Protein AF-0000000081659147 (afdb_homodimer)

Sequence (478 aa):
MSDKHLGADSELPPLKKDTLRIYSMRFCPMAQRTILALGVKGIEHEVVNVNLKKKPSWFIERNPKGLVPILEINDQIVYESVVCCEYLDEVYPGDQLVAETPYQRAQDKILIDFFSGKIVPLMMSRKEVTGLEEEKKNDFFQHLDRMENELKERKSVYFRGEKPGLVDIIIWPFFERIEGMNVLGGDSLPGNRFPLLTSWMSQMMEVPAVKNHHVSPEQFRRFYKHYNSPNPLIDEILLMSDKHLGADSELPPLKKDTLRIYSMRFCPMAQRTILALGVKGIEHEVVNVNLKKKPSWFIERNPKGLVPILEINDQIVYESVVCCEYLDEVYPGDQLVAETPYQRAQDKILIDFFSGKIVPLMMSRKEVTGLEEEKKNDFFQHLDRMENELKERKSVYFRGEKPGLVDIIIWPFFERIEGMNVLGGDSLPGNRFPLLTSWMSQMMEVPAVKNHHVSPEQFRRFYKHYNSPNPLIDEILL

Secondary structure (DSSP, 8-state):
--SSPB-TTPPPPPPPTT--EEEE-TT-HHHHHHHHHHHHHT---EEEEB-SSS--TTGGGT-TT--S-EEEETTEEEESHHHHHHHHHHHS-SS-SS-SSHHHHHHHHHHHHHIIIIIHHHHHT-BTTTBS-HHHHHHHHHHHHHHHHHHHHHTSSSSSSSS--HHHHHHHHHHHTTTTTTTTTTPPP-TTT-HHHHHHHHHHTTSHHHHHT---HHHHHHHHHHHTSSS--STTT--/--SSPB-TTPPPPPPPTT--EEEE-TT-HHHHHHHHHHHHHT---EEEEB-SSS--TTGGGT-TT--S-EEEETTEEEESHHHHHHHHHHHS-SS-SS-SSHHHHHHHHHHHHHIIIIIHHHHHT-BTTTBS-HHHHHHHHHHHHHHHHHHHHHTSSSSSSSS--HHHHHHHHHHHTTTTTTTTTTPPP-TTT-HHHHHHHHHHTTSHHHHHT---HHHHHHHHHHHTSSS--STTT--

Radius of gyration: 23.49 Å; Cα contacts (8 Å, |Δi|>4): 758; chains: 2; bounding box: 59×62×52 Å

Structure (mmCIF, N/CA/C/O backbone):
data_AF-0000000081659147-model_v1
#
loop_
_entity.id
_entity.type
_entity.pdbx_description
1 polymer 'Glutathione S-transferase omega-1-like'
#
loop_
_atom_site.group_PDB
_atom_site.id
_atom_site.type_symbol
_atom_site.label_atom_id
_atom_site.label_alt_id
_atom_site.label_comp_id
_atom_site.label_asym_id
_atom_site.label_entity_id
_atom_site.label_seq_id
_atom_site.pdbx_PDB_ins_code
_atom_site.Cartn_x
_atom_site.Cartn_y
_atom_site.Cartn_z
_atom_site.occupancy
_atom_site.B_iso_or_equiv
_atom_site.auth_seq_id
_atom_site.auth_comp_id
_atom_site.auth_asym_id
_atom_site.auth_atom_id
_atom_site.pdbx_PDB_model_num
ATOM 1 N N . MET A 1 1 ? 21.984 22.203 7.059 1 44.19 1 MET A N 1
ATOM 2 C CA . MET A 1 1 ? 21.578 21.609 5.789 1 44.19 1 MET A CA 1
ATOM 3 C C . MET A 1 1 ? 20.719 22.578 4.98 1 44.19 1 MET A C 1
ATOM 5 O O . MET A 1 1 ? 19.969 23.375 5.551 1 44.19 1 MET A O 1
ATOM 9 N N . SER A 1 2 ? 21.078 22.859 3.834 1 53.91 2 SER A N 1
ATOM 10 C CA . SER A 1 2 ? 20.562 24 3.092 1 53.91 2 SER A CA 1
ATOM 11 C C . SER A 1 2 ? 19.062 23.906 2.877 1 53.91 2 SER A C 1
ATOM 13 O O . SER A 1 2 ? 18.547 22.844 2.547 1 53.91 2 SER A O 1
ATOM 15 N N . ASP A 1 3 ? 18.266 24.797 3.381 1 75.38 3 ASP A N 1
ATOM 16 C CA . ASP A 1 3 ? 16.844 25.031 3.209 1 75.38 3 ASP A CA 1
ATOM 17 C C . ASP A 1 3 ? 16.469 25.156 1.732 1 75.38 3 ASP A C 1
ATOM 19 O O . ASP A 1 3 ? 15.305 25.031 1.362 1 75.38 3 ASP A O 1
ATOM 23 N N . LYS A 1 4 ? 17.656 25.281 0.918 1 87.88 4 LYS A N 1
ATOM 24 C CA . LYS A 1 4 ? 17.391 25.469 -0.504 1 87.88 4 LYS A CA 1
ATOM 25 C C . LYS A 1 4 ? 17.172 24.141 -1.21 1 87.88 4 LYS A C 1
ATOM 27 O O . LYS A 1 4 ? 17.875 23.156 -0.933 1 87.88 4 LYS A O 1
ATOM 32 N N . HIS A 1 5 ? 16.281 24.141 -2.105 1 94.31 5 HIS A N 1
ATOM 33 C CA . HIS A 1 5 ? 16.031 22.969 -2.93 1 94.31 5 HIS A CA 1
ATOM 34 C C . HIS A 1 5 ? 17.078 22.844 -4.043 1 94.31 5 HIS A C 1
ATOM 36 O O . HIS A 1 5 ? 17.203 23.75 -4.871 1 94.31 5 HIS A O 1
ATOM 42 N N . LEU A 1 6 ? 17.797 21.719 -4.109 1 94.81 6 LEU A N 1
ATOM 43 C CA . LEU A 1 6 ? 18.859 21.484 -5.082 1 94.81 6 LEU A CA 1
ATOM 44 C C . LEU A 1 6 ? 18.281 21.203 -6.461 1 94.81 6 LEU A C 1
ATOM 46 O O . LEU A 1 6 ? 17.406 20.344 -6.602 1 94.81 6 LEU A O 1
ATOM 50 N N . GLY A 1 7 ? 18.828 21.875 -7.488 1 92.5 7 GLY A N 1
ATOM 51 C CA . GLY A 1 7 ? 18.344 21.734 -8.852 1 92.5 7 GLY A CA 1
ATOM 52 C C . GLY A 1 7 ? 19.328 21.016 -9.758 1 92.5 7 GLY A C 1
ATOM 53 O O . GLY A 1 7 ? 20.25 20.344 -9.273 1 92.5 7 GLY A O 1
ATOM 54 N N . ALA A 1 8 ? 19.109 21.031 -11.07 1 90.75 8 ALA A N 1
ATOM 55 C CA . ALA A 1 8 ? 19.797 20.25 -12.094 1 90.75 8 ALA A CA 1
ATOM 56 C C . ALA A 1 8 ? 21.312 20.453 -12.016 1 90.75 8 ALA A C 1
ATOM 58 O O . ALA A 1 8 ? 22.078 19.484 -12.164 1 90.75 8 ALA A O 1
ATOM 59 N N . ASP A 1 9 ? 21.859 21.547 -11.734 1 90.19 9 ASP A N 1
ATOM 60 C CA . ASP A 1 9 ? 23.297 21.812 -11.789 1 90.19 9 ASP A CA 1
ATOM 61 C C . ASP A 1 9 ? 23.938 21.688 -10.406 1 90.19 9 ASP A C 1
ATOM 63 O O . ASP A 1 9 ? 25.109 22.031 -10.227 1 90.19 9 ASP A O 1
ATOM 67 N N . SER A 1 10 ? 23.156 21.031 -9.531 1 94 10 SER A N 1
ATOM 68 C CA . SER A 1 10 ? 23.672 20.938 -8.172 1 94 10 SER A CA 1
ATOM 69 C C . SER A 1 10 ? 24.5 19.656 -7.992 1 94 10 SER A C 1
ATOM 71 O O . SER A 1 10 ? 24.344 18.703 -8.75 1 94 10 SER A O 1
ATOM 73 N N . GLU A 1 11 ? 25.391 19.75 -7.039 1 95.19 11 GLU A N 1
ATOM 74 C CA . GLU A 1 11 ? 26.156 18.578 -6.645 1 95.19 11 GLU A CA 1
ATOM 75 C C . GLU A 1 11 ? 25.531 17.891 -5.441 1 95.19 11 GLU A C 1
ATOM 77 O O . GLU A 1 11 ? 24.953 18.547 -4.566 1 95.19 11 GLU A O 1
ATOM 82 N N . LEU A 1 12 ? 25.672 16.625 -5.41 1 95 12 LEU A N 1
ATOM 83 C CA . LEU A 1 12 ? 25.203 15.844 -4.266 1 95 12 LEU A CA 1
ATOM 84 C C . LEU A 1 12 ? 26.062 16.125 -3.033 1 95 12 LEU A C 1
ATOM 86 O O . LEU A 1 12 ? 27.266 15.898 -3.047 1 95 12 LEU A O 1
ATOM 90 N N . PRO A 1 13 ? 25.469 16.641 -1.997 1 95.25 13 PRO A N 1
ATOM 91 C CA . PRO A 1 13 ? 26.25 16.812 -0.772 1 95.25 13 PRO A CA 1
ATOM 92 C C . PRO A 1 13 ? 26.797 15.492 -0.229 1 95.25 13 PRO A C 1
ATOM 94 O O . PRO A 1 13 ? 26.109 14.469 -0.298 1 95.25 13 PRO A O 1
ATOM 97 N N . PRO A 1 14 ? 27.953 15.523 0.328 1 95.56 14 PRO A N 1
ATOM 98 C CA . PRO A 1 14 ? 28.516 14.289 0.87 1 95.56 14 PRO A CA 1
ATOM 99 C C . PRO A 1 14 ? 27.672 13.703 2.002 1 95.56 14 PRO A C 1
ATOM 101 O O . PRO A 1 14 ? 27.109 14.453 2.807 1 95.56 14 PRO A O 1
ATOM 104 N N . LEU A 1 15 ? 27.578 12.43 2.035 1 95 15 LEU A N 1
ATOM 105 C CA . LEU A 1 15 ? 26.859 11.719 3.092 1 95 15 LEU A CA 1
ATOM 106 C C . LEU A 1 15 ? 27.75 11.5 4.305 1 95 15 LEU A C 1
ATOM 108 O O . LEU A 1 15 ? 28.844 10.938 4.176 1 95 15 LEU A O 1
ATOM 112 N N . LYS A 1 16 ? 27.297 11.945 5.41 1 95.44 16 LYS A N 1
ATOM 113 C CA . LYS A 1 16 ? 28.047 11.703 6.637 1 95.44 16 LYS A CA 1
ATOM 114 C C . LYS A 1 16 ? 27.859 10.266 7.121 1 95.44 16 LYS A C 1
ATOM 116 O O . LYS A 1 16 ? 26.734 9.773 7.188 1 95.44 16 LYS A O 1
ATOM 121 N N . LYS A 1 17 ? 28.953 9.625 7.465 1 95.88 17 LYS A N 1
ATOM 122 C CA . LYS A 1 17 ? 28.906 8.242 7.945 1 95.88 17 LYS A CA 1
ATOM 123 C C . LYS A 1 17 ? 27.969 8.109 9.148 1 95.88 17 LYS A C 1
ATOM 125 O O . LYS A 1 17 ? 27.969 8.969 10.031 1 95.88 17 LYS A O 1
ATOM 130 N N . ASP A 1 18 ? 27.109 7.086 9.125 1 96.62 18 ASP A N 1
ATOM 131 C CA . ASP A 1 18 ? 26.25 6.688 10.227 1 96.62 18 ASP A CA 1
ATOM 132 C C . ASP A 1 18 ? 25.234 7.781 10.555 1 96.62 18 ASP A C 1
ATOM 134 O O . ASP A 1 18 ? 24.719 7.848 11.672 1 96.62 18 ASP A O 1
ATOM 138 N N . THR A 1 19 ? 25 8.68 9.547 1 96.94 19 THR A N 1
ATOM 139 C CA . THR A 1 19 ? 24 9.734 9.695 1 96.94 19 THR A CA 1
ATOM 140 C C . THR A 1 19 ? 22.844 9.523 8.719 1 96.94 19 THR A C 1
ATOM 142 O O . THR A 1 19 ? 23.078 9.32 7.523 1 96.94 19 THR A O 1
ATOM 145 N N . LEU A 1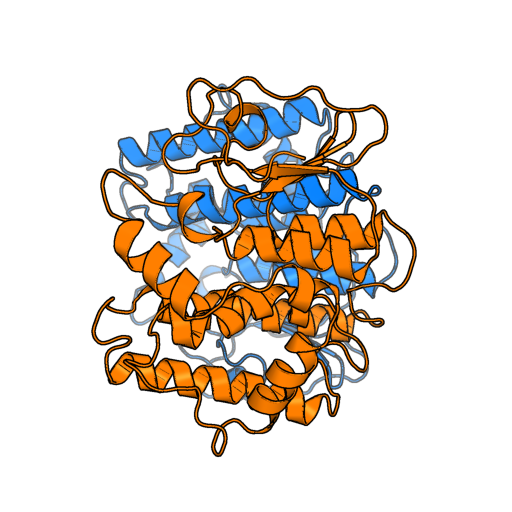 20 ? 21.703 9.578 9.258 1 98.5 20 LEU A N 1
ATOM 146 C CA . LEU A 1 20 ? 20.516 9.422 8.414 1 98.5 20 LEU A CA 1
ATOM 147 C C . LEU A 1 20 ? 20.25 10.695 7.621 1 98.5 20 LEU A C 1
ATOM 149 O O . LEU A 1 20 ? 20.234 11.789 8.18 1 98.5 20 LEU A O 1
ATOM 153 N N . ARG A 1 21 ? 20.109 10.539 6.32 1 98.38 21 ARG A N 1
ATOM 154 C CA . ARG A 1 21 ? 19.719 11.625 5.434 1 98.38 21 ARG A CA 1
ATOM 155 C C . ARG A 1 21 ? 18.328 11.383 4.848 1 98.38 21 ARG A C 1
ATOM 157 O O . ARG A 1 21 ? 18 10.25 4.484 1 98.38 21 ARG A O 1
ATOM 164 N N . ILE A 1 22 ? 17.562 12.398 4.758 1 98.62 22 ILE A N 1
ATOM 165 C CA . ILE A 1 22 ? 16.312 12.344 4.004 1 98.62 22 ILE A CA 1
ATOM 166 C C . ILE A 1 22 ? 16.375 13.32 2.832 1 98.62 22 ILE A C 1
ATOM 168 O O . ILE A 1 22 ? 16.734 14.484 3.006 1 98.62 22 ILE A O 1
ATOM 172 N N . TYR A 1 23 ? 16.156 12.812 1.641 1 98.44 23 TYR A N 1
ATOM 173 C CA . TYR A 1 23 ? 15.836 13.672 0.508 1 98.44 23 TYR A CA 1
ATOM 174 C C . TYR A 1 23 ? 14.367 14.062 0.525 1 98.44 23 TYR A C 1
ATOM 176 O O . TYR A 1 23 ? 13.484 13.203 0.632 1 98.44 23 TYR A O 1
ATOM 184 N N . SER A 1 24 ? 14.109 15.352 0.389 1 97.81 24 SER A N 1
ATOM 185 C CA . SER A 1 24 ? 12.766 15.867 0.628 1 97.81 24 SER A CA 1
ATOM 186 C C . SER A 1 24 ? 12.445 17.031 -0.307 1 97.81 24 SER A C 1
ATOM 188 O O . SER A 1 24 ? 13.219 17.328 -1.224 1 97.81 24 SER A O 1
ATOM 190 N N . MET A 1 25 ? 11.32 17.5 -0.29 1 96.38 25 MET A N 1
ATOM 191 C CA . MET A 1 25 ? 10.773 18.719 -0.863 1 96.38 25 MET A CA 1
ATOM 192 C C . MET A 1 25 ? 9.734 19.344 0.063 1 96.38 25 MET A C 1
ATOM 194 O O . MET A 1 25 ? 8.781 18.672 0.461 1 96.38 25 MET A O 1
ATOM 198 N N . ARG A 1 26 ? 9.898 20.531 0.372 1 95.25 26 ARG A N 1
ATOM 199 C CA . ARG A 1 26 ? 9.211 21.188 1.48 1 95.25 26 ARG A CA 1
ATOM 200 C C . ARG A 1 26 ? 7.699 21.109 1.312 1 95.25 26 ARG A C 1
ATOM 202 O O . ARG A 1 26 ? 6.965 21 2.297 1 95.25 26 ARG A O 1
ATOM 209 N N . PHE A 1 27 ? 7.18 21.094 0.096 1 95.56 27 PHE A N 1
ATOM 210 C CA . PHE A 1 27 ? 5.742 21.203 -0.134 1 95.56 27 PHE A CA 1
ATOM 211 C C . PHE A 1 27 ? 5.16 19.859 -0.583 1 95.56 27 PHE A C 1
ATOM 213 O O . PHE A 1 27 ? 3.99 19.797 -0.962 1 95.56 27 PHE A O 1
ATOM 220 N N . CYS A 1 28 ? 5.941 18.828 -0.62 1 96.38 28 CYS A N 1
ATOM 221 C CA . CYS A 1 28 ? 5.469 17.5 -1.002 1 96.38 28 CYS A CA 1
ATOM 222 C C . CYS A 1 28 ? 4.797 16.797 0.173 1 96.38 28 CYS A C 1
ATOM 224 O O . CYS A 1 28 ? 5.426 16.562 1.205 1 96.38 28 CYS A O 1
ATOM 226 N N . PRO A 1 29 ? 3.557 16.516 0.023 1 98.12 29 PRO A N 1
ATOM 227 C CA . PRO A 1 29 ? 2.861 15.867 1.14 1 98.12 29 PRO A CA 1
ATOM 228 C C . PRO A 1 29 ? 3.436 14.5 1.484 1 98.12 29 PRO A C 1
ATOM 230 O O . PRO A 1 29 ? 3.422 14.094 2.65 1 98.12 29 PRO A O 1
ATOM 233 N N . MET A 1 30 ? 3.975 13.758 0.525 1 98.44 30 MET A N 1
ATOM 234 C CA . MET A 1 30 ? 4.551 12.445 0.788 1 98.44 30 MET A CA 1
ATOM 235 C C . MET A 1 30 ? 5.848 12.57 1.585 1 98.44 30 MET A C 1
ATOM 237 O O . MET A 1 30 ? 6.074 11.812 2.531 1 98.44 30 MET A O 1
ATOM 241 N N . ALA A 1 31 ? 6.652 13.523 1.222 1 98.44 31 ALA A N 1
ATOM 242 C CA . ALA A 1 31 ? 7.887 13.758 1.964 1 98.44 31 ALA A CA 1
ATOM 243 C C . ALA A 1 31 ? 7.594 14.219 3.389 1 98.44 31 ALA A C 1
ATOM 245 O O . ALA A 1 31 ? 8.32 13.875 4.32 1 98.44 31 ALA A O 1
ATOM 246 N N . GLN A 1 32 ? 6.559 15.023 3.52 1 98.69 32 GLN A N 1
ATOM 247 C CA . GLN A 1 32 ? 6.184 15.516 4.84 1 98.69 32 GLN A CA 1
ATOM 248 C C . GLN A 1 32 ? 5.875 14.359 5.793 1 98.69 32 GLN A C 1
ATOM 250 O O . GLN A 1 32 ? 6.172 14.438 6.984 1 98.69 32 GLN A O 1
ATOM 255 N N . ARG A 1 33 ? 5.301 13.273 5.301 1 98.88 33 ARG A N 1
ATOM 256 C CA . ARG A 1 33 ? 5.027 12.102 6.121 1 98.88 33 ARG A CA 1
ATOM 257 C C . ARG A 1 33 ? 6.285 11.633 6.852 1 98.88 33 ARG A C 1
ATOM 259 O O . ARG A 1 33 ? 6.27 11.445 8.07 1 98.88 33 ARG A O 1
ATOM 266 N N . THR A 1 34 ? 7.336 11.492 6.121 1 98.88 34 THR A N 1
ATOM 267 C CA . THR A 1 34 ? 8.578 10.961 6.668 1 98.88 34 THR A CA 1
ATOM 268 C C . THR A 1 34 ? 9.25 11.984 7.574 1 98.88 34 THR A C 1
ATOM 270 O O . THR A 1 34 ? 9.828 11.633 8.602 1 98.88 34 THR A O 1
ATOM 273 N N . ILE A 1 35 ? 9.141 13.289 7.227 1 98.69 35 ILE A N 1
ATOM 274 C CA . ILE A 1 35 ? 9.664 14.352 8.078 1 98.69 35 ILE A CA 1
ATOM 275 C C . ILE A 1 35 ? 8.953 14.32 9.43 1 98.69 35 ILE A C 1
ATOM 277 O O . ILE A 1 35 ? 9.594 14.438 10.477 1 98.69 35 ILE A O 1
ATOM 281 N N . LEU A 1 36 ? 7.652 14.164 9.367 1 98.75 36 LEU A N 1
ATOM 282 C CA . LEU A 1 36 ? 6.883 14.109 10.609 1 98.75 36 LEU A CA 1
ATOM 283 C C . LEU A 1 36 ? 7.262 12.875 11.422 1 98.75 36 LEU A C 1
ATOM 285 O O . LEU A 1 36 ? 7.387 12.953 12.648 1 98.75 36 LEU A O 1
ATOM 289 N N . ALA A 1 37 ? 7.422 11.703 10.781 1 98.81 37 ALA A N 1
ATOM 290 C CA . ALA A 1 37 ? 7.848 10.492 11.484 1 98.81 37 ALA A CA 1
ATOM 291 C C . ALA A 1 37 ? 9.18 10.711 12.188 1 98.81 37 ALA A C 1
ATOM 293 O O . ALA A 1 37 ? 9.344 10.336 13.352 1 98.81 37 ALA A O 1
ATOM 294 N N . LEU A 1 38 ? 10.117 11.352 11.492 1 98.62 38 LEU A N 1
ATOM 295 C CA . LEU A 1 38 ? 11.43 11.648 12.062 1 98.62 38 LEU A CA 1
ATOM 296 C C . LEU A 1 38 ? 11.289 12.539 13.297 1 98.62 38 LEU A C 1
ATOM 298 O O . LEU A 1 38 ? 11.93 12.281 14.32 1 98.62 38 LEU A O 1
ATOM 302 N N . GLY A 1 39 ? 10.484 13.547 13.195 1 98.06 39 GLY A N 1
ATOM 303 C CA . GLY A 1 39 ? 10.281 14.477 14.297 1 98.06 39 GLY A CA 1
ATOM 304 C C . GLY A 1 39 ? 9.602 13.844 15.492 1 98.06 39 GLY A C 1
ATOM 305 O O . GLY A 1 39 ? 10.031 14.039 16.641 1 98.06 39 GLY A O 1
ATOM 306 N N . VAL A 1 40 ? 8.523 13.125 15.25 1 98.19 40 VAL A N 1
ATOM 307 C CA . VAL A 1 40 ? 7.758 12.5 16.312 1 98.19 40 VAL A CA 1
ATOM 308 C C . VAL A 1 40 ? 8.633 11.484 17.047 1 98.19 40 VAL A C 1
ATOM 310 O O . VAL A 1 40 ? 8.539 11.352 18.281 1 98.19 40 VAL A O 1
ATOM 313 N N . LYS A 1 41 ? 9.539 10.797 16.344 1 98.19 41 LYS A N 1
ATOM 314 C CA . LYS A 1 41 ? 10.391 9.773 16.938 1 98.19 41 LYS A CA 1
ATOM 315 C C . LYS A 1 41 ? 11.688 10.383 17.484 1 98.19 41 LYS A C 1
ATOM 317 O O . LYS A 1 41 ? 12.445 9.703 18.188 1 98.19 41 LYS A O 1
ATOM 322 N N . GLY A 1 42 ? 11.914 11.625 17.156 1 97.44 42 GLY A N 1
ATOM 323 C CA . GLY A 1 42 ? 13.109 12.297 17.656 1 97.44 42 GLY A CA 1
ATOM 324 C C . GLY A 1 42 ? 14.391 11.75 17.047 1 97.44 42 GLY A C 1
ATOM 325 O O . GLY A 1 42 ? 15.391 11.594 17.75 1 97.44 42 GLY A O 1
ATOM 326 N N . ILE A 1 43 ? 14.406 11.461 15.828 1 98.06 43 ILE A N 1
ATOM 327 C CA . ILE A 1 43 ? 15.555 10.867 15.164 1 98.06 43 ILE A CA 1
ATOM 328 C C . ILE A 1 43 ? 16.422 11.961 14.555 1 98.06 43 ILE A C 1
ATOM 330 O O . ILE A 1 43 ? 15.953 12.766 13.75 1 98.06 43 ILE A O 1
ATOM 334 N N . GLU A 1 44 ? 17.641 11.984 14.906 1 97.38 44 GLU A N 1
ATOM 335 C CA . GLU A 1 44 ? 18.578 12.914 14.289 1 97.38 44 GLU A CA 1
ATOM 336 C C . GLU A 1 44 ? 18.797 12.594 12.812 1 97.38 44 GLU A C 1
ATOM 338 O O . GLU A 1 44 ? 18.922 11.422 12.438 1 97.38 44 GLU A O 1
ATOM 343 N N . HIS A 1 45 ? 18.812 13.648 12.016 1 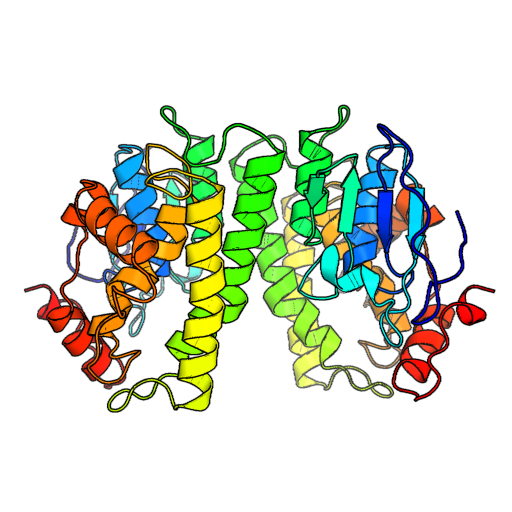97.94 45 HIS A N 1
ATOM 344 C CA . HIS A 1 45 ? 18.938 13.445 10.57 1 97.94 45 HIS A CA 1
ATOM 345 C C . HIS A 1 45 ? 19.375 14.727 9.875 1 97.94 45 HIS A C 1
ATOM 347 O O . HIS A 1 45 ? 19.344 15.805 10.469 1 97.94 45 HIS A O 1
ATOM 353 N N . GLU A 1 46 ? 19.781 14.57 8.68 1 97.06 46 GLU A N 1
ATOM 354 C CA . GLU A 1 46 ? 20 15.719 7.809 1 97.06 46 GLU A CA 1
ATOM 355 C C . GLU A 1 46 ? 19.016 15.727 6.645 1 97.06 46 GLU A C 1
ATOM 357 O O . GLU A 1 46 ? 18.578 14.672 6.18 1 97.06 46 GLU A O 1
ATOM 362 N N . VAL A 1 47 ? 18.625 16.906 6.195 1 97.31 47 VAL A N 1
ATOM 363 C CA . VAL A 1 47 ? 17.641 17.078 5.129 1 97.31 47 VAL A CA 1
ATOM 364 C C . VAL A 1 47 ? 18.312 17.641 3.883 1 97.31 47 VAL A C 1
ATOM 366 O O . VAL A 1 47 ? 19.078 18.609 3.965 1 97.31 47 VAL A O 1
ATOM 369 N N . VAL A 1 48 ? 18.172 17 2.799 1 97.06 48 VAL A N 1
ATOM 370 C CA . VAL A 1 48 ? 18.516 17.516 1.481 1 97.06 48 VAL A CA 1
ATOM 371 C C . VAL A 1 48 ? 17.234 17.75 0.665 1 97.06 48 VAL A C 1
ATOM 373 O O . VAL A 1 48 ? 16.594 16.797 0.233 1 97.06 48 VAL A O 1
ATOM 376 N N . ASN A 1 49 ? 16.891 19.016 0.452 1 96.38 49 ASN A N 1
ATOM 377 C CA . ASN A 1 49 ? 15.734 19.344 -0.374 1 96.38 49 ASN A CA 1
ATOM 378 C C . ASN A 1 49 ? 16.078 19.328 -1.859 1 96.38 49 ASN A C 1
ATOM 380 O O . ASN A 1 49 ? 17.156 19.812 -2.25 1 96.38 49 ASN A O 1
ATOM 384 N N . VAL A 1 50 ? 15.195 18.75 -2.619 1 95.75 50 VAL A N 1
ATOM 385 C CA . VAL A 1 50 ? 15.414 18.594 -4.055 1 95.75 50 VAL A CA 1
ATOM 386 C C . VAL A 1 50 ? 14.305 19.312 -4.82 1 95.75 50 VAL A C 1
ATOM 388 O O . VAL A 1 50 ? 13.133 19.234 -4.441 1 95.75 50 VAL A O 1
ATOM 391 N N . ASN A 1 51 ? 14.711 20.125 -5.875 1 92.81 51 ASN A N 1
ATOM 392 C CA . ASN A 1 51 ? 13.742 20.656 -6.824 1 92.81 51 ASN A CA 1
ATOM 393 C C . ASN A 1 51 ? 13.203 19.578 -7.754 1 92.81 51 ASN A C 1
ATOM 395 O O . ASN A 1 51 ? 13.922 19.094 -8.633 1 92.81 51 ASN A O 1
ATOM 399 N N . LEU A 1 52 ? 11.977 19.234 -7.66 1 92.31 52 LEU A N 1
ATOM 400 C CA . LEU A 1 52 ? 11.406 18.094 -8.375 1 92.31 52 LEU A CA 1
ATOM 401 C C . LEU A 1 52 ? 11.047 18.469 -9.812 1 92.31 52 LEU A C 1
ATOM 403 O O . LEU A 1 52 ? 10.766 17.609 -10.633 1 92.31 52 LEU A O 1
ATOM 407 N N . LYS A 1 53 ? 11.078 19.781 -10.094 1 90.19 53 LYS A N 1
ATOM 408 C CA . LYS A 1 53 ? 10.844 20.266 -11.461 1 90.19 53 LYS A CA 1
ATOM 409 C C . LYS A 1 53 ? 12.156 20.328 -12.242 1 90.19 53 LYS A C 1
ATOM 411 O O . LYS A 1 53 ? 12.164 20.141 -13.461 1 90.19 53 LYS A O 1
ATOM 416 N N . LYS A 1 54 ? 13.172 20.688 -11.602 1 90.38 54 LYS A N 1
ATOM 417 C CA . LYS A 1 54 ? 14.531 20.719 -12.141 1 90.38 54 LYS A CA 1
ATOM 418 C C . LYS A 1 54 ? 15.453 19.797 -11.336 1 90.38 54 LYS A C 1
ATOM 420 O O . LYS A 1 54 ? 16.391 20.281 -10.688 1 90.38 54 LYS A O 1
ATOM 425 N N . LYS A 1 55 ? 15.273 18.547 -11.469 1 94.81 55 LYS A N 1
ATOM 426 C CA . LYS A 1 55 ? 15.914 17.547 -10.617 1 94.81 55 LYS A CA 1
ATOM 427 C C . LYS A 1 55 ? 17.406 17.438 -10.922 1 94.81 55 LYS A C 1
ATOM 429 O O . LYS A 1 55 ? 17.812 17.5 -12.086 1 94.81 55 LYS A O 1
ATOM 434 N N . PRO A 1 56 ? 18.172 17.219 -9.875 1 95.5 56 PRO A N 1
ATOM 435 C CA . PRO A 1 56 ? 19.578 16.875 -10.125 1 95.5 56 PRO A CA 1
ATOM 436 C C . PRO A 1 56 ? 19.734 15.523 -10.82 1 95.5 56 PRO A C 1
ATOM 438 O O . PRO A 1 56 ? 18.969 14.594 -10.57 1 95.5 56 PRO A O 1
ATOM 441 N N . SER A 1 57 ? 20.812 15.359 -11.586 1 94.44 57 SER A N 1
ATOM 442 C CA . SER A 1 57 ? 21.047 14.133 -12.336 1 94.44 57 SER A CA 1
ATOM 443 C C . SER A 1 57 ? 21.328 12.953 -11.406 1 94.44 57 SER A C 1
ATOM 445 O O . SER A 1 57 ? 20.984 11.812 -11.719 1 94.44 57 SER A O 1
ATOM 447 N N . TRP A 1 58 ? 21.859 13.273 -10.227 1 95.56 58 TRP A N 1
ATOM 448 C CA . TRP A 1 58 ? 22.25 12.219 -9.289 1 95.56 58 TRP A CA 1
ATOM 449 C C . TRP A 1 58 ? 21.031 11.695 -8.531 1 95.56 58 TRP A C 1
ATOM 451 O O . TRP A 1 58 ? 21.109 10.656 -7.875 1 95.56 58 TRP A O 1
ATOM 461 N N . PHE A 1 59 ? 19.891 12.359 -8.617 1 96.38 59 PHE A N 1
ATOM 462 C CA . PHE A 1 59 ? 18.719 12.078 -7.797 1 96.38 59 PHE A CA 1
ATOM 463 C C . PHE A 1 59 ? 18.094 10.75 -8.195 1 96.38 59 PHE A C 1
ATOM 465 O O . PHE A 1 59 ? 17.688 9.961 -7.332 1 96.38 59 PHE A O 1
ATOM 472 N N . ILE A 1 60 ? 18.094 10.383 -9.477 1 94.06 60 ILE A N 1
ATOM 473 C CA . ILE A 1 60 ? 17.438 9.203 -10.016 1 94.06 60 ILE A CA 1
ATOM 474 C C . ILE A 1 60 ? 18.188 7.945 -9.578 1 94.06 60 ILE A C 1
ATOM 476 O O . ILE A 1 60 ? 17.625 6.852 -9.57 1 94.06 60 ILE A O 1
ATOM 480 N N . GLU A 1 61 ? 19.422 8.102 -9.242 1 93.69 61 GLU A N 1
ATOM 481 C CA . GLU A 1 61 ? 20.219 6.969 -8.773 1 93.69 61 GLU A CA 1
ATOM 482 C C . GLU A 1 61 ? 19.766 6.504 -7.395 1 93.69 61 GLU A C 1
ATOM 484 O O . GLU A 1 61 ? 20.031 5.363 -7.004 1 93.69 61 GLU A O 1
ATOM 489 N N . ARG A 1 62 ? 19.109 7.363 -6.668 1 94.5 62 ARG A N 1
ATOM 490 C CA . ARG A 1 62 ? 18.672 7.031 -5.32 1 94.5 62 ARG A CA 1
ATOM 491 C C . ARG A 1 62 ? 17.25 6.453 -5.344 1 94.5 62 ARG A C 1
ATOM 493 O O . ARG A 1 62 ? 16.938 5.531 -4.586 1 94.5 62 ARG A O 1
ATOM 500 N N . ASN A 1 63 ? 16.453 6.926 -6.184 1 95.75 63 ASN A N 1
ATOM 501 C CA . ASN A 1 63 ? 15.094 6.434 -6.418 1 95.75 63 ASN A CA 1
ATOM 502 C C . ASN A 1 63 ? 14.719 6.504 -7.895 1 95.75 63 ASN A C 1
ATOM 504 O O . ASN A 1 63 ? 14.438 7.586 -8.414 1 95.75 63 ASN A O 1
ATOM 508 N N . PRO A 1 64 ? 14.648 5.43 -8.555 1 93.56 64 PRO A N 1
ATOM 509 C CA . PRO A 1 64 ? 14.391 5.41 -10 1 93.56 64 PRO A CA 1
ATOM 510 C C . PRO A 1 64 ? 13.055 6.055 -10.367 1 93.56 64 PRO A C 1
ATOM 512 O O . PRO A 1 64 ? 12.844 6.402 -11.531 1 93.56 64 PRO A O 1
ATOM 515 N N . LYS A 1 65 ? 12.172 6.246 -9.398 1 94.31 65 LYS A N 1
ATOM 516 C CA . LYS A 1 65 ? 10.906 6.91 -9.672 1 94.31 65 LYS A CA 1
ATOM 517 C C . LYS A 1 65 ? 11.07 8.43 -9.695 1 94.31 65 LYS A C 1
ATOM 519 O O . LYS A 1 65 ? 10.172 9.148 -10.125 1 94.31 65 LYS A O 1
ATOM 524 N N . GLY A 1 66 ? 12.203 8.883 -9.18 1 96.06 66 GLY A N 1
ATOM 525 C CA . GLY A 1 66 ? 12.453 10.32 -9.156 1 96.06 66 GLY A CA 1
ATOM 526 C C . GLY A 1 66 ? 11.531 11.062 -8.211 1 96.06 66 GLY A C 1
ATOM 527 O O . GLY A 1 66 ? 11.078 12.172 -8.516 1 96.06 66 GLY A O 1
ATOM 528 N N . LEU A 1 67 ? 11.195 10.422 -7.094 1 97.38 67 LEU A N 1
ATOM 529 C CA . LEU A 1 67 ? 10.281 11.031 -6.137 1 97.38 67 LEU A CA 1
ATOM 530 C C . LEU A 1 67 ? 10.898 11.094 -4.746 1 97.38 67 LEU A C 1
ATOM 532 O O . LEU A 1 67 ? 11.914 10.445 -4.484 1 97.38 67 LEU A O 1
ATOM 536 N N . VAL A 1 68 ? 10.43 11.953 -3.959 1 98.06 68 VAL A N 1
ATOM 537 C CA . VAL A 1 68 ? 10.734 12.016 -2.533 1 98.06 68 VAL A CA 1
ATOM 538 C C . VAL A 1 68 ? 9.555 11.477 -1.728 1 98.06 68 VAL A C 1
ATOM 540 O O . VAL A 1 68 ? 8.422 11.43 -2.221 1 98.06 68 VAL A O 1
ATOM 543 N N . PRO A 1 69 ? 9.812 10.984 -0.54 1 98.75 69 PRO A N 1
ATOM 544 C CA . PRO A 1 69 ? 11.047 10.992 0.252 1 98.75 69 PRO A CA 1
ATOM 545 C C . PRO A 1 69 ? 11.961 9.82 -0.083 1 98.75 69 PRO A C 1
ATOM 547 O O . PRO A 1 69 ? 11.508 8.797 -0.597 1 98.75 69 PRO A O 1
ATOM 550 N N . ILE A 1 70 ? 13.227 10.008 0.175 1 98.75 70 ILE A N 1
ATOM 551 C CA . ILE A 1 70 ? 14.234 8.961 0.165 1 98.75 70 ILE A CA 1
ATOM 552 C C . ILE A 1 70 ? 15.047 9.016 1.458 1 98.75 70 ILE A C 1
ATOM 554 O O . ILE A 1 70 ? 15.523 10.086 1.855 1 98.75 70 ILE A O 1
ATOM 558 N N . LEU A 1 71 ? 15.164 7.949 2.145 1 98.88 71 LEU A N 1
ATOM 559 C CA . LEU A 1 71 ? 16.094 7.805 3.26 1 98.88 71 LEU A CA 1
ATOM 560 C C . LEU A 1 71 ? 17.406 7.164 2.799 1 98.88 71 LEU A C 1
ATOM 562 O O . LEU A 1 71 ? 17.391 6.227 1.996 1 98.88 71 LEU A O 1
ATOM 566 N N . GLU A 1 72 ? 18.438 7.707 3.242 1 98.69 72 GLU A N 1
ATOM 567 C CA . GLU A 1 72 ? 19.75 7.145 2.939 1 98.69 72 GLU A CA 1
ATOM 568 C C . GLU A 1 72 ? 20.641 7.125 4.18 1 98.69 72 GLU A C 1
ATOM 570 O O . GLU A 1 72 ? 20.766 8.133 4.879 1 98.69 72 GLU A O 1
ATOM 575 N N . ILE A 1 73 ? 21.203 6.004 4.555 1 98.12 73 ILE A N 1
ATOM 576 C CA . ILE A 1 73 ? 22.219 5.871 5.594 1 98.12 73 ILE A CA 1
ATOM 577 C C . ILE A 1 73 ? 23.281 4.867 5.156 1 98.12 73 ILE A C 1
ATOM 579 O O . ILE A 1 73 ? 22.969 3.713 4.852 1 98.12 73 ILE A O 1
ATOM 583 N N . ASN A 1 74 ? 24.469 5.336 5.07 1 96.81 74 ASN A N 1
ATOM 584 C CA . ASN A 1 74 ? 25.547 4.512 4.535 1 96.81 74 ASN A CA 1
ATOM 585 C C . ASN A 1 74 ? 25.203 3.973 3.15 1 96.81 74 ASN A C 1
ATOM 587 O O . ASN A 1 74 ? 24.969 4.742 2.219 1 96.81 74 ASN A O 1
ATOM 591 N N . ASP A 1 75 ? 25.016 2.707 2.934 1 94.25 75 ASP A N 1
ATOM 592 C CA . ASP A 1 75 ? 24.766 2.154 1.605 1 94.25 75 ASP A CA 1
ATOM 593 C C . ASP A 1 75 ? 23.312 1.721 1.462 1 94.25 75 ASP A C 1
ATOM 595 O O . ASP A 1 75 ? 22.938 1.076 0.477 1 94.25 75 ASP A O 1
ATOM 599 N N . GLN A 1 76 ? 22.484 2.125 2.402 1 97.25 76 GLN A N 1
ATOM 600 C CA . GLN A 1 76 ? 21.094 1.707 2.383 1 97.25 76 GLN A CA 1
ATOM 601 C C . GLN A 1 76 ? 20.188 2.852 1.945 1 97.25 76 GLN A C 1
ATOM 603 O O . GLN A 1 76 ? 20.312 3.977 2.432 1 97.25 76 GLN A O 1
ATOM 608 N N . ILE A 1 77 ? 19.328 2.564 1.025 1 98.38 77 ILE A N 1
ATOM 609 C CA . ILE A 1 77 ? 18.359 3.52 0.493 1 98.38 77 ILE A CA 1
ATOM 610 C C . ILE A 1 77 ? 16.953 2.969 0.66 1 98.38 77 ILE A C 1
ATOM 612 O O . ILE A 1 77 ? 16.688 1.81 0.336 1 98.38 77 ILE A O 1
ATOM 616 N N . VAL A 1 78 ? 16.078 3.73 1.239 1 98.75 78 VAL A N 1
ATOM 617 C CA . VAL A 1 78 ? 14.68 3.377 1.396 1 98.75 78 VAL A CA 1
ATOM 618 C C . VAL A 1 78 ? 13.797 4.512 0.879 1 98.75 78 VAL A C 1
ATOM 620 O O . VAL A 1 78 ? 14.039 5.684 1.194 1 98.75 78 VAL A O 1
ATOM 623 N N . TYR A 1 79 ? 12.883 4.184 0.017 1 98.38 79 TYR A N 1
ATOM 624 C CA . TYR A 1 79 ? 11.93 5.191 -0.43 1 98.38 79 TYR A CA 1
ATOM 625 C C . TYR A 1 79 ? 10.5 4.672 -0.344 1 98.38 79 TYR A C 1
ATOM 627 O O . TYR A 1 79 ? 10.258 3.588 0.193 1 98.38 79 TYR A O 1
ATOM 635 N N . GLU A 1 80 ? 9.523 5.504 -0.833 1 98 80 GLU A N 1
ATOM 636 C CA . GLU A 1 80 ? 8.102 5.359 -0.563 1 98 80 GLU A CA 1
ATOM 637 C C . GLU A 1 80 ? 7.75 5.848 0.84 1 98 80 GLU A C 1
ATOM 639 O O . GLU A 1 80 ? 8.242 5.309 1.831 1 98 80 GLU A O 1
ATOM 644 N N . SER A 1 81 ? 6.895 6.777 0.944 1 98.5 81 SER A N 1
ATOM 645 C CA . SER A 1 81 ? 6.695 7.543 2.172 1 98.5 81 SER A CA 1
ATOM 646 C C . SER A 1 81 ? 6.238 6.641 3.314 1 98.5 81 SER A C 1
ATOM 648 O O . SER A 1 81 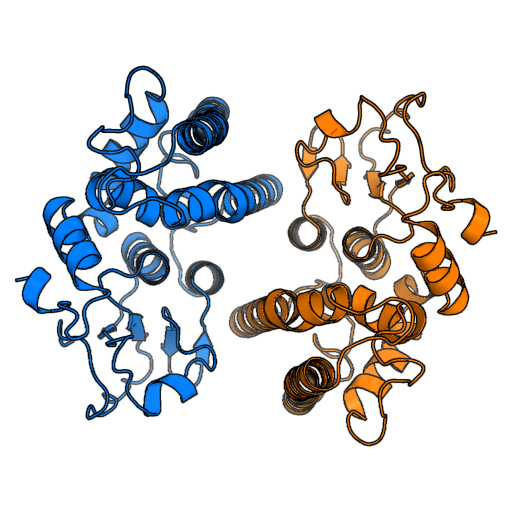? 6.777 6.711 4.422 1 98.5 81 SER A O 1
ATOM 650 N N . VAL A 1 82 ? 5.277 5.723 3 1 98.56 82 VAL A N 1
ATOM 651 C CA . VAL A 1 82 ? 4.77 4.855 4.059 1 98.56 82 VAL A CA 1
ATOM 652 C C . VAL A 1 82 ? 5.848 3.859 4.473 1 98.56 82 VAL A C 1
ATOM 654 O O . VAL A 1 82 ? 6.051 3.613 5.664 1 98.56 82 VAL A O 1
ATOM 657 N N . VAL A 1 83 ? 6.609 3.297 3.51 1 98.69 83 VAL A N 1
ATOM 658 C CA . VAL A 1 83 ? 7.699 2.361 3.77 1 98.69 83 VAL A CA 1
ATOM 659 C C . VAL A 1 83 ? 8.781 3.045 4.602 1 98.69 83 VAL A C 1
ATOM 661 O O . VAL A 1 83 ? 9.312 2.453 5.543 1 98.69 83 VAL A O 1
ATOM 664 N N . CYS A 1 84 ? 9.094 4.297 4.266 1 98.88 84 CYS A N 1
ATOM 665 C CA . CYS A 1 84 ? 10.07 5.066 5.031 1 98.88 84 CYS A CA 1
ATOM 666 C C . CYS A 1 84 ? 9.648 5.176 6.492 1 98.88 84 CYS A C 1
ATOM 668 O O . CYS A 1 84 ? 10.461 4.945 7.395 1 98.88 84 CYS A O 1
ATOM 670 N N . CYS A 1 85 ? 8.414 5.52 6.715 1 98.88 85 CYS A N 1
ATOM 671 C CA . CYS A 1 85 ? 7.918 5.699 8.078 1 98.88 85 CYS A CA 1
ATOM 672 C C . CYS A 1 85 ? 7.98 4.391 8.859 1 98.88 85 CYS A C 1
ATOM 674 O O . CYS A 1 85 ? 8.414 4.371 10.016 1 98.88 85 CYS A O 1
ATOM 676 N N . GLU A 1 86 ? 7.547 3.324 8.219 1 98.5 86 GLU A N 1
ATOM 677 C CA . GLU A 1 86 ? 7.59 2.021 8.875 1 98.5 86 GLU A CA 1
ATOM 678 C C . GLU A 1 86 ? 9.023 1.592 9.156 1 98.5 86 GLU A C 1
ATOM 680 O O . GLU A 1 86 ? 9.312 1.029 10.219 1 98.5 86 GLU A O 1
ATOM 685 N N . TYR A 1 87 ? 9.922 1.814 8.227 1 98.75 87 TYR A N 1
ATOM 686 C CA . TYR A 1 87 ? 11.336 1.491 8.391 1 98.75 87 TYR A CA 1
ATOM 687 C C . TYR A 1 87 ? 11.93 2.225 9.586 1 98.75 87 TYR A C 1
ATOM 689 O O . TYR A 1 87 ? 12.57 1.611 10.445 1 98.75 87 TYR A O 1
ATOM 697 N N . LEU A 1 88 ? 11.664 3.514 9.664 1 98.81 88 LEU A N 1
ATOM 698 C CA . LEU A 1 88 ? 12.141 4.316 10.789 1 98.81 88 LEU A CA 1
ATOM 699 C C . LEU A 1 88 ? 11.602 3.775 12.109 1 98.81 88 LEU A C 1
ATOM 701 O O . LEU A 1 88 ? 12.336 3.697 13.102 1 98.81 88 LEU A O 1
ATOM 705 N N . ASP A 1 89 ? 10.352 3.455 12.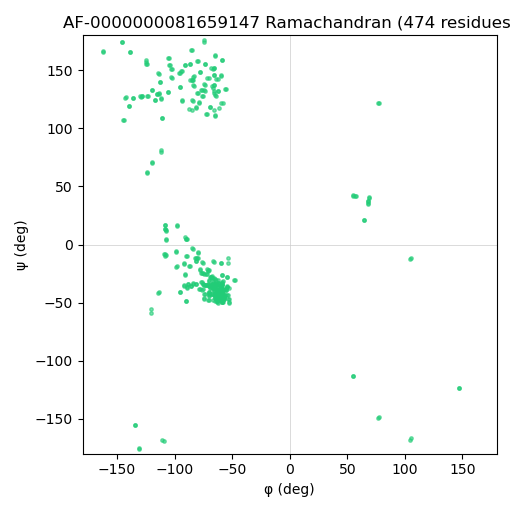055 1 98.5 89 ASP A N 1
ATOM 706 C CA . ASP A 1 89 ? 9.688 2.969 13.258 1 98.5 89 ASP A CA 1
ATOM 707 C C . ASP A 1 89 ? 10.328 1.668 13.75 1 98.5 89 ASP A C 1
ATOM 709 O O . ASP A 1 89 ? 10.414 1.432 14.953 1 98.5 89 ASP A O 1
ATOM 713 N N . GLU A 1 90 ? 10.734 0.827 12.867 1 97.25 90 GLU A N 1
ATOM 714 C CA . GLU A 1 90 ? 11.297 -0.479 13.195 1 97.25 90 GLU A CA 1
ATOM 715 C C . GLU A 1 90 ? 12.75 -0.357 13.648 1 97.25 90 GLU A C 1
ATOM 717 O O . GLU A 1 90 ? 13.18 -1.063 14.562 1 97.25 90 GLU A O 1
ATOM 722 N N . VAL A 1 91 ? 13.516 0.479 13.07 1 97.81 91 VAL A N 1
ATOM 723 C CA . VAL A 1 91 ? 14.969 0.497 13.219 1 97.81 91 VAL A CA 1
ATOM 724 C C . VAL A 1 91 ? 15.352 1.364 14.414 1 97.81 91 VAL A C 1
ATOM 726 O O . VAL A 1 91 ? 16.328 1.069 15.117 1 97.81 91 VAL A O 1
ATOM 729 N N . TYR A 1 92 ? 14.609 2.375 14.648 1 97.81 92 TYR A N 1
ATOM 730 C CA . TYR A 1 92 ? 15 3.309 15.703 1 97.81 92 TYR A CA 1
ATOM 731 C C . TYR A 1 92 ? 14.172 3.088 16.953 1 97.81 92 TYR A C 1
ATOM 733 O O . TYR A 1 92 ? 12.969 2.826 16.875 1 97.81 92 TYR A O 1
ATOM 741 N N . PRO A 1 93 ? 14.758 3.248 18.047 1 95.5 93 PRO A N 1
ATOM 742 C CA . PRO A 1 93 ? 14.078 2.988 19.328 1 95.5 93 PRO A CA 1
ATOM 743 C C . PRO A 1 93 ? 13.078 4.078 19.688 1 95.5 93 PRO A C 1
ATOM 745 O O . PRO A 1 93 ? 12.945 5.07 18.969 1 95.5 93 PRO A O 1
ATOM 748 N N . GLY A 1 94 ? 12.359 3.818 20.828 1 93.38 94 GLY A N 1
ATOM 749 C CA . GLY A 1 94 ? 11.375 4.77 21.312 1 93.38 94 GLY A CA 1
ATOM 750 C C . GLY A 1 94 ? 9.945 4.344 21.047 1 93.38 94 GLY A C 1
ATOM 751 O O . GLY A 1 94 ? 9.688 3.197 20.672 1 93.38 94 GLY A O 1
ATOM 752 N N . ASP A 1 95 ? 9.094 5.289 21.25 1 92.19 95 ASP A N 1
ATOM 753 C CA . ASP A 1 95 ? 7.68 5 21.047 1 92.19 95 ASP A CA 1
ATOM 754 C C . ASP A 1 95 ? 7.398 4.625 19.594 1 92.19 95 ASP A C 1
ATOM 756 O O . ASP A 1 95 ? 7.855 5.305 18.672 1 92.19 95 ASP A O 1
ATOM 760 N N . GLN A 1 96 ? 6.688 3.562 19.422 1 95.88 96 GLN A N 1
ATOM 761 C CA . GLN A 1 96 ? 6.371 3.094 18.062 1 95.88 96 GLN A CA 1
ATOM 762 C C . GLN A 1 96 ? 5.246 3.92 17.453 1 95.88 96 GLN A C 1
ATOM 764 O O . GLN A 1 96 ? 4.328 4.355 18.156 1 95.88 96 GLN A O 1
ATOM 769 N N . LEU A 1 97 ? 5.32 4.055 16.188 1 98.25 97 LEU A N 1
ATOM 770 C CA . LEU A 1 97 ? 4.281 4.742 15.43 1 98.25 97 LEU A CA 1
ATOM 771 C C . LEU A 1 97 ? 3.104 3.812 15.164 1 98.25 97 LEU A C 1
ATOM 773 O O . LEU A 1 97 ? 1.959 4.266 15.07 1 98.25 97 LEU A O 1
ATOM 777 N N . VAL A 1 98 ? 3.422 2.545 14.984 1 97.81 98 VAL A N 1
ATOM 778 C CA . VAL A 1 98 ? 2.383 1.573 14.656 1 97.81 98 VAL A CA 1
ATOM 779 C C . VAL A 1 98 ? 1.64 1.163 15.93 1 97.81 98 VAL A C 1
ATOM 781 O O . VAL A 1 98 ? 2.164 1.304 17.031 1 97.81 98 VAL A O 1
ATOM 784 N N . ALA A 1 99 ? 0.449 0.672 15.766 1 96.56 99 ALA A N 1
ATOM 785 C CA . ALA A 1 99 ? -0.381 0.234 16.875 1 96.56 99 ALA A CA 1
ATOM 786 C C . ALA A 1 99 ? 0.244 -0.963 17.594 1 96.56 99 ALA A C 1
ATOM 788 O O . ALA A 1 99 ? 1.13 -1.624 17.047 1 96.56 99 ALA A O 1
ATOM 789 N N . GLU A 1 100 ? -0.203 -1.195 18.75 1 94.81 100 GLU A N 1
ATOM 790 C CA . GLU A 1 100 ? 0.377 -2.219 19.609 1 94.81 100 GLU A CA 1
ATOM 791 C C . GLU A 1 100 ? -0.033 -3.617 19.172 1 94.81 100 GLU A C 1
ATOM 793 O O . GLU A 1 100 ? 0.77 -4.551 19.219 1 94.81 100 GLU A O 1
ATOM 798 N N . THR A 1 101 ? -1.278 -3.793 18.734 1 96.75 101 THR A N 1
ATOM 799 C CA . THR A 1 101 ? -1.769 -5.129 18.422 1 96.75 101 THR A CA 1
ATOM 800 C C . THR A 1 101 ? -1.791 -5.348 16.906 1 96.75 101 THR A C 1
ATOM 802 O O . THR A 1 101 ? -2.051 -4.414 16.141 1 96.75 101 THR A O 1
ATOM 805 N N . PRO A 1 102 ? -1.626 -6.586 16.5 1 97.44 102 PRO A N 1
ATOM 806 C CA . PRO A 1 102 ? -1.681 -6.895 15.062 1 97.44 102 PRO A CA 1
ATOM 807 C C . PRO A 1 102 ? -3.006 -6.488 14.422 1 97.44 102 PRO A C 1
ATOM 809 O O . PRO A 1 102 ? -3.025 -6.004 13.289 1 97.44 102 PRO A O 1
ATOM 812 N N . TYR A 1 103 ? -4.074 -6.688 15.125 1 98.06 103 TYR A N 1
ATOM 813 C CA . TYR A 1 103 ? -5.383 -6.359 14.57 1 98.06 103 TYR A CA 1
ATOM 814 C C . TYR A 1 103 ? -5.512 -4.859 14.336 1 98.06 103 TYR A C 1
ATOM 816 O O . TYR A 1 103 ? -5.961 -4.434 13.266 1 98.06 103 TYR A O 1
ATOM 824 N N . GLN A 1 104 ? -5.117 -4.07 15.312 1 97.31 104 GLN A N 1
ATOM 825 C CA . GLN A 1 104 ? -5.215 -2.625 15.141 1 97.31 104 GLN A CA 1
ATOM 826 C C . GLN A 1 104 ? -4.262 -2.135 14.055 1 97.31 104 GLN A C 1
ATOM 828 O O . GLN A 1 104 ? -4.574 -1.189 13.328 1 97.31 104 GLN A O 1
ATOM 833 N N . ARG A 1 105 ? -3.057 -2.781 13.961 1 98.06 105 ARG A N 1
ATOM 834 C CA . ARG A 1 105 ? -2.148 -2.439 12.875 1 98.06 105 ARG A CA 1
ATOM 835 C C . ARG A 1 105 ? -2.799 -2.705 11.516 1 98.06 105 ARG A C 1
ATOM 837 O O . ARG A 1 105 ? -2.654 -1.907 10.586 1 98.06 105 ARG A O 1
ATOM 844 N N . ALA A 1 106 ? -3.498 -3.787 11.391 1 98.5 106 ALA A N 1
ATOM 845 C CA . ALA A 1 106 ? -4.215 -4.109 10.164 1 98.5 106 ALA A CA 1
ATOM 846 C C . ALA A 1 106 ? -5.293 -3.068 9.867 1 98.5 106 ALA A C 1
ATOM 848 O O . ALA A 1 106 ? -5.414 -2.594 8.734 1 98.5 106 ALA A O 1
ATOM 849 N N . GLN A 1 107 ? -6.027 -2.725 10.906 1 98.06 107 GLN A N 1
ATOM 850 C CA . GLN A 1 107 ? -7.074 -1.722 10.742 1 98.06 107 GLN A CA 1
ATOM 851 C C . GLN A 1 107 ? -6.488 -0.38 10.312 1 98.06 107 GLN A C 1
ATOM 853 O O . GLN A 1 107 ? -7.07 0.323 9.484 1 98.06 107 GLN A O 1
ATOM 858 N N . ASP A 1 108 ? -5.367 -0.036 10.875 1 98.62 108 ASP A N 1
ATOM 859 C CA . ASP A 1 108 ? -4.691 1.2 10.492 1 98.62 108 ASP A CA 1
ATOM 860 C C . ASP A 1 108 ? -4.301 1.184 9.016 1 98.62 108 ASP A C 1
ATOM 862 O O . ASP A 1 108 ? -4.496 2.17 8.305 1 98.62 108 ASP A O 1
ATOM 866 N N . LYS A 1 109 ? -3.729 0.079 8.594 1 98.56 109 LYS A N 1
ATOM 867 C CA . LYS A 1 109 ? -3.314 -0.035 7.195 1 98.56 109 LYS A CA 1
ATOM 868 C C . LYS A 1 109 ? -4.516 0.033 6.258 1 98.56 109 LYS A C 1
ATOM 870 O O . LYS A 1 109 ? -4.445 0.647 5.191 1 98.56 109 LYS A O 1
ATOM 875 N N . ILE A 1 110 ? -5.625 -0.573 6.621 1 98.44 110 ILE A N 1
ATOM 876 C CA . ILE A 1 110 ? -6.855 -0.525 5.84 1 98.44 110 ILE A CA 1
ATOM 877 C C . ILE A 1 110 ? -7.348 0.917 5.738 1 98.44 110 ILE A C 1
ATOM 879 O O . ILE A 1 110 ? -7.738 1.372 4.664 1 98.44 110 ILE A O 1
ATOM 883 N N . LEU A 1 111 ? -7.324 1.609 6.852 1 98.56 111 LEU A N 1
ATOM 884 C CA . LEU A 1 111 ? -7.762 3 6.883 1 98.56 111 LEU A CA 1
ATOM 885 C C . LEU A 1 111 ? -6.871 3.871 6.004 1 98.56 111 LEU A C 1
ATOM 887 O O . LEU A 1 111 ? -7.363 4.73 5.27 1 98.56 111 LEU A O 1
ATOM 891 N N . ILE A 1 112 ? -5.559 3.646 6.098 1 98.62 112 ILE A N 1
ATOM 892 C CA . ILE A 1 112 ? -4.602 4.383 5.281 1 98.62 112 ILE A CA 1
ATOM 893 C C . ILE A 1 112 ? -4.867 4.117 3.803 1 98.62 112 ILE A C 1
ATOM 895 O O . ILE A 1 112 ? -4.852 5.043 2.986 1 98.62 112 ILE A O 1
ATOM 899 N N . ASP A 1 113 ? -5.113 2.869 3.494 1 97.5 113 ASP A N 1
ATOM 900 C CA . ASP A 1 113 ? -5.422 2.5 2.115 1 97.5 113 ASP A CA 1
ATOM 901 C C . ASP A 1 113 ? -6.691 3.199 1.633 1 97.5 113 ASP A C 1
ATOM 903 O O . ASP A 1 113 ? -6.742 3.691 0.503 1 97.5 113 ASP A O 1
ATOM 907 N N . PHE A 1 114 ? -7.691 3.205 2.441 1 98.06 114 PHE A N 1
ATOM 908 C CA . PHE A 1 114 ? -8.938 3.889 2.127 1 98.06 114 PHE A CA 1
ATOM 909 C C . PHE A 1 114 ? -8.695 5.371 1.874 1 98.06 114 PHE A C 1
ATOM 911 O O . PHE A 1 114 ? -9.141 5.918 0.862 1 98.06 114 PHE A O 1
ATOM 918 N N . PHE A 1 115 ? -7.973 6 2.775 1 98.75 115 PHE A N 1
ATOM 919 C CA . PHE A 1 115 ? -7.668 7.422 2.668 1 98.75 115 PHE A CA 1
ATOM 920 C C . PHE A 1 115 ? -6.926 7.723 1.37 1 98.75 115 PHE A C 1
ATOM 922 O O . PHE A 1 115 ? -7.32 8.609 0.615 1 98.75 115 PHE A O 1
ATOM 929 N N . SER A 1 116 ? -5.906 6.957 1.111 1 97.94 116 SER A N 1
ATOM 930 C CA . SER A 1 116 ? -5.055 7.156 -0.058 1 97.94 116 SER A CA 1
ATOM 931 C C . SER A 1 116 ? -5.82 6.879 -1.35 1 97.94 116 SER A C 1
ATOM 933 O O . SER A 1 116 ? -5.582 7.535 -2.367 1 97.94 116 SER A O 1
ATOM 935 N N . GLY A 1 117 ? -6.723 5.973 -1.296 1 96.81 117 GLY A N 1
ATOM 936 C CA . GLY A 1 117 ? -7.402 5.535 -2.504 1 96.81 117 GLY A CA 1
ATOM 937 C C . GLY A 1 117 ? -8.672 6.32 -2.791 1 96.81 117 GLY A C 1
ATOM 938 O O . GLY A 1 117 ? -9.102 6.414 -3.943 1 96.81 117 GLY A O 1
ATOM 939 N N . LYS A 1 118 ? -9.297 6.887 -1.783 1 97.88 118 LYS A N 1
ATOM 940 C CA . LYS A 1 118 ? -10.602 7.512 -1.98 1 97.88 118 LYS A CA 1
ATOM 941 C C . LYS A 1 118 ? -10.523 9.023 -1.765 1 97.88 118 LYS A C 1
ATOM 943 O O . LYS A 1 118 ? -11.078 9.797 -2.553 1 97.88 118 LYS A O 1
ATOM 948 N N . ILE A 1 119 ? -9.812 9.461 -0.781 1 98.56 119 ILE A N 1
ATOM 949 C CA . ILE A 1 119 ? -9.867 10.859 -0.382 1 98.56 119 ILE A CA 1
ATOM 950 C C . ILE A 1 119 ? -8.805 11.648 -1.146 1 98.56 119 ILE A C 1
ATOM 952 O O . ILE A 1 119 ? -9.102 12.688 -1.737 1 98.56 119 ILE A O 1
ATOM 956 N N . VAL A 1 120 ? -7.586 11.18 -1.188 1 98.38 120 VAL A N 1
ATOM 957 C CA . VAL A 1 120 ? -6.473 11.906 -1.791 1 98.38 120 VAL A CA 1
ATOM 958 C C . VAL A 1 120 ? -6.758 12.156 -3.27 1 98.38 120 VAL A C 1
ATOM 960 O O . VAL A 1 120 ? -6.637 13.289 -3.744 1 98.38 120 VAL A O 1
ATOM 963 N N . PRO A 1 121 ? -7.223 11.133 -4.051 1 97.56 121 PRO A N 1
ATOM 964 C CA . PRO A 1 121 ? -7.512 11.398 -5.461 1 97.56 121 PRO A CA 1
ATOM 965 C C . PRO A 1 121 ? -8.578 12.477 -5.652 1 97.56 121 PRO A C 1
ATOM 967 O O . PRO A 1 121 ? -8.5 13.266 -6.598 1 97.56 121 PRO A O 1
ATOM 970 N N . LEU A 1 122 ? -9.578 12.508 -4.789 1 97.5 122 LEU A N 1
ATOM 971 C CA . LEU A 1 122 ? -10.594 13.555 -4.867 1 97.5 122 LEU A CA 1
ATOM 972 C C . LEU A 1 122 ? -9.969 14.93 -4.652 1 97.5 122 LEU A C 1
ATOM 974 O O . LEU A 1 122 ? -10.219 15.852 -5.43 1 97.5 122 LEU A O 1
ATOM 978 N N . MET A 1 123 ? -9.125 15.055 -3.631 1 97.31 123 MET A N 1
ATOM 979 C CA . MET A 1 123 ? -8.477 16.328 -3.352 1 97.31 123 MET A CA 1
ATOM 980 C C . MET A 1 123 ? -7.629 16.781 -4.539 1 97.31 123 MET A C 1
ATOM 982 O O . MET A 1 123 ? -7.598 17.969 -4.871 1 97.31 123 MET A O 1
ATOM 986 N N . MET A 1 124 ? -6.992 15.828 -5.207 1 95.19 124 MET A N 1
ATOM 987 C CA . MET A 1 124 ? -6.098 16.141 -6.316 1 95.19 124 MET A CA 1
ATOM 988 C C . MET A 1 124 ? -6.887 16.5 -7.566 1 95.19 124 MET A C 1
ATOM 990 O O . MET A 1 124 ? -6.34 17.094 -8.5 1 95.19 124 MET A O 1
ATOM 994 N N . SER A 1 125 ? -8.141 16.203 -7.602 1 96 125 SER A N 1
ATOM 995 C CA . SER A 1 125 ? -8.969 16.484 -8.766 1 96 125 SER A CA 1
ATOM 996 C C . SER A 1 125 ? -9.609 17.859 -8.68 1 96 125 SER A C 1
ATOM 998 O O . SER A 1 125 ? -10.344 18.266 -9.578 1 96 125 SER A O 1
ATOM 1000 N N . ARG A 1 126 ? -9.25 18.562 -7.684 1 93.62 126 ARG A N 1
ATOM 1001 C CA . ARG A 1 126 ? -9.844 19.891 -7.469 1 93.62 126 ARG A CA 1
ATOM 1002 C C . ARG A 1 126 ? -9.43 20.859 -8.562 1 93.62 126 ARG A C 1
ATOM 1004 O O . ARG A 1 126 ? -8.336 20.734 -9.133 1 93.62 126 ARG A O 1
ATOM 1011 N N . LYS A 1 127 ? -10.305 21.828 -8.828 1 90.56 127 LYS A N 1
ATOM 1012 C CA . LYS A 1 127 ? -9.938 22.984 -9.656 1 90.56 127 LYS A CA 1
ATOM 1013 C C . LYS A 1 127 ? -9.273 24.062 -8.82 1 90.56 127 LYS A C 1
ATOM 1015 O O . LYS A 1 127 ? -9.68 24.328 -7.688 1 90.56 127 LYS A O 1
ATOM 1020 N N . GLU A 1 128 ? -8.305 24.703 -9.328 1 84.12 128 GLU A N 1
ATOM 1021 C CA . GLU A 1 128 ? -7.496 25.656 -8.594 1 84.12 128 GLU A CA 1
ATOM 1022 C C . GLU A 1 128 ? -8.359 26.766 -7.996 1 84.12 128 GLU A C 1
ATOM 1024 O O . GLU A 1 128 ? -8.188 27.141 -6.836 1 84.12 128 GLU A O 1
ATOM 1029 N N . VAL A 1 129 ? -9.32 27.172 -8.711 1 82.94 129 VAL A N 1
ATOM 1030 C CA . VAL A 1 129 ? -10.07 28.359 -8.32 1 82.94 129 VAL A CA 1
ATOM 1031 C C . VAL A 1 129 ? -11.312 27.953 -7.543 1 82.94 129 VAL A C 1
ATOM 1033 O O . VAL A 1 129 ? -11.602 28.516 -6.48 1 82.94 129 VAL A O 1
ATOM 1036 N N . THR A 1 130 ? -11.977 26.938 -7.957 1 89.88 130 THR A N 1
ATOM 1037 C CA . THR A 1 130 ? -13.32 26.688 -7.434 1 89.88 130 THR A CA 1
ATOM 1038 C C . THR A 1 130 ? -13.305 25.469 -6.504 1 89.88 130 THR A C 1
ATOM 1040 O O . THR A 1 130 ? -14.289 25.203 -5.809 1 89.88 130 THR A O 1
ATOM 1043 N N . GLY A 1 131 ? -12.18 24.828 -6.5 1 94.62 131 GLY A N 1
ATOM 1044 C CA . GLY A 1 131 ? -12.125 23.625 -5.68 1 94.62 131 GLY A CA 1
ATOM 1045 C C . GLY A 1 131 ? -12.82 22.438 -6.316 1 94.62 131 GLY A C 1
ATOM 1046 O O . GLY A 1 131 ? -12.766 22.25 -7.535 1 94.62 131 GLY A O 1
ATOM 1047 N N . LEU A 1 132 ? -13.359 21.594 -5.43 1 96 132 LEU A N 1
ATOM 1048 C CA . LEU A 1 132 ? -14.039 20.391 -5.898 1 96 132 LEU A CA 1
ATOM 1049 C C . LEU A 1 132 ? -15.398 20.719 -6.508 1 96 132 LEU A C 1
ATOM 1051 O O . LEU A 1 132 ? -16.125 21.578 -5.98 1 96 132 LEU A O 1
ATOM 1055 N N . GLU A 1 133 ? -15.711 20.094 -7.605 1 96.12 133 GLU A N 1
ATOM 1056 C CA . GLU A 1 133 ? -17.078 20.141 -8.109 1 96.12 133 GLU A CA 1
ATOM 1057 C C . GLU A 1 133 ? -18.062 19.594 -7.086 1 96.12 133 GLU A C 1
ATOM 1059 O O . GLU A 1 133 ? -17.703 18.781 -6.234 1 96.12 133 GLU A O 1
ATOM 1064 N N . GLU A 1 134 ? -19.312 19.969 -7.234 1 93.69 134 GLU A N 1
ATOM 1065 C CA . GLU A 1 134 ? -20.312 19.672 -6.211 1 93.69 134 GLU A CA 1
ATOM 1066 C C . GLU A 1 134 ? -20.422 18.172 -5.953 1 93.69 134 GLU A C 1
ATOM 1068 O O . GLU A 1 134 ? -20.453 17.734 -4.801 1 93.69 134 GLU A O 1
ATOM 1073 N N . GLU A 1 135 ? -20.484 17.406 -6.98 1 94.81 135 GLU A N 1
ATOM 1074 C CA . GLU A 1 135 ? -20.594 15.961 -6.816 1 94.81 135 GLU A CA 1
ATOM 1075 C C . GLU A 1 135 ? -19.375 15.391 -6.098 1 94.81 135 GLU A C 1
ATOM 1077 O O . GLU A 1 135 ? -19.516 14.562 -5.195 1 94.81 135 GLU A O 1
ATOM 1082 N N . LYS A 1 136 ? -18.234 15.836 -6.449 1 96.88 136 LYS A N 1
ATOM 1083 C CA . LYS A 1 136 ? -17 15.375 -5.84 1 96.88 136 LYS A CA 1
ATOM 1084 C C . LYS A 1 136 ? -16.859 15.875 -4.406 1 96.88 136 LYS A C 1
ATOM 1086 O O . LYS A 1 136 ? -16.297 15.195 -3.553 1 96.88 136 LYS A O 1
ATOM 1091 N N . LYS A 1 137 ? -17.359 17.062 -4.203 1 96.12 137 LYS A N 1
ATOM 1092 C CA . LYS A 1 137 ? -17.375 17.594 -2.85 1 96.12 137 LYS A CA 1
ATOM 1093 C C . LYS A 1 137 ? -18.219 16.734 -1.919 1 96.12 137 LYS A C 1
ATOM 1095 O O . LYS A 1 137 ? -17.828 16.484 -0.775 1 96.12 137 LYS A O 1
ATOM 1100 N N . ASN A 1 138 ? -19.359 16.297 -2.42 1 97.06 138 ASN A N 1
ATOM 1101 C CA . ASN A 1 138 ? -20.203 15.398 -1.645 1 97.06 138 ASN A CA 1
ATOM 1102 C C . ASN A 1 138 ? -19.5 14.078 -1.351 1 97.06 138 ASN A C 1
ATOM 1104 O O . ASN A 1 138 ? -19.578 13.562 -0.234 1 97.06 138 ASN A O 1
ATOM 1108 N N . ASP A 1 139 ? -18.844 13.531 -2.357 1 97.94 139 ASP A N 1
ATOM 1109 C CA . ASP A 1 139 ? -18.062 12.312 -2.156 1 97.94 139 ASP A CA 1
ATOM 1110 C C . ASP A 1 139 ? -16.984 12.523 -1.103 1 97.94 139 ASP A C 1
ATOM 1112 O O . ASP A 1 139 ? -16.766 11.664 -0.245 1 97.94 139 ASP A O 1
ATOM 1116 N N . PHE A 1 140 ? -16.344 13.656 -1.176 1 98.19 140 PHE A N 1
ATOM 1117 C CA . PHE A 1 140 ? -15.289 14.016 -0.239 1 98.19 140 PHE A CA 1
ATOM 1118 C C . PHE A 1 140 ? -15.812 14.031 1.191 1 98.19 140 PHE A C 1
ATOM 1120 O O . PHE A 1 140 ? -15.227 13.414 2.08 1 98.19 140 PHE A O 1
ATOM 1127 N N . PHE A 1 141 ? -16.922 14.664 1.375 1 98.25 141 PHE A N 1
ATOM 1128 C CA . PHE A 1 141 ? -17.516 14.75 2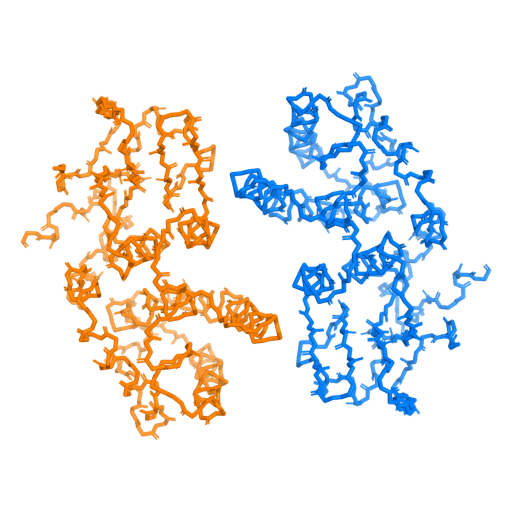.703 1 98.25 141 PHE A CA 1
ATOM 1129 C C . PHE A 1 141 ? -17.969 13.383 3.188 1 98.25 141 PHE A C 1
ATOM 1131 O O . PHE A 1 141 ? -17.812 13.047 4.367 1 98.25 141 PHE A O 1
ATOM 1138 N N . GLN A 1 142 ? -18.484 12.57 2.322 1 98.12 142 GLN A N 1
ATOM 1139 C CA . GLN A 1 142 ? -18.906 11.227 2.695 1 98.12 142 GLN A CA 1
ATOM 1140 C C . GLN A 1 142 ? -17.719 10.383 3.16 1 98.12 142 GLN A C 1
ATOM 1142 O O . GLN A 1 142 ? -17.828 9.633 4.133 1 98.12 142 GLN A O 1
ATOM 1147 N N . HIS A 1 143 ? -16.656 10.484 2.457 1 98.44 143 HIS A N 1
ATOM 1148 C CA . HIS A 1 143 ? -15.461 9.75 2.859 1 98.44 143 HIS A CA 1
ATOM 1149 C C . HIS A 1 143 ? -14.906 10.289 4.176 1 98.44 143 HIS A C 1
ATOM 1151 O O . HIS A 1 143 ? -14.414 9.516 5.004 1 98.44 143 HIS A O 1
ATOM 1157 N N . LEU A 1 144 ? -15 11.617 4.406 1 98.62 144 LEU A N 1
ATOM 1158 C CA . LEU A 1 144 ? -14.555 12.188 5.676 1 98.62 144 LEU A CA 1
ATOM 1159 C C . LEU A 1 144 ? -15.461 11.734 6.816 1 98.62 144 LEU A C 1
ATOM 1161 O O . LEU A 1 144 ? -15.016 11.625 7.961 1 98.62 144 LEU A O 1
ATOM 1165 N N . ASP A 1 145 ? -16.75 11.461 6.461 1 98.69 145 ASP A N 1
ATOM 1166 C CA . ASP A 1 145 ? -17.641 10.898 7.469 1 98.69 145 ASP A CA 1
ATOM 1167 C C . ASP A 1 145 ? -17.094 9.578 8.008 1 98.69 145 ASP A C 1
ATOM 1169 O O . ASP A 1 145 ? -17.203 9.297 9.203 1 98.69 145 ASP A O 1
ATOM 1173 N N . ARG A 1 146 ? -16.547 8.781 7.152 1 97.75 146 ARG A N 1
ATOM 1174 C CA . ARG A 1 146 ? -15.938 7.527 7.582 1 97.75 146 ARG A CA 1
ATOM 1175 C C . ARG A 1 146 ? -14.766 7.781 8.531 1 97.75 146 ARG A C 1
ATOM 1177 O O . ARG A 1 146 ? -14.609 7.078 9.531 1 97.75 146 ARG A O 1
ATOM 1184 N N . MET A 1 147 ? -13.93 8.82 8.242 1 98.56 147 MET A N 1
ATOM 1185 C CA . MET A 1 147 ? -12.805 9.172 9.109 1 98.56 147 MET A CA 1
ATOM 1186 C C . MET A 1 147 ? -13.297 9.672 10.461 1 98.56 147 MET A C 1
ATOM 1188 O O . MET A 1 147 ? -12.734 9.32 11.5 1 98.56 147 MET A O 1
ATOM 1192 N N . GLU A 1 148 ? -14.344 10.531 10.406 1 98.69 148 GLU A N 1
ATOM 1193 C CA . GLU A 1 148 ? -14.969 11.031 11.633 1 98.69 148 GLU A CA 1
ATOM 1194 C C . GLU A 1 148 ? -15.453 9.883 12.508 1 98.69 148 GLU A C 1
ATOM 1196 O O . GLU A 1 148 ? -15.227 9.875 13.719 1 98.69 148 GLU A O 1
ATOM 1201 N N . ASN A 1 149 ? -16.109 8.914 11.883 1 98.06 149 ASN A N 1
ATOM 1202 C CA . ASN A 1 149 ? -16.641 7.758 12.602 1 98.06 149 ASN A CA 1
ATOM 1203 C C . ASN A 1 149 ? -15.516 6.891 13.172 1 98.06 149 ASN A C 1
ATOM 1205 O O . ASN A 1 149 ? -15.672 6.297 14.242 1 98.06 149 ASN A O 1
ATOM 1209 N N . GLU A 1 150 ? -14.43 6.789 12.43 1 97.88 150 GLU A N 1
ATOM 1210 C CA . GLU A 1 150 ? -13.266 6.043 12.922 1 97.88 150 GLU A CA 1
ATOM 1211 C C . GLU A 1 150 ? -12.758 6.629 14.234 1 97.88 150 GLU A C 1
ATOM 1213 O O . GLU A 1 150 ? -12.484 5.887 15.188 1 97.88 150 GLU A O 1
ATOM 1218 N N . LEU A 1 151 ? -12.609 7.938 14.305 1 98.12 151 LEU A N 1
ATOM 1219 C CA . LEU A 1 151 ? -12.156 8.594 15.523 1 98.12 151 LEU A CA 1
ATOM 1220 C C . LEU A 1 151 ? -13.141 8.352 16.672 1 98.12 151 LEU A C 1
ATOM 1222 O O . LEU A 1 151 ? -12.727 8.141 17.812 1 98.12 151 LEU A O 1
ATOM 1226 N N . LYS A 1 152 ? -14.414 8.414 16.297 1 97.94 152 LYS A N 1
ATOM 1227 C CA . LYS A 1 152 ? -15.453 8.164 17.281 1 97.94 152 LYS A CA 1
ATOM 1228 C C . LYS A 1 152 ? -15.32 6.766 17.875 1 97.94 152 LYS A C 1
ATOM 1230 O O . LYS A 1 152 ? -15.398 6.586 19.094 1 97.94 152 LYS A O 1
ATOM 1235 N N . GLU A 1 153 ? -15.094 5.797 17.047 1 96.69 153 GLU A N 1
ATOM 1236 C CA . GLU A 1 153 ? -14.992 4.398 17.469 1 96.69 153 GLU A CA 1
ATOM 1237 C C . GLU A 1 153 ? -13.727 4.152 18.281 1 96.69 153 GLU A C 1
ATOM 1239 O O . GLU A 1 153 ? -13.727 3.346 19.219 1 96.69 153 GLU A O 1
ATOM 1244 N N . ARG A 1 154 ? -12.695 4.828 17.922 1 96.44 154 ARG A N 1
ATOM 1245 C CA . ARG A 1 154 ? -11.422 4.633 18.609 1 96.44 154 ARG A CA 1
ATOM 1246 C C . ARG A 1 154 ? -11.406 5.348 19.953 1 96.44 154 ARG A C 1
ATOM 1248 O O . ARG A 1 154 ? -10.602 5.027 20.828 1 96.44 154 ARG A O 1
ATOM 1255 N N . LYS A 1 155 ? -12.273 6.371 20.141 1 96.38 155 LYS A N 1
ATOM 1256 C CA . LYS A 1 155 ? -12.445 7.098 21.391 1 96.38 155 LYS A CA 1
ATOM 1257 C C . LYS A 1 155 ? -11.117 7.66 21.891 1 96.38 155 LYS A C 1
ATOM 1259 O O . LYS A 1 155 ? -10.773 7.52 23.062 1 96.38 155 LYS A O 1
ATOM 1264 N N . SER A 1 156 ? -10.336 8.188 21.047 1 95.5 156 SER A N 1
ATOM 1265 C CA . SER A 1 156 ? -9.031 8.758 21.375 1 95.5 156 SER A CA 1
ATOM 1266 C C . SER A 1 156 ? -8.789 10.062 20.625 1 95.5 156 SER A C 1
ATOM 1268 O O . SER A 1 156 ? -9.516 10.383 19.672 1 95.5 156 SER A O 1
ATOM 1270 N N . VAL A 1 157 ? -7.824 10.766 21.062 1 94.94 157 VAL A N 1
ATOM 1271 C CA . VAL A 1 157 ? -7.5 12.07 20.484 1 94.94 157 VAL A CA 1
ATOM 1272 C C . VAL A 1 157 ? -6.914 11.883 19.078 1 94.94 157 VAL A C 1
ATOM 1274 O O . VAL A 1 157 ? -7.293 12.594 18.156 1 94.94 157 VAL A O 1
ATOM 1277 N N . TYR A 1 158 ? -5.969 10.984 18.984 1 98.38 158 TYR A N 1
ATOM 1278 C CA . TYR A 1 158 ? -5.348 10.664 17.703 1 98.38 158 TYR A CA 1
ATOM 1279 C C . TYR A 1 158 ? -5.844 9.32 17.172 1 98.38 158 TYR A C 1
ATOM 1281 O O . TYR A 1 158 ? -6.426 8.531 17.922 1 98.38 158 TYR A O 1
ATOM 1289 N N . PHE A 1 159 ? -5.707 9.055 15.922 1 98.38 159 PHE A N 1
ATOM 1290 C CA . PHE A 1 159 ? -6.082 7.762 15.359 1 98.38 159 PHE A CA 1
ATOM 1291 C C . PHE A 1 159 ? -5.312 6.633 16.031 1 98.38 159 PHE A C 1
ATOM 1293 O O . PHE A 1 159 ? -5.836 5.531 16.203 1 98.38 159 PHE A O 1
ATOM 1300 N N . ARG A 1 160 ? -4.109 6.836 16.422 1 96.31 160 ARG A N 1
ATOM 1301 C CA . ARG A 1 160 ? -3.309 5.824 17.109 1 96.31 160 ARG A CA 1
ATOM 1302 C C . ARG A 1 160 ? -3.727 5.684 18.562 1 96.31 160 ARG A C 1
ATOM 1304 O O . ARG A 1 160 ? -3.561 4.617 19.172 1 96.31 160 ARG A O 1
ATOM 1311 N N . GLY A 1 161 ? -4.176 6.738 19.219 1 95.38 161 GLY A N 1
ATOM 1312 C CA . GLY A 1 161 ? -4.484 6.773 20.641 1 95.38 161 GLY A CA 1
ATOM 1313 C C . GLY A 1 161 ? -4.203 8.117 21.281 1 95.38 161 GLY A C 1
ATOM 1314 O O . GLY A 1 161 ? -4.695 9.148 20.812 1 95.38 161 GLY A O 1
ATOM 1315 N N . GLU A 1 162 ? -3.408 8.117 22.281 1 94.25 162 GLU A N 1
ATOM 1316 C CA . GLU A 1 162 ? -3.139 9.328 23.047 1 94.25 162 GLU A CA 1
ATOM 1317 C C . GLU A 1 162 ? -1.995 10.133 22.438 1 94.25 162 GLU A C 1
ATOM 1319 O O . GLU A 1 162 ? -1.818 11.305 22.75 1 94.25 162 GLU A O 1
ATOM 1324 N N . LYS A 1 163 ? -1.265 9.5 21.656 1 95.88 163 LYS A N 1
ATOM 1325 C CA . LYS A 1 163 ? -0.184 10.117 20.906 1 95.88 163 LYS A CA 1
ATOM 1326 C C . LYS A 1 163 ? -0.346 9.867 19.406 1 95.88 163 LYS A C 1
ATOM 1328 O O . LYS A 1 163 ? -0.954 8.867 19 1 95.88 163 LYS A O 1
ATOM 1333 N N . PRO A 1 164 ? 0.241 10.773 18.594 1 98 164 PRO A N 1
ATOM 1334 C CA . PRO A 1 164 ? 0.15 10.516 17.156 1 98 164 PRO A CA 1
ATOM 1335 C C . PRO A 1 164 ? 0.914 9.266 16.734 1 98 164 PRO A C 1
ATOM 1337 O O . PRO A 1 164 ? 1.979 8.969 17.281 1 98 164 PRO A O 1
ATOM 1340 N N . GLY A 1 165 ? 0.43 8.617 15.812 1 98.25 165 GLY A N 1
ATOM 1341 C CA . GLY A 1 165 ? 1.065 7.438 15.25 1 98.25 165 GLY A CA 1
ATOM 1342 C C . GLY A 1 165 ? 1.066 7.434 13.734 1 98.25 165 GLY A C 1
ATOM 1343 O O . GLY A 1 165 ? 1.028 8.492 13.102 1 98.25 165 GLY A O 1
ATOM 1344 N N . LEU A 1 166 ? 1.134 6.281 13.164 1 98.75 166 LEU A N 1
ATOM 1345 C CA . LEU A 1 166 ? 1.354 6.125 11.734 1 98.75 166 LEU A CA 1
ATOM 1346 C C . LEU A 1 166 ? 0.201 6.727 10.938 1 98.75 166 LEU A C 1
ATOM 1348 O O . LEU A 1 166 ? 0.424 7.492 10 1 98.75 166 LEU A O 1
ATOM 1352 N N . VAL A 1 167 ? -1.022 6.391 11.305 1 98.88 167 VAL A N 1
ATOM 1353 C CA . VAL A 1 167 ? -2.172 6.906 10.57 1 98.88 167 VAL A CA 1
ATOM 1354 C C . VAL A 1 167 ? -2.164 8.43 10.609 1 98.88 167 VAL A C 1
ATOM 1356 O O . VAL A 1 167 ? -2.34 9.086 9.578 1 98.88 167 VAL A O 1
ATOM 1359 N N . ASP A 1 168 ? -1.941 9 11.773 1 98.94 168 ASP A N 1
ATOM 1360 C CA . ASP A 1 168 ? -1.945 10.453 11.953 1 98.94 168 ASP A CA 1
ATOM 1361 C C . ASP A 1 168 ? -0.914 11.125 11.047 1 98.94 168 ASP A C 1
ATOM 1363 O O . ASP A 1 168 ? -1.223 12.102 10.367 1 98.94 168 ASP A O 1
ATOM 1367 N N . ILE A 1 169 ? 0.231 10.539 11.039 1 98.75 169 ILE A N 1
ATOM 1368 C CA . ILE A 1 169 ? 1.366 11.078 10.297 1 98.75 169 ILE A CA 1
ATOM 1369 C C . ILE A 1 169 ? 1.105 10.969 8.797 1 98.75 169 ILE A C 1
ATOM 1371 O O . ILE A 1 169 ? 1.485 11.859 8.031 1 98.75 169 ILE A O 1
ATOM 1375 N N . ILE A 1 170 ? 0.492 9.922 8.398 1 98.88 170 ILE A N 1
ATOM 1376 C CA . ILE A 1 170 ? 0.298 9.633 6.98 1 98.88 170 ILE A CA 1
ATOM 1377 C C . ILE A 1 170 ? -0.793 10.531 6.41 1 98.88 170 ILE A C 1
ATOM 1379 O O . ILE A 1 170 ? -0.697 10.992 5.27 1 98.88 170 ILE A O 1
ATOM 1383 N N . ILE A 1 171 ? -1.822 10.875 7.176 1 98.88 171 ILE A N 1
ATOM 1384 C CA . ILE A 1 171 ? -2.961 11.562 6.582 1 98.88 171 ILE A CA 1
ATOM 1385 C C . ILE A 1 171 ? -2.838 13.07 6.828 1 98.88 171 ILE A C 1
ATOM 1387 O O . ILE A 1 171 ? -3.416 13.875 6.094 1 98.88 171 ILE A O 1
ATOM 1391 N N . TRP A 1 172 ? -2.051 13.508 7.789 1 98.88 172 TRP A N 1
ATOM 1392 C CA . TRP A 1 172 ? -1.974 14.898 8.219 1 98.88 172 TRP A CA 1
ATOM 1393 C C . TRP A 1 172 ? -1.604 15.812 7.055 1 98.88 172 TRP A C 1
ATOM 1395 O O . TRP A 1 172 ? -2.229 16.859 6.855 1 98.88 172 TRP A O 1
ATOM 1405 N N . PRO A 1 173 ? -0.589 15.453 6.242 1 98.81 173 PRO A N 1
ATOM 1406 C CA . PRO A 1 173 ? -0.168 16.391 5.199 1 98.81 173 PRO A CA 1
ATOM 1407 C C . PRO A 1 173 ? -1.321 16.828 4.301 1 98.81 173 PRO A C 1
ATOM 1409 O O . PRO A 1 173 ? -1.328 17.969 3.811 1 98.81 173 PRO A O 1
ATOM 1412 N N . PHE A 1 174 ? -2.287 16 4.168 1 98.62 174 PHE A N 1
ATOM 1413 C CA . PHE A 1 174 ? -3.396 16.312 3.271 1 98.62 174 PHE A CA 1
ATOM 1414 C C . PHE A 1 174 ? -4.453 17.141 3.986 1 98.62 174 PHE A C 1
ATOM 1416 O O . PHE A 1 174 ? -5.07 18.031 3.383 1 98.62 174 PHE A O 1
ATOM 1423 N N . PHE A 1 175 ? -4.656 16.859 5.262 1 98.44 175 PHE A N 1
ATOM 1424 C CA . PHE A 1 175 ? -5.57 17.688 6.035 1 98.44 175 PHE A CA 1
ATOM 1425 C C . PHE A 1 175 ? -5.027 19.109 6.18 1 98.44 175 PHE A C 1
ATOM 1427 O O . PHE A 1 175 ? -5.781 20.078 6.078 1 98.44 175 PHE A O 1
ATOM 1434 N N . GLU A 1 176 ? -3.76 19.203 6.391 1 97.81 176 GLU A N 1
ATOM 1435 C CA . GLU A 1 176 ? -3.109 20.516 6.508 1 97.81 176 GLU A CA 1
ATOM 1436 C C . GLU A 1 176 ? -3.324 21.344 5.25 1 97.81 176 GLU A C 1
ATOM 1438 O O . GLU A 1 176 ? -3.373 22.578 5.316 1 97.81 176 GLU A O 1
ATOM 1443 N N . ARG A 1 177 ? -3.527 20.734 4.148 1 97.06 177 ARG A N 1
ATOM 1444 C CA . ARG A 1 177 ? -3.521 21.406 2.852 1 97.06 177 ARG A CA 1
ATOM 1445 C C . ARG A 1 177 ? -4.941 21.703 2.385 1 97.06 177 ARG A C 1
ATOM 1447 O O . ARG A 1 177 ? -5.137 22.375 1.367 1 97.06 177 ARG A O 1
ATOM 1454 N N . ILE A 1 178 ? -5.98 21.234 3.105 1 97.12 178 ILE A N 1
ATOM 1455 C CA . ILE A 1 178 ? -7.355 21.359 2.639 1 97.12 178 ILE A CA 1
ATOM 1456 C C . ILE A 1 178 ? -7.66 22.812 2.293 1 97.12 178 ILE A C 1
ATOM 1458 O O . ILE A 1 178 ? -8.164 23.109 1.208 1 97.12 178 ILE A O 1
ATOM 1462 N N . GLU A 1 179 ? -7.316 23.734 3.137 1 94.5 179 GLU A N 1
ATOM 1463 C CA . GLU A 1 179 ? -7.582 25.141 2.902 1 94.5 179 GLU A CA 1
ATOM 1464 C C . GLU A 1 179 ? -6.633 25.719 1.854 1 94.5 179 GLU A C 1
ATOM 1466 O O . GLU A 1 179 ? -7.074 26.359 0.895 1 94.5 179 GLU A O 1
ATOM 1471 N N . GLY A 1 180 ? -5.363 25.453 1.972 1 94.31 180 GLY A N 1
ATOM 1472 C CA . GLY A 1 180 ? -4.352 26.016 1.083 1 94.31 180 GLY A CA 1
ATOM 1473 C C . GLY A 1 180 ? -4.504 25.547 -0.354 1 94.31 180 GLY A C 1
ATOM 1474 O O . GLY A 1 180 ? -4.184 26.297 -1.286 1 94.31 180 GLY A O 1
ATOM 1475 N N . MET A 1 181 ? -4.953 24.359 -0.509 1 94.69 181 MET A N 1
ATOM 1476 C CA . MET A 1 181 ? -5.18 23.797 -1.834 1 94.69 181 MET A CA 1
ATOM 1477 C C . MET A 1 181 ? -6.551 24.203 -2.369 1 94.69 181 MET A C 1
ATOM 1479 O O . MET A 1 181 ? -6.93 23.812 -3.473 1 94.69 181 MET A O 1
ATOM 1483 N N . ASN A 1 182 ? -7.34 24.922 -1.553 1 95.12 182 ASN A N 1
ATOM 1484 C CA . ASN A 1 182 ? -8.68 25.359 -1.92 1 95.12 182 ASN A CA 1
ATOM 1485 C C . ASN A 1 182 ? -9.578 24.188 -2.307 1 95.12 182 ASN A C 1
ATOM 1487 O O . ASN A 1 182 ? -10.32 24.266 -3.285 1 95.12 182 ASN A O 1
ATOM 1491 N N . VAL A 1 183 ? -9.469 23.094 -1.531 1 96.25 183 VAL A N 1
ATOM 1492 C CA . VAL A 1 183 ? -10.195 21.875 -1.846 1 96.25 183 VAL A CA 1
ATOM 1493 C C . VAL A 1 183 ? -11.703 22.141 -1.799 1 96.25 183 VAL A C 1
ATOM 1495 O O . VAL A 1 183 ? -12.461 21.625 -2.621 1 96.25 183 VAL A O 1
ATOM 1498 N N . LEU A 1 184 ? -12.094 23.031 -0.907 1 95.94 184 LEU A N 1
ATOM 1499 C CA . LEU A 1 184 ? -13.516 23.25 -0.665 1 95.94 184 LEU A CA 1
ATOM 1500 C C . LEU A 1 184 ? -13.969 24.594 -1.23 1 95.94 184 LEU A C 1
ATOM 1502 O O . LEU A 1 184 ? -15 25.125 -0.824 1 95.94 184 LEU A O 1
ATOM 1506 N N . GLY A 1 185 ? -13.188 25.219 -2.121 1 93.12 185 GLY A N 1
ATOM 1507 C CA . GLY A 1 185 ? -13.57 26.422 -2.838 1 93.12 185 GLY A CA 1
ATOM 1508 C C . GLY A 1 185 ? -13.695 27.641 -1.938 1 93.12 185 GLY A C 1
ATOM 1509 O O . GLY A 1 185 ? -14.656 28.406 -2.053 1 93.12 185 GLY A O 1
ATOM 1510 N N . GLY A 1 186 ? -12.812 27.703 -0.979 1 89.88 186 GLY A N 1
ATOM 1511 C CA . GLY A 1 186 ? -12.82 28.859 -0.103 1 89.88 186 GLY A CA 1
ATOM 1512 C C . GLY A 1 186 ? -13.398 28.578 1.269 1 89.88 186 GLY A C 1
ATOM 1513 O O . GLY A 1 186 ? -13.203 29.344 2.207 1 89.88 186 GLY A O 1
ATOM 1514 N N . ASP A 1 187 ? -13.984 27.438 1.296 1 87.75 187 ASP A N 1
ATOM 1515 C CA . ASP A 1 187 ? -14.578 27.062 2.578 1 87.75 187 ASP A CA 1
ATOM 1516 C C . ASP A 1 187 ? -13.609 26.219 3.4 1 87.75 187 ASP A C 1
ATOM 1518 O O . ASP A 1 187 ? -12.742 25.547 2.844 1 87.75 187 ASP A O 1
ATOM 1522 N N . SER A 1 188 ? -13.75 26.375 4.734 1 90.56 188 SER A N 1
ATOM 1523 C CA . SER A 1 188 ? -13.047 25.469 5.637 1 90.56 188 SER A CA 1
ATOM 1524 C C . SER A 1 188 ? -13.844 24.203 5.867 1 90.56 188 SER A C 1
ATOM 1526 O O . SER A 1 188 ? -15.016 24.109 5.492 1 90.56 188 SER A O 1
ATOM 1528 N N . LEU A 1 189 ? -13.141 23.203 6.473 1 94.94 189 LEU A N 1
ATOM 1529 C CA . LEU A 1 189 ? -13.852 22 6.883 1 94.94 189 LEU A CA 1
ATOM 1530 C C . LEU A 1 189 ? -14.961 22.328 7.875 1 94.94 189 LEU A C 1
ATOM 1532 O O . LEU A 1 189 ? -14.727 23.016 8.875 1 94.94 189 LEU A O 1
ATOM 1536 N N . PRO A 1 190 ? -16.188 21.984 7.566 1 96.06 190 PRO A N 1
ATOM 1537 C CA . PRO A 1 190 ? -17.281 22.344 8.477 1 96.06 190 PRO A CA 1
ATOM 1538 C C . PRO A 1 190 ? -17.172 21.641 9.828 1 96.06 190 PRO A C 1
ATOM 1540 O O . PRO A 1 190 ? -17.438 20.453 9.938 1 96.06 190 PRO A O 1
ATOM 1543 N N . GLY A 1 191 ? -16.891 22.391 10.836 1 96.25 191 GLY A N 1
ATOM 1544 C CA . GLY A 1 191 ? -16.672 21.859 12.172 1 96.25 191 GLY A CA 1
ATOM 1545 C C . GLY A 1 191 ? -17.906 21.219 12.773 1 96.25 191 GLY A C 1
ATOM 1546 O O . GLY A 1 191 ? -17.797 20.344 13.633 1 96.25 191 GLY A O 1
ATOM 1547 N N . ASN A 1 192 ? -19.078 21.656 12.422 1 96.75 192 ASN A N 1
ATOM 1548 C CA . ASN A 1 192 ? -20.312 21.062 12.938 1 96.75 192 ASN A CA 1
ATOM 1549 C C . ASN A 1 192 ? -20.516 19.641 12.422 1 96.75 192 ASN A C 1
ATOM 1551 O O . ASN A 1 192 ? -21.062 18.797 13.133 1 96.75 192 ASN A O 1
ATOM 1555 N N . ARG A 1 193 ? -20.094 19.406 11.219 1 96.88 193 ARG A N 1
ATOM 1556 C CA . ARG A 1 193 ? -20.25 18.078 10.633 1 96.88 193 ARG A CA 1
ATOM 1557 C C . ARG A 1 193 ? -19.094 17.156 11.055 1 96.88 193 ARG A C 1
ATOM 1559 O O . ARG A 1 193 ? -19.281 15.953 11.227 1 96.88 193 ARG A O 1
ATOM 1566 N N . PHE A 1 194 ? -17.922 17.812 11.211 1 98.5 194 PHE A N 1
ATOM 1567 C CA . PHE A 1 194 ? -16.719 17.031 11.508 1 98.5 194 PHE A CA 1
ATOM 1568 C C . PHE A 1 194 ? -16.062 17.516 12.789 1 98.5 194 PHE A C 1
ATOM 1570 O O . PHE A 1 194 ? -14.891 17.906 12.781 1 98.5 194 PHE A O 1
ATOM 1577 N N . PRO A 1 195 ? -16.719 17.453 13.906 1 98.31 195 PRO A N 1
ATOM 1578 C CA . PRO A 1 195 ? -16.172 17.984 15.148 1 98.31 195 PRO A CA 1
ATOM 1579 C C . PRO A 1 195 ? -14.93 17.234 15.617 1 98.31 195 PRO A C 1
ATOM 1581 O O . PRO A 1 195 ? -14 17.844 16.156 1 98.31 195 PRO A O 1
ATOM 1584 N N . LEU A 1 196 ? -14.891 15.938 15.461 1 98.56 196 LEU A N 1
ATOM 1585 C CA . LEU A 1 196 ? -13.75 15.156 15.945 1 98.56 196 LEU A CA 1
ATOM 1586 C C . LEU A 1 196 ? -12.531 15.375 15.055 1 98.56 196 LEU A C 1
ATOM 1588 O O . LEU A 1 196 ? -11.414 15.508 15.555 1 98.56 196 LEU A O 1
ATOM 1592 N N . LEU A 1 197 ? -12.727 15.391 13.75 1 98.62 197 LEU A N 1
ATOM 1593 C CA . LEU A 1 197 ? -11.625 15.68 12.836 1 98.62 197 LEU A CA 1
ATOM 1594 C C . LEU A 1 197 ? -11.062 17.078 13.07 1 98.62 197 LEU A C 1
ATOM 1596 O O . LEU A 1 197 ? -9.852 17.281 13.023 1 98.62 197 LEU A O 1
ATOM 1600 N N . THR A 1 198 ? -11.977 18.047 13.297 1 98.06 198 THR A N 1
ATOM 1601 C CA . THR A 1 198 ? -11.539 19.406 13.586 1 98.06 198 THR A CA 1
ATOM 1602 C C . THR A 1 198 ? -10.719 19.453 14.867 1 98.06 198 THR A C 1
ATOM 1604 O O . THR A 1 198 ? -9.68 20.125 14.922 1 98.06 198 THR A O 1
ATOM 1607 N N . SER A 1 199 ? -11.203 18.781 15.859 1 98.19 199 SER A N 1
ATOM 1608 C CA . SER A 1 199 ? -10.453 18.688 17.109 1 98.19 199 SER A CA 1
ATOM 1609 C C . SER A 1 199 ? -9.109 18 16.891 1 98.19 199 SER A C 1
ATOM 1611 O O . SER A 1 199 ? -8.086 18.438 17.438 1 98.19 199 SER A O 1
ATOM 1613 N N . TRP A 1 200 ? -9.102 16.859 16.188 1 98.69 200 TRP A N 1
ATOM 1614 C CA . TRP A 1 200 ? -7.883 16.141 15.852 1 98.69 200 TRP A CA 1
ATOM 1615 C C . TRP A 1 200 ? -6.883 17.047 15.148 1 98.69 200 TRP A C 1
ATOM 1617 O O . TRP A 1 200 ? -5.695 17.047 15.477 1 98.69 200 TRP A O 1
ATOM 1627 N N . MET A 1 201 ? -7.348 17.859 14.195 1 98.25 201 MET A N 1
ATOM 1628 C CA . MET A 1 201 ? -6.469 18.781 13.477 1 98.25 201 MET A CA 1
ATOM 1629 C C . MET A 1 201 ? -5.832 19.781 14.43 1 98.25 201 MET A C 1
ATOM 1631 O O . MET A 1 201 ? -4.641 20.078 14.32 1 98.25 201 MET A O 1
ATOM 1635 N N . SER A 1 202 ? -6.641 20.312 15.32 1 98 202 SER A N 1
ATOM 1636 C CA . SER A 1 202 ? -6.121 21.25 16.312 1 98 202 SER A CA 1
ATOM 1637 C C . SER A 1 202 ? -5.047 20.594 17.188 1 98 202 SER A C 1
ATOM 1639 O O . SER A 1 202 ? -4.023 21.219 17.484 1 98 202 SER A O 1
ATOM 1641 N N . GLN A 1 203 ? -5.273 19.375 17.594 1 98.44 203 GLN A N 1
ATOM 1642 C CA . GLN A 1 203 ? -4.305 18.656 18.422 1 98.44 203 GLN A CA 1
ATOM 1643 C C . GLN A 1 203 ? -3.039 18.344 17.625 1 98.44 203 GLN A C 1
ATOM 1645 O O . GLN A 1 203 ? -1.932 18.406 18.172 1 98.44 203 GLN A O 1
ATOM 1650 N N . MET A 1 204 ? -3.211 17.906 16.375 1 98.62 204 MET A N 1
ATOM 1651 C CA . MET A 1 204 ? -2.055 17.656 15.516 1 98.62 204 MET A CA 1
ATOM 1652 C C . MET A 1 204 ? -1.169 18.891 15.414 1 98.62 204 MET A C 1
ATOM 1654 O O . MET A 1 204 ? 0.058 18.781 15.461 1 98.62 204 MET A O 1
ATOM 1658 N N . MET A 1 205 ? -1.766 20.078 15.328 1 97.88 205 MET A N 1
ATOM 1659 C CA . MET A 1 205 ? -1.027 21.328 15.188 1 97.88 205 MET A CA 1
ATOM 1660 C C . MET A 1 205 ? -0.209 21.625 16.438 1 97.88 205 MET A C 1
ATOM 1662 O O . MET A 1 205 ? 0.712 22.438 16.406 1 97.88 205 MET A O 1
ATOM 1666 N N . GLU A 1 206 ? -0.501 20.938 17.5 1 97.75 206 GLU A N 1
ATOM 1667 C CA . GLU A 1 206 ? 0.237 21.125 18.75 1 97.75 206 GLU A CA 1
ATOM 1668 C C . GLU A 1 206 ? 1.422 20.156 18.844 1 97.75 206 GLU A C 1
ATOM 1670 O O . GLU A 1 206 ? 2.277 20.312 19.719 1 97.75 206 GLU A O 1
ATOM 1675 N N . VAL A 1 207 ? 1.454 19.172 18.078 1 98.06 207 VAL A N 1
ATOM 1676 C CA . VAL A 1 207 ? 2.586 18.25 18.047 1 98.06 207 VAL A CA 1
ATOM 1677 C C . VAL A 1 207 ? 3.832 18.984 17.547 1 98.06 207 VAL A C 1
ATOM 1679 O O . VAL A 1 207 ? 3.828 19.562 16.469 1 98.06 207 VAL A O 1
ATOM 1682 N N . PRO A 1 208 ? 4.918 18.922 18.219 1 98.25 208 PRO A N 1
ATOM 1683 C CA . PRO A 1 208 ? 6.105 19.703 17.859 1 98.25 208 PRO A CA 1
ATOM 1684 C C . PRO A 1 208 ? 6.574 19.438 16.438 1 98.25 208 PRO A C 1
ATOM 1686 O O . PRO A 1 208 ? 6.898 20.375 15.703 1 98.25 208 PRO A O 1
ATOM 1689 N N . ALA A 1 209 ? 6.602 18.234 16 1 98 209 ALA A N 1
ATOM 1690 C CA . ALA A 1 209 ? 7.035 17.906 14.656 1 98 209 ALA A CA 1
ATOM 1691 C C . ALA A 1 209 ? 6.156 18.578 13.609 1 98 209 ALA A C 1
ATOM 1693 O O . ALA A 1 209 ? 6.645 19.031 12.57 1 98 209 ALA A O 1
ATOM 1694 N N . VAL A 1 210 ? 4.832 18.625 13.859 1 98.5 210 VAL A N 1
ATOM 1695 C CA . VAL A 1 210 ? 3.875 19.25 12.945 1 98.5 210 VAL A CA 1
ATOM 1696 C C . VAL A 1 210 ? 4.066 20.766 12.961 1 98.5 210 VAL A C 1
ATOM 1698 O O . VAL A 1 210 ? 4.148 21.391 11.898 1 98.5 210 VAL A O 1
ATOM 1701 N N . LYS A 1 211 ? 4.227 21.328 14.117 1 97.44 211 LYS A N 1
ATOM 1702 C CA . LYS A 1 211 ? 4.418 22.766 14.266 1 97.44 211 LYS A CA 1
ATOM 1703 C C . LYS A 1 211 ? 5.695 23.234 13.57 1 97.44 211 LYS A C 1
ATOM 1705 O O . LYS A 1 211 ? 5.695 24.25 12.867 1 97.44 211 LYS A O 1
ATOM 1710 N N . ASN A 1 212 ? 6.691 22.484 13.742 1 95.62 212 ASN A N 1
ATOM 1711 C CA . ASN A 1 212 ? 8.008 22.844 13.219 1 95.62 212 ASN A CA 1
ATOM 1712 C C . ASN A 1 212 ? 8.039 22.797 11.695 1 95.62 212 ASN A C 1
ATOM 1714 O O . ASN A 1 212 ? 8.812 23.516 11.062 1 95.62 212 ASN A O 1
ATOM 1718 N N . HIS A 1 213 ? 7.191 21.938 11.117 1 96.06 213 HIS A N 1
ATOM 1719 C CA . HIS A 1 213 ? 7.203 21.766 9.664 1 96.06 213 HIS A CA 1
ATOM 1720 C C . HIS A 1 213 ? 5.969 22.391 9.031 1 96.06 213 HIS A C 1
ATOM 1722 O O . HIS A 1 213 ? 5.656 22.125 7.867 1 96.06 213 HIS A O 1
ATOM 1728 N N . HIS A 1 214 ? 5.25 23.172 9.75 1 96 214 HIS A N 1
ATOM 1729 C CA . HIS A 1 214 ? 3.973 23.719 9.312 1 96 214 HIS A CA 1
ATOM 1730 C C . HIS A 1 214 ? 4.156 24.688 8.148 1 96 214 HIS A C 1
ATOM 1732 O O . HIS A 1 214 ? 5.09 25.484 8.148 1 96 214 HIS A O 1
ATOM 1738 N N . VAL A 1 215 ? 3.365 24.578 7.16 1 95.25 215 VAL A N 1
ATOM 1739 C CA . VAL A 1 215 ? 3.219 25.516 6.051 1 95.25 215 VAL A CA 1
ATOM 1740 C C . VAL A 1 215 ? 1.828 26.156 6.09 1 95.25 215 VAL A C 1
ATOM 1742 O O . VAL A 1 215 ? 0.823 25.453 6.199 1 95.25 215 VAL A O 1
ATOM 1745 N N . SER A 1 216 ? 1.744 27.469 6.02 1 94.94 216 SER A N 1
ATOM 1746 C CA . SER A 1 216 ? 0.462 28.156 6.152 1 94.94 216 SER A CA 1
ATOM 1747 C C . SER A 1 216 ? -0.39 27.984 4.898 1 94.94 216 SER A C 1
ATOM 1749 O O . SER A 1 216 ? 0.137 27.719 3.814 1 94.94 216 SER A O 1
ATOM 1751 N N . PRO A 1 217 ? -1.737 28.109 5.078 1 94.56 217 PRO A N 1
ATOM 1752 C CA . PRO A 1 217 ? -2.602 28.047 3.896 1 94.56 217 PRO A CA 1
ATOM 1753 C C . PRO A 1 217 ? -2.191 29.062 2.82 1 94.56 217 PRO A C 1
ATOM 1755 O O . PRO A 1 217 ? -2.256 28.75 1.628 1 94.56 217 PRO A O 1
ATOM 1758 N N . GLU A 1 218 ? -1.734 30.219 3.207 1 93.19 218 GLU A N 1
ATOM 1759 C CA . GLU A 1 218 ? -1.298 31.234 2.256 1 93.19 218 GLU A CA 1
ATOM 1760 C C . GLU A 1 218 ? -0.068 30.766 1.479 1 93.19 218 GLU A C 1
ATOM 1762 O O . GLU A 1 218 ? 0.017 30.969 0.265 1 93.19 218 GLU A O 1
ATOM 1767 N N . GLN A 1 219 ? 0.85 30.188 2.184 1 93.75 219 GLN A N 1
ATOM 1768 C CA . GLN A 1 219 ? 2.047 29.672 1.536 1 93.75 219 GLN A CA 1
ATOM 1769 C C . GLN A 1 219 ? 1.699 28.531 0.573 1 93.75 219 GLN A C 1
ATOM 1771 O O . GLN A 1 219 ? 2.244 28.469 -0.531 1 93.75 219 GLN A O 1
ATOM 1776 N N . PHE A 1 220 ? 0.798 27.625 0.96 1 94.56 220 PHE A N 1
ATOM 1777 C CA . PHE A 1 220 ? 0.345 26.562 0.073 1 94.56 220 PHE A CA 1
ATOM 1778 C C . PHE A 1 220 ? -0.321 27.141 -1.17 1 94.56 220 PHE A C 1
ATOM 1780 O O . PHE A 1 220 ? -0.088 26.656 -2.283 1 94.56 220 PHE A O 1
ATOM 1787 N N . ARG A 1 221 ? -1.157 28.172 -0.958 1 91.69 221 ARG A N 1
ATOM 1788 C CA . ARG A 1 221 ? -1.824 28.812 -2.09 1 91.69 221 ARG A CA 1
ATOM 1789 C C . ARG A 1 221 ? -0.809 29.359 -3.09 1 91.69 221 ARG A C 1
ATOM 1791 O O . ARG A 1 221 ? -0.976 29.188 -4.301 1 91.69 221 ARG A O 1
ATOM 1798 N N . ARG A 1 222 ? 0.166 29.984 -2.543 1 89.81 222 ARG A N 1
ATOM 1799 C CA . ARG A 1 222 ? 1.217 30.516 -3.404 1 89.81 222 ARG A CA 1
ATOM 1800 C C . ARG A 1 222 ? 1.938 29.406 -4.148 1 89.81 222 ARG A C 1
ATOM 1802 O O . ARG A 1 222 ? 2.215 29.516 -5.344 1 89.81 222 ARG A O 1
ATOM 1809 N N . PHE A 1 223 ? 2.213 28.375 -3.512 1 91.94 223 PHE A N 1
ATOM 1810 C CA . PHE A 1 223 ? 2.908 27.25 -4.113 1 91.94 223 PHE A CA 1
ATOM 1811 C C . PHE A 1 223 ? 2.084 26.641 -5.246 1 91.94 223 PHE A C 1
ATOM 1813 O O . PHE A 1 223 ? 2.584 26.469 -6.355 1 91.94 223 PHE A O 1
ATOM 1820 N N . TYR A 1 224 ? 0.821 26.375 -4.973 1 89.81 224 TYR A N 1
ATOM 1821 C CA . TYR A 1 224 ? -0.011 25.672 -5.945 1 89.81 224 TYR A CA 1
ATOM 1822 C C . TYR A 1 224 ? -0.363 26.578 -7.117 1 89.81 224 TYR A C 1
ATOM 1824 O O . TYR A 1 224 ? -0.577 26.109 -8.234 1 89.81 224 TYR A O 1
ATOM 1832 N N . LYS A 1 225 ? -0.348 27.828 -6.859 1 84.44 225 LYS A N 1
ATOM 1833 C CA . LYS A 1 225 ? -0.588 28.781 -7.934 1 84.44 225 LYS A CA 1
ATOM 1834 C C . LYS A 1 225 ? 0.577 28.812 -8.922 1 84.44 225 LYS A C 1
ATOM 1836 O O . LYS A 1 225 ? 0.372 28.953 -10.125 1 84.44 225 LYS A O 1
ATOM 1841 N N . HIS A 1 226 ? 1.768 28.547 -8.422 1 81.06 226 HIS A N 1
ATOM 1842 C CA . HIS A 1 226 ? 2.945 28.75 -9.258 1 81.06 226 HIS A CA 1
ATOM 1843 C C . HIS A 1 226 ? 3.562 27.406 -9.656 1 81.06 226 HIS A C 1
ATOM 1845 O O . HIS A 1 226 ? 4.48 27.359 -10.477 1 81.06 226 HIS A O 1
ATOM 1851 N N . TYR A 1 227 ? 3.119 26.438 -9.133 1 76.12 227 TYR A N 1
ATOM 1852 C CA . TYR A 1 227 ? 3.77 25.141 -9.32 1 76.12 227 TYR A CA 1
ATOM 1853 C C . TYR A 1 227 ? 3.715 24.703 -10.781 1 76.12 227 TYR A C 1
ATOM 1855 O O . TYR A 1 227 ? 4.664 24.109 -11.297 1 76.12 227 TYR A O 1
ATOM 1863 N N . ASN A 1 228 ? 2.664 25.047 -11.352 1 71.94 228 ASN A N 1
ATOM 1864 C CA . ASN A 1 228 ? 2.557 24.625 -12.742 1 71.94 228 ASN A CA 1
ATOM 1865 C C . ASN A 1 228 ? 3.119 25.672 -13.703 1 71.94 228 ASN A C 1
ATOM 1867 O O . ASN A 1 228 ? 3.102 25.484 -14.914 1 71.94 228 ASN A O 1
ATOM 1871 N N . SER A 1 229 ? 3.691 26.656 -13.094 1 73.12 229 SER A N 1
ATOM 1872 C CA . SER A 1 229 ? 4.316 27.688 -13.914 1 73.12 229 SER A CA 1
ATOM 1873 C C . SER A 1 229 ? 5.723 27.266 -14.344 1 73.12 229 SER A C 1
ATOM 1875 O O . SER A 1 229 ? 6.355 26.438 -13.695 1 73.12 229 SER A O 1
ATOM 1877 N N . PRO A 1 230 ? 6.078 27.625 -15.445 1 67.75 230 PRO A N 1
ATOM 1878 C CA . PRO A 1 230 ? 7.418 27.297 -15.938 1 67.75 230 PRO A CA 1
ATOM 1879 C C . PRO A 1 230 ? 8.516 27.625 -14.93 1 67.75 230 PRO A C 1
ATOM 1881 O O . PRO A 1 230 ? 9.602 27.047 -14.977 1 67.75 230 PRO A O 1
ATOM 1884 N N . ASN A 1 231 ? 8.211 28.688 -14.117 1 67 231 ASN A N 1
ATOM 1885 C CA . ASN A 1 231 ? 9.148 29.047 -13.055 1 67 231 ASN A CA 1
ATOM 1886 C C . ASN A 1 231 ? 8.562 28.766 -11.672 1 67 231 ASN A C 1
ATOM 1888 O O . ASN A 1 231 ? 8.117 29.672 -10.984 1 67 231 ASN A O 1
ATOM 1892 N N . PRO A 1 232 ? 8.641 27.484 -11.312 1 70.38 232 PRO A N 1
ATOM 1893 C CA . PRO A 1 232 ? 8.023 27.203 -10.023 1 70.38 232 PRO A CA 1
ATOM 1894 C C . PRO A 1 232 ? 8.742 27.875 -8.859 1 70.38 232 PRO A C 1
ATOM 1896 O O . PRO A 1 232 ? 9.977 28 -8.875 1 70.38 232 PRO A O 1
ATOM 1899 N N . LEU A 1 233 ? 7.973 28.5 -8.047 1 76.06 233 LEU A N 1
ATOM 1900 C CA . LEU A 1 233 ? 8.492 29.094 -6.82 1 76.06 233 LEU A CA 1
ATOM 1901 C C . LEU A 1 233 ? 8.484 28.078 -5.684 1 76.06 233 LEU A C 1
ATOM 1903 O O . LEU A 1 233 ? 7.449 27.5 -5.379 1 76.06 233 LEU A O 1
ATOM 1907 N N . ILE A 1 234 ? 9.625 27.781 -5.219 1 83.25 234 ILE A N 1
ATOM 1908 C CA . ILE A 1 234 ? 9.703 26.844 -4.094 1 83.25 234 ILE A CA 1
ATOM 1909 C C . ILE A 1 234 ? 10.391 27.531 -2.912 1 83.25 234 ILE A C 1
ATOM 1911 O O . ILE A 1 234 ? 9.75 27.844 -1.906 1 83.25 234 ILE A O 1
ATOM 1915 N N . ASP A 1 235 ? 11.547 27.953 -3.119 1 86.69 235 ASP A N 1
ATOM 1916 C CA . ASP A 1 235 ? 12.352 28.516 -2.033 1 86.69 235 ASP A CA 1
ATOM 1917 C C . ASP A 1 235 ? 11.875 29.906 -1.651 1 86.69 235 ASP A C 1
ATOM 1919 O O . ASP A 1 235 ? 11.977 30.312 -0.49 1 86.69 235 ASP A O 1
ATOM 1923 N N . GLU A 1 236 ? 11.258 30.562 -2.588 1 82.69 236 GLU A N 1
ATOM 1924 C CA . GLU A 1 236 ? 10.828 31.938 -2.381 1 82.69 236 GLU A CA 1
ATOM 1925 C C . GLU A 1 236 ? 9.586 32 -1.49 1 82.69 236 GLU A C 1
ATOM 1927 O O . GLU A 1 236 ? 9.312 33.031 -0.873 1 82.69 236 GLU A O 1
ATOM 1932 N N . ILE A 1 237 ? 8.883 30.938 -1.491 1 84.38 237 ILE A N 1
ATOM 1933 C CA . ILE A 1 237 ? 7.629 30.906 -0.752 1 84.38 237 ILE A CA 1
ATOM 1934 C C . ILE A 1 237 ? 7.914 30.797 0.744 1 84.38 237 ILE A C 1
ATOM 1936 O O . ILE A 1 237 ? 7.145 31.297 1.565 1 84.38 237 ILE A O 1
ATOM 1940 N N . LEU A 1 238 ? 8.977 30.094 1.1 1 77.12 238 LEU A N 1
ATOM 1941 C CA . LEU A 1 238 ? 9.258 29.797 2.498 1 77.12 238 LEU A CA 1
ATOM 1942 C C . LEU A 1 238 ? 9.898 30.984 3.195 1 77.12 238 LEU A C 1
ATOM 1944 O O . LEU A 1 238 ? 10.133 30.953 4.406 1 77.12 238 LEU A O 1
ATOM 1948 N N . LEU A 1 239 ? 10.219 32.031 2.355 1 65.94 239 LEU A N 1
ATOM 1949 C CA . LEU A 1 239 ? 10.805 33.25 2.908 1 65.94 239 LEU A CA 1
ATOM 1950 C C . LEU A 1 239 ? 9.719 34.156 3.482 1 65.94 239 LEU A C 1
ATOM 1952 O O . LEU A 1 239 ? 8.602 34.188 2.965 1 65.94 239 LEU A O 1
ATOM 1956 N N . MET B 1 1 ? -16.203 -26.969 3.098 1 44.19 1 MET B N 1
ATOM 1957 C CA . MET B 1 1 ? -16.234 -25.578 2.688 1 44.19 1 MET B CA 1
ATOM 1958 C C . MET B 1 1 ? -16.672 -25.438 1.232 1 44.19 1 MET B C 1
ATOM 1960 O O . MET B 1 1 ? -16.297 -26.266 0.392 1 44.19 1 MET B O 1
ATOM 1964 N N . SER B 1 2 ? -17.719 -24.891 0.957 1 54.97 2 SER B N 1
ATOM 1965 C CA . SER B 1 2 ? -18.406 -25.078 -0.32 1 54.97 2 SER B CA 1
ATOM 1966 C C . SER B 1 2 ? -17.578 -24.5 -1.473 1 54.97 2 SER B C 1
ATOM 1968 O O . SER B 1 2 ? -17.031 -23.406 -1.365 1 54.97 2 SER B O 1
ATOM 1970 N N . ASP B 1 3 ? -17.125 -25.297 -2.369 1 75.56 3 ASP B N 1
ATOM 1971 C CA . ASP B 1 3 ? -16.453 -25.016 -3.627 1 75.56 3 ASP B CA 1
ATOM 1972 C C . ASP B 1 3 ? -17.266 -24.062 -4.492 1 75.56 3 ASP B C 1
ATOM 1974 O O . ASP B 1 3 ? -16.734 -23.422 -5.402 1 75.56 3 ASP B O 1
ATOM 1978 N N . LYS B 1 4 ? -18.609 -24 -4.004 1 87.56 4 LYS B N 1
ATOM 1979 C CA . LYS B 1 4 ? -19.469 -23.156 -4.82 1 87.56 4 LYS B CA 1
ATOM 1980 C C . LYS B 1 4 ? -19.391 -21.688 -4.383 1 87.56 4 LYS B C 1
ATOM 1982 O O . LYS B 1 4 ? -19.359 -21.406 -3.184 1 87.56 4 LYS B O 1
ATOM 1987 N N . HIS B 1 5 ? -19.406 -20.844 -5.305 1 94.12 5 HIS B N 1
ATOM 1988 C CA . HIS B 1 5 ? -19.422 -19.406 -5.027 1 94.12 5 HIS B CA 1
ATOM 1989 C C . HIS B 1 5 ? -20.828 -18.938 -4.652 1 94.12 5 HIS B C 1
ATOM 1991 O O . HIS B 1 5 ? -21.766 -19.094 -5.438 1 94.12 5 HIS B O 1
ATOM 1997 N N . LEU B 1 6 ? -20.984 -18.344 -3.457 1 94.75 6 LEU B N 1
ATOM 1998 C CA . LEU B 1 6 ? -22.266 -17.891 -2.951 1 94.75 6 LEU B CA 1
ATOM 1999 C C . LEU B 1 6 ? -22.734 -16.625 -3.67 1 94.75 6 LEU B C 1
ATOM 2001 O O . LEU B 1 6 ? -21.969 -15.672 -3.787 1 94.75 6 LEU B O 1
ATOM 2005 N N . GLY B 1 7 ? -23.984 -16.641 -4.105 1 92.5 7 GLY B N 1
ATOM 2006 C CA . GLY B 1 7 ? -24.562 -15.523 -4.844 1 92.5 7 GLY B CA 1
ATOM 2007 C C . GLY B 1 7 ? -25.594 -14.75 -4.047 1 92.5 7 GLY B C 1
ATOM 2008 O O . GLY B 1 7 ? -25.656 -14.859 -2.82 1 92.5 7 GLY B O 1
ATOM 2009 N N . ALA B 1 8 ? -26.344 -13.859 -4.695 1 90.69 8 ALA B N 1
ATOM 2010 C CA . ALA B 1 8 ? -27.234 -12.867 -4.109 1 90.69 8 ALA B CA 1
ATOM 2011 C C . ALA B 1 8 ? -28.25 -13.531 -3.172 1 90.69 8 ALA B C 1
ATOM 2013 O O . ALA B 1 8 ? -28.547 -13 -2.1 1 90.69 8 ALA B O 1
ATOM 2014 N N . ASP B 1 9 ? -28.766 -14.664 -3.395 1 90.19 9 ASP B N 1
ATOM 2015 C CA . ASP B 1 9 ? -29.844 -15.266 -2.605 1 90.19 9 ASP B CA 1
ATOM 2016 C C . ASP B 1 9 ? -29.281 -16.25 -1.587 1 90.19 9 ASP B C 1
ATOM 2018 O O . ASP B 1 9 ? -30.047 -16.969 -0.93 1 90.19 9 ASP B O 1
ATOM 2022 N N . SER B 1 10 ? -27.969 -16.109 -1.385 1 93.94 10 SER B N 1
ATOM 2023 C CA . SER B 1 10 ? -27.359 -17.062 -0.465 1 93.94 10 SER B CA 1
ATOM 2024 C C . SER B 1 10 ? -27.375 -16.531 0.967 1 93.94 10 SER B C 1
ATOM 2026 O O . SER B 1 10 ? -27.5 -15.328 1.19 1 93.94 10 SER B O 1
ATOM 2028 N N . GLU B 1 11 ? -27.344 -17.484 1.859 1 95.12 11 GLU B N 1
ATOM 2029 C CA . GLU B 1 11 ? -27.219 -17.156 3.275 1 95.12 11 GLU B CA 1
ATOM 2030 C C . GLU B 1 11 ? -25.766 -17.219 3.734 1 95.12 11 GLU B C 1
ATOM 2032 O O . GLU B 1 11 ? -25 -18.062 3.248 1 95.12 11 GLU B O 1
ATOM 2037 N N . LEU B 1 12 ? -25.438 -16.391 4.648 1 94.88 12 LEU B N 1
ATOM 2038 C CA . LEU B 1 12 ? -24.109 -16.422 5.246 1 94.88 12 LEU B CA 1
ATOM 2039 C C . LEU B 1 12 ? -23.922 -17.688 6.098 1 94.88 12 LEU B C 1
ATOM 2041 O O . LEU B 1 12 ? -24.672 -17.891 7.059 1 94.88 12 LEU B O 1
ATOM 2045 N N . PRO B 1 13 ? -23 -18.516 5.746 1 95.25 13 PRO B N 1
ATOM 2046 C CA . PRO B 1 13 ? -22.734 -19.656 6.621 1 95.25 13 PRO B CA 1
ATOM 2047 C C . PRO B 1 13 ? -22.312 -19.25 8.023 1 95.25 13 PRO B C 1
ATOM 2049 O O . PRO B 1 13 ? -21.578 -18.266 8.188 1 95.25 13 PRO B O 1
ATOM 2052 N N . PRO B 1 14 ? -22.688 -20 9 1 95.56 14 PRO B N 1
ATOM 2053 C CA . PRO B 1 14 ? -22.297 -19.641 10.367 1 95.56 14 PRO B CA 1
ATOM 2054 C C . PRO B 1 14 ? -20.797 -19.688 10.578 1 95.56 14 PRO B C 1
ATOM 2056 O O . PRO B 1 14 ? -20.109 -20.547 10.016 1 95.56 14 PRO B O 1
ATOM 2059 N N . LEU B 1 15 ? -20.297 -18.766 11.336 1 95.12 15 LEU B N 1
ATOM 2060 C CA . LEU B 1 15 ? -18.891 -18.719 11.688 1 95.12 15 LEU B CA 1
ATOM 2061 C C . LEU B 1 15 ? -18.578 -19.609 12.883 1 95.12 15 LEU B C 1
ATOM 2063 O O . LEU B 1 15 ? -19.219 -19.484 13.93 1 95.12 15 LEU B O 1
ATOM 2067 N N . LYS B 1 16 ? -17.688 -20.484 12.703 1 95.44 16 LYS B N 1
ATOM 2068 C CA . LYS B 1 16 ? -17.266 -21.328 13.82 1 95.44 16 LYS B CA 1
ATOM 2069 C C . LYS B 1 16 ? -16.359 -20.562 14.781 1 95.44 16 LYS B C 1
ATOM 2071 O O . LYS B 1 16 ? -15.414 -19.906 14.344 1 95.44 16 LYS B O 1
ATOM 2076 N N . LYS B 1 17 ? -16.641 -20.672 16.047 1 95.88 17 LYS B N 1
ATOM 2077 C CA . LYS B 1 17 ? -15.844 -19.984 17.062 1 95.88 17 LYS B CA 1
ATOM 2078 C C . LYS B 1 17 ? -14.367 -20.359 16.969 1 95.88 17 LYS B C 1
ATOM 2080 O O . LYS B 1 17 ? -14.039 -21.531 16.734 1 95.88 17 LYS B O 1
ATOM 2085 N N . ASP B 1 18 ? -13.5 -19.359 17.016 1 96.62 18 ASP B N 1
ATOM 2086 C CA . ASP B 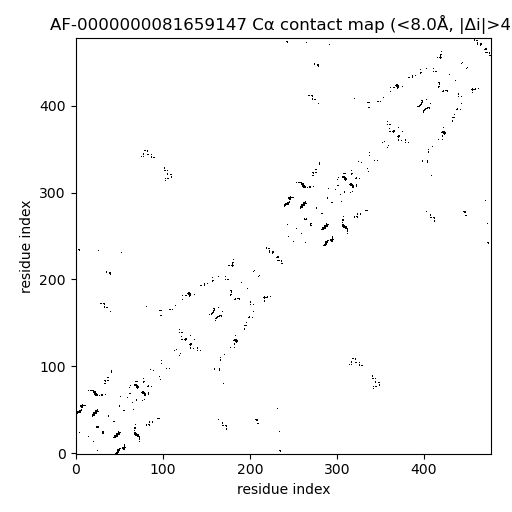1 18 ? -12.047 -19.516 17.094 1 96.62 18 ASP B CA 1
ATOM 2087 C C . ASP B 1 18 ? -11.508 -20.188 15.828 1 96.62 18 ASP B C 1
ATOM 2089 O O . ASP B 1 18 ? -10.43 -20.797 15.852 1 96.62 18 ASP B O 1
ATOM 2093 N N . THR B 1 19 ? -12.32 -20.094 14.727 1 96.88 19 THR B N 1
ATOM 2094 C CA . THR B 1 19 ? -11.891 -20.625 13.43 1 96.88 19 THR B CA 1
ATOM 2095 C C . THR B 1 19 ? -11.734 -19.5 12.414 1 96.88 19 THR B C 1
ATOM 2097 O O . THR B 1 19 ? -12.633 -18.672 12.25 1 96.88 19 THR B O 1
ATOM 2100 N N . LEU B 1 20 ? -10.617 -19.516 11.812 1 98.5 20 LEU B N 1
ATOM 2101 C CA . LEU B 1 20 ? -10.359 -18.5 10.789 1 98.5 20 LEU B CA 1
ATOM 2102 C C . LEU B 1 20 ? -11.125 -18.812 9.508 1 98.5 20 LEU B C 1
ATOM 2104 O O . LEU B 1 20 ? -11.094 -19.938 9.016 1 98.5 20 LEU B O 1
ATOM 2108 N N . ARG B 1 21 ? -11.867 -17.812 9.039 1 98.44 21 ARG B N 1
ATOM 2109 C CA . ARG B 1 21 ? -12.555 -17.891 7.754 1 98.44 21 ARG B CA 1
ATOM 2110 C C . ARG B 1 21 ? -11.961 -16.906 6.754 1 98.44 21 ARG B C 1
ATOM 2112 O O . ARG B 1 21 ? -11.625 -15.781 7.109 1 98.44 21 ARG B O 1
ATOM 2119 N N . ILE B 1 22 ? -11.836 -17.328 5.543 1 98.62 22 ILE B N 1
ATOM 2120 C CA . ILE B 1 22 ? -11.5 -16.422 4.453 1 98.62 22 ILE B CA 1
ATOM 2121 C C . ILE B 1 22 ? -12.648 -16.375 3.445 1 98.62 22 ILE B C 1
ATOM 2123 O O . ILE B 1 22 ? -13.133 -17.422 3.014 1 98.62 22 ILE B O 1
ATOM 2127 N N . TYR B 1 23 ? -13.148 -15.203 3.184 1 98.44 23 TYR B N 1
ATOM 2128 C CA . TYR B 1 23 ? -13.969 -14.984 2 1 98.44 23 TYR B CA 1
ATOM 2129 C C . TYR B 1 23 ? -13.109 -14.812 0.757 1 98.44 23 TYR B C 1
ATOM 2131 O O . TYR B 1 23 ? -12.18 -14 0.748 1 98.44 23 TYR B O 1
ATOM 2139 N N . SER B 1 24 ? -13.445 -15.547 -0.278 1 97.81 24 SER B N 1
ATOM 2140 C CA . SER B 1 24 ? -12.555 -15.641 -1.434 1 97.81 24 SER B CA 1
ATOM 2141 C C . SER B 1 24 ? -13.352 -15.758 -2.73 1 97.81 24 SER B C 1
ATOM 2143 O O . SER B 1 24 ? -14.578 -15.633 -2.729 1 97.81 24 SER B O 1
ATOM 2145 N N . MET B 1 25 ? -12.734 -15.734 -3.787 1 96.25 25 MET B N 1
ATOM 2146 C CA . MET B 1 25 ? -13.156 -16.062 -5.145 1 96.25 25 MET B CA 1
ATOM 2147 C C . MET B 1 25 ? -12.039 -16.766 -5.906 1 96.25 25 MET B C 1
ATOM 2149 O O . MET B 1 25 ? -10.922 -16.25 -5.996 1 96.25 25 MET B O 1
ATOM 2153 N N . ARG B 1 26 ? -12.32 -17.844 -6.441 1 95.06 26 ARG B N 1
ATOM 2154 C CA . ARG B 1 26 ? -11.32 -18.797 -6.914 1 95.06 26 ARG B CA 1
ATOM 2155 C C . ARG B 1 26 ? -10.406 -18.156 -7.953 1 95.06 26 ARG B C 1
ATOM 2157 O O . ARG B 1 26 ? -9.219 -18.484 -8.023 1 95.06 26 ARG B O 1
ATOM 2164 N N . PHE B 1 27 ? -10.867 -17.234 -8.75 1 95.38 27 PHE B N 1
ATOM 2165 C CA . PHE B 1 27 ? -10.102 -16.719 -9.875 1 95.38 27 PHE B CA 1
ATOM 2166 C C . PHE B 1 27 ? -9.594 -15.305 -9.594 1 95.38 27 PHE B C 1
ATOM 2168 O O . PHE B 1 27 ? -9.055 -14.641 -10.477 1 95.38 27 PHE B O 1
ATOM 2175 N N . CYS B 1 28 ? -9.812 -14.789 -8.414 1 96.38 28 CYS B N 1
ATOM 2176 C CA . CYS B 1 28 ? -9.336 -13.461 -8.031 1 96.38 28 CYS B CA 1
ATOM 2177 C C . CYS B 1 28 ? -7.875 -13.508 -7.613 1 96.38 28 CYS B C 1
ATOM 2179 O O . CYS B 1 28 ? -7.516 -14.195 -6.656 1 96.38 28 CYS B O 1
ATOM 2181 N N . PRO B 1 29 ? -7.055 -12.812 -8.32 1 98.12 29 PRO B N 1
ATOM 2182 C CA . PRO B 1 29 ? -5.633 -12.852 -7.98 1 98.12 29 PRO B CA 1
ATOM 2183 C C . PRO B 1 29 ? -5.344 -12.281 -6.59 1 98.12 29 PRO B C 1
ATOM 2185 O O . PRO B 1 29 ? -4.418 -12.742 -5.91 1 98.12 29 PRO B O 1
ATOM 2188 N N . MET B 1 30 ? -6.125 -11.32 -6.105 1 98.44 30 MET B N 1
ATOM 2189 C CA . MET B 1 30 ? -5.918 -10.742 -4.777 1 98.44 30 MET B CA 1
ATOM 2190 C C . MET B 1 30 ? -6.27 -11.75 -3.688 1 98.44 30 MET B C 1
ATOM 2192 O O . MET B 1 30 ? -5.535 -11.891 -2.707 1 98.44 30 MET B O 1
ATOM 2196 N N . ALA B 1 31 ? -7.344 -12.445 -3.883 1 98.44 31 ALA B N 1
ATOM 2197 C CA . ALA B 1 31 ? -7.734 -13.469 -2.918 1 98.44 31 ALA B CA 1
ATOM 2198 C C . ALA B 1 31 ? -6.719 -14.609 -2.887 1 98.44 31 ALA B C 1
ATOM 2200 O O . ALA B 1 31 ? -6.461 -15.188 -1.831 1 98.44 31 ALA B O 1
ATOM 2201 N N . GLN B 1 32 ? -6.195 -14.93 -4.051 1 98.69 32 GLN B N 1
ATOM 2202 C CA . GLN B 1 32 ? -5.207 -16 -4.133 1 98.69 32 GLN B CA 1
ATOM 2203 C C . GLN B 1 32 ? -3.99 -15.688 -3.26 1 98.69 32 GLN B C 1
ATOM 2205 O O . GLN B 1 32 ? -3.398 -16.594 -2.668 1 98.69 32 GLN B O 1
ATOM 2210 N N . ARG B 1 33 ? -3.6 -14.43 -3.141 1 98.88 33 ARG B N 1
ATOM 2211 C CA . ARG B 1 33 ? -2.49 -14.039 -2.279 1 98.88 33 ARG B CA 1
ATOM 2212 C C . ARG B 1 33 ? -2.682 -14.57 -0.863 1 98.88 33 ARG B C 1
ATOM 2214 O O . ARG B 1 33 ? -1.786 -15.211 -0.307 1 98.88 33 ARG B O 1
ATOM 2221 N N . THR B 1 34 ? -3.828 -14.336 -0.326 1 98.88 34 THR B N 1
ATOM 2222 C CA . THR B 1 34 ? -4.113 -14.703 1.056 1 98.88 34 THR B CA 1
ATOM 2223 C C . THR B 1 34 ? -4.266 -16.219 1.193 1 98.88 34 THR B C 1
ATOM 2225 O O . THR B 1 34 ? -3.836 -16.797 2.191 1 98.88 34 THR B O 1
ATOM 2228 N N . ILE B 1 35 ? -4.836 -16.875 0.164 1 98.69 35 ILE B N 1
ATOM 2229 C CA . ILE B 1 35 ? -4.938 -18.328 0.16 1 98.69 35 ILE B CA 1
ATOM 2230 C C . ILE B 1 35 ? -3.541 -18.953 0.191 1 98.69 35 ILE B C 1
ATOM 2232 O O . ILE B 1 35 ? -3.291 -19.891 0.938 1 98.69 35 ILE B O 1
ATOM 2236 N N . LEU B 1 36 ? -2.674 -18.391 -0.619 1 98.75 36 LEU B N 1
ATOM 2237 C CA . LEU B 1 36 ? -1.305 -18.891 -0.647 1 98.75 36 LEU B CA 1
ATOM 2238 C C . LEU B 1 36 ? -0.614 -18.656 0.692 1 98.75 36 LEU B C 1
ATOM 2240 O O . LEU B 1 36 ? 0.11 -19.531 1.179 1 98.75 36 LEU B O 1
ATOM 2244 N N . ALA B 1 37 ? -0.791 -17.469 1.314 1 98.81 37 ALA B N 1
ATOM 2245 C CA . ALA B 1 37 ? -0.214 -17.203 2.629 1 98.81 37 ALA B CA 1
ATOM 2246 C C . ALA B 1 37 ? -0.69 -18.219 3.656 1 98.81 37 ALA B C 1
ATOM 2248 O O . ALA B 1 37 ? 0.11 -18.75 4.434 1 98.81 37 ALA B O 1
ATOM 2249 N N . LEU B 1 38 ? -1.978 -18.531 3.631 1 98.62 38 LEU B N 1
ATOM 2250 C CA . LEU B 1 38 ? -2.553 -19.516 4.535 1 98.62 38 LEU B CA 1
ATOM 2251 C C . LEU B 1 38 ? -1.903 -20.875 4.336 1 98.62 38 LEU B C 1
ATOM 2253 O O . LEU B 1 38 ? -1.552 -21.547 5.309 1 98.62 38 LEU B O 1
ATOM 2257 N N . GLY B 1 39 ? -1.767 -21.281 3.115 1 98.06 39 GLY B N 1
ATOM 2258 C CA . GLY B 1 39 ? -1.178 -22.562 2.789 1 98.06 39 GLY B CA 1
ATOM 2259 C C . GLY B 1 39 ? 0.285 -22.672 3.178 1 98.06 39 GLY B C 1
ATOM 2260 O O . GLY B 1 39 ? 0.709 -23.672 3.762 1 98.06 39 GLY B O 1
ATOM 2261 N N . VAL B 1 40 ? 1.06 -21.656 2.799 1 98.12 40 VAL B N 1
ATOM 2262 C CA . VAL B 1 40 ? 2.494 -21.656 3.07 1 98.12 40 VAL B CA 1
ATOM 2263 C C . VAL B 1 40 ? 2.734 -21.688 4.578 1 98.12 40 VAL B C 1
ATOM 2265 O O . VAL B 1 40 ? 3.666 -22.344 5.051 1 98.12 40 VAL B O 1
ATOM 2268 N N . LYS B 1 41 ? 1.864 -21.047 5.383 1 98.12 41 LYS B N 1
ATOM 2269 C CA . LYS B 1 41 ? 2.031 -20.969 6.832 1 98.12 41 LYS B CA 1
ATOM 2270 C C . LYS B 1 41 ? 1.35 -22.141 7.523 1 98.12 41 LYS B C 1
ATOM 2272 O O . LYS B 1 41 ? 1.528 -22.344 8.727 1 98.12 41 LYS B O 1
ATOM 2277 N N . GLY B 1 42 ? 0.587 -22.891 6.773 1 97.44 42 GLY B N 1
ATOM 2278 C CA . GLY B 1 42 ? -0.085 -24.047 7.34 1 97.44 42 GLY B CA 1
ATOM 2279 C C . GLY B 1 42 ? -1.174 -23.672 8.328 1 97.44 42 GLY B C 1
ATOM 2280 O O . GLY B 1 42 ? -1.317 -24.328 9.375 1 97.44 42 GLY B O 1
ATOM 2281 N N . ILE B 1 43 ? -1.924 -22.703 8.07 1 98.06 43 ILE B N 1
ATOM 2282 C CA . ILE B 1 43 ? -2.953 -22.219 8.984 1 98.06 43 ILE B CA 1
ATOM 2283 C C . ILE B 1 43 ? -4.289 -22.875 8.656 1 98.06 43 ILE B C 1
ATOM 2285 O O . ILE B 1 43 ? -4.773 -22.797 7.523 1 98.06 43 ILE B O 1
ATOM 2289 N N . GLU B 1 44 ? -4.863 -23.5 9.594 1 97.38 44 GLU B N 1
ATOM 2290 C CA . GLU B 1 44 ? -6.195 -24.062 9.414 1 97.38 44 GLU B CA 1
ATOM 2291 C C . GLU B 1 44 ? -7.238 -22.969 9.219 1 97.38 44 GLU B C 1
ATOM 2293 O O . GLU B 1 44 ? -7.215 -21.953 9.914 1 97.38 44 GLU B O 1
ATOM 2298 N N . HIS B 1 45 ? -8.125 -23.219 8.273 1 97.94 45 HIS B N 1
ATOM 2299 C CA . HIS B 1 45 ? -9.117 -22.203 7.953 1 97.94 45 HIS B CA 1
ATOM 2300 C C . HIS B 1 45 ? -10.289 -22.797 7.18 1 97.94 45 HIS B C 1
ATOM 2302 O O . HIS B 1 45 ? -10.203 -23.922 6.688 1 97.94 45 HIS B O 1
ATOM 2308 N N . GLU B 1 46 ? -11.32 -22.047 7.102 1 97.06 46 GLU B N 1
ATOM 2309 C CA . GLU B 1 46 ? -12.422 -22.375 6.203 1 97.06 46 GLU B CA 1
ATOM 2310 C C . GLU B 1 46 ? -12.562 -21.328 5.098 1 97.06 46 GLU B C 1
ATOM 2312 O O . GLU B 1 46 ? -12.258 -20.156 5.309 1 97.06 46 GLU B O 1
ATOM 2317 N N . VAL B 1 47 ? -12.992 -21.766 3.922 1 97.31 47 VAL B N 1
ATOM 2318 C CA . VAL B 1 47 ? -13.117 -20.891 2.76 1 97.31 47 VAL B CA 1
ATOM 2319 C C . VAL B 1 47 ? -14.594 -20.703 2.406 1 97.31 47 VAL B C 1
ATOM 2321 O O . VAL B 1 47 ? -15.344 -21.688 2.328 1 97.31 47 VAL B O 1
ATOM 2324 N N . VAL B 1 48 ? -15.023 -19.531 2.314 1 97 48 VAL B N 1
ATOM 2325 C CA . VAL B 1 48 ? -16.312 -19.156 1.739 1 97 48 VAL B CA 1
ATOM 2326 C C . VAL B 1 48 ? -16.094 -18.406 0.431 1 97 48 VAL B C 1
ATOM 2328 O O . VAL B 1 48 ? -15.656 -17.25 0.438 1 97 48 VAL B O 1
ATOM 2331 N N . ASN B 1 49 ? -16.422 -19.047 -0.696 1 96.31 49 ASN B N 1
ATOM 2332 C CA . ASN B 1 49 ? -16.312 -18.391 -1.991 1 96.31 49 ASN B CA 1
ATOM 2333 C C . ASN B 1 49 ? -17.562 -17.547 -2.293 1 96.31 49 ASN B C 1
ATOM 2335 O O . ASN B 1 49 ? -18.672 -17.969 -2.006 1 96.31 49 ASN B O 1
ATOM 2339 N N . VAL B 1 50 ? -17.297 -16.375 -2.807 1 95.62 50 VAL B N 1
ATOM 2340 C CA . VAL B 1 50 ? -18.359 -15.414 -3.088 1 95.62 50 VAL B CA 1
ATOM 2341 C C . VAL B 1 50 ? -18.375 -15.086 -4.578 1 95.62 50 VAL B C 1
ATOM 2343 O O . VAL B 1 50 ? -17.328 -14.906 -5.191 1 95.62 50 VAL B O 1
ATOM 2346 N N . ASN B 1 51 ? -19.625 -15.117 -5.203 1 92.75 51 ASN B N 1
ATOM 2347 C CA . ASN B 1 51 ? -19.797 -14.586 -6.551 1 92.75 51 ASN B CA 1
ATOM 2348 C C . ASN B 1 51 ? -19.734 -13.062 -6.57 1 92.75 51 ASN B C 1
ATOM 2350 O O . ASN B 1 51 ? -20.641 -12.391 -6.098 1 92.75 51 ASN B O 1
ATOM 2354 N N . LEU B 1 52 ? -18.734 -12.492 -7.148 1 92.19 52 LEU B N 1
ATOM 2355 C CA . LEU B 1 52 ? -18.484 -11.055 -7.07 1 92.19 52 LEU B CA 1
ATOM 2356 C C . LEU B 1 52 ? -19.344 -10.297 -8.086 1 92.19 52 LEU B C 1
ATOM 2358 O O . LEU B 1 52 ? -19.438 -9.07 -8.031 1 92.19 52 LEU B O 1
ATOM 2362 N N . LYS B 1 53 ? -19.969 -11.047 -9 1 90.06 53 LYS B N 1
ATOM 2363 C CA . LYS B 1 53 ? -20.891 -10.445 -9.961 1 90.06 53 LYS B CA 1
ATOM 2364 C C . LYS B 1 53 ? -22.312 -10.406 -9.406 1 90.06 53 LYS B C 1
ATOM 2366 O O . LYS B 1 53 ? -23.078 -9.5 -9.711 1 90.06 53 LYS B O 1
ATOM 2371 N N . LYS B 1 54 ? -22.672 -11.391 -8.703 1 90.31 54 LYS B N 1
ATOM 2372 C CA . LYS B 1 54 ? -23.938 -11.492 -7.984 1 90.31 54 LYS B CA 1
ATOM 2373 C C . LYS B 1 54 ? -23.719 -11.648 -6.484 1 90.31 54 LYS B C 1
ATOM 2375 O O . LYS B 1 54 ? -24.047 -12.695 -5.91 1 90.31 54 LYS B O 1
ATOM 2380 N N . LYS B 1 55 ? -23.281 -10.633 -5.867 1 94.81 55 LYS B N 1
ATOM 2381 C CA . LYS B 1 55 ? -22.812 -10.664 -4.48 1 94.81 55 LYS B CA 1
ATOM 2382 C C . LYS B 1 55 ? -23.969 -10.875 -3.518 1 94.81 55 LYS B C 1
ATOM 2384 O O . LYS B 1 55 ? -25.047 -10.305 -3.703 1 94.81 55 LYS B O 1
ATOM 2389 N N . PRO B 1 56 ? -23.703 -11.617 -2.473 1 95.56 56 PRO B N 1
ATOM 2390 C CA . PRO B 1 56 ? -24.688 -11.664 -1.393 1 95.56 56 PRO B CA 1
ATOM 2391 C C . PRO B 1 56 ? -24.859 -10.328 -0.68 1 95.56 56 PRO B C 1
ATOM 2393 O O . PRO B 1 56 ? -23.875 -9.578 -0.533 1 95.56 56 PRO B O 1
ATOM 2396 N N . SER B 1 57 ? -26.031 -10.078 -0.119 1 94.5 57 SER B N 1
ATOM 2397 C CA . SER B 1 57 ? -26.312 -8.805 0.542 1 94.5 57 SER B CA 1
ATOM 2398 C C . SER B 1 57 ? -25.484 -8.656 1.816 1 94.5 57 SER B C 1
ATOM 2400 O O . SER B 1 57 ? -25.125 -7.539 2.199 1 94.5 57 SER B O 1
ATOM 2402 N N . TRP B 1 58 ? -25.141 -9.797 2.412 1 95.56 58 TRP B N 1
ATOM 2403 C CA . TRP B 1 58 ? -24.422 -9.766 3.686 1 95.56 58 TRP B CA 1
ATOM 2404 C C . TRP B 1 58 ? -22.938 -9.492 3.471 1 95.56 58 TRP B C 1
ATOM 2406 O O . TRP B 1 58 ? -22.219 -9.203 4.426 1 95.56 58 TRP B O 1
ATOM 2416 N N . PHE B 1 59 ? -22.453 -9.547 2.244 1 96.44 59 PHE B N 1
ATOM 2417 C CA . PHE B 1 59 ? -21.031 -9.492 1.93 1 96.44 59 PHE B CA 1
ATOM 2418 C C . PHE B 1 59 ? -20.469 -8.109 2.199 1 96.44 59 PHE B C 1
ATOM 2420 O O . PHE B 1 59 ? -19.359 -7.977 2.75 1 96.44 59 PHE B O 1
ATOM 2427 N N . ILE B 1 60 ? -21.219 -7.035 1.965 1 94.19 60 ILE B N 1
ATOM 2428 C CA . ILE B 1 60 ? -20.766 -5.648 2.068 1 94.19 60 ILE B CA 1
ATOM 2429 C C . ILE B 1 60 ? -20.578 -5.281 3.537 1 94.19 60 ILE B C 1
ATOM 2431 O O . ILE B 1 60 ? -19.844 -4.332 3.854 1 94.19 60 ILE B O 1
ATOM 2435 N N . GLU B 1 61 ? -21.203 -5.992 4.414 1 93.81 61 GLU B N 1
ATOM 2436 C CA . GLU B 1 61 ? -21.062 -5.746 5.844 1 93.81 61 GLU B CA 1
ATOM 2437 C C . GLU B 1 61 ? -19.672 -6.156 6.336 1 93.81 61 GLU B C 1
ATOM 2439 O O . GLU B 1 61 ? -19.219 -5.691 7.383 1 93.81 61 GLU B O 1
ATOM 2444 N N . ARG B 1 62 ? -19.016 -7.016 5.602 1 94.56 62 ARG B N 1
ATOM 2445 C CA . ARG B 1 62 ? -17.703 -7.496 5.996 1 94.56 62 ARG B CA 1
ATOM 2446 C C . ARG B 1 62 ? -16.594 -6.629 5.395 1 94.56 62 ARG B C 1
ATOM 2448 O O . ARG B 1 62 ? -15.578 -6.375 6.039 1 94.56 62 ARG B O 1
ATOM 2455 N N . ASN B 1 63 ? -16.781 -6.152 4.246 1 95.81 63 ASN B N 1
ATOM 2456 C CA . ASN B 1 63 ? -15.891 -5.238 3.549 1 95.81 63 ASN B CA 1
ATOM 2457 C C . ASN B 1 63 ? -16.672 -4.23 2.703 1 95.81 63 ASN B C 1
ATOM 2459 O O . ASN B 1 63 ? -17.172 -4.57 1.635 1 95.81 63 ASN B O 1
ATOM 2463 N N . PRO B 1 64 ? -16.734 -3.035 3.092 1 93.56 64 PRO B N 1
ATOM 2464 C CA . PRO B 1 64 ? -17.531 -2.025 2.402 1 93.56 64 PRO B CA 1
ATOM 2465 C C . PRO B 1 64 ? -17.109 -1.821 0.95 1 93.56 64 PRO B C 1
ATOM 2467 O O . PRO B 1 64 ? -17.859 -1.262 0.153 1 93.56 64 PRO B O 1
ATOM 2470 N N . LYS B 1 65 ? -15.922 -2.303 0.589 1 94.31 65 LYS B N 1
ATOM 2471 C CA . LYS B 1 65 ? -15.477 -2.195 -0.797 1 94.31 65 LYS B CA 1
ATOM 2472 C C . LYS B 1 65 ? -16.078 -3.303 -1.656 1 94.31 65 LYS B C 1
ATOM 2474 O O . LYS B 1 65 ? -16.016 -3.252 -2.885 1 94.31 65 LYS B O 1
ATOM 2479 N N . GLY B 1 66 ? -16.625 -4.305 -0.991 1 96.06 66 GLY B N 1
ATOM 2480 C CA . GLY B 1 66 ? -17.234 -5.41 -1.723 1 96.06 66 GLY B CA 1
ATOM 2481 C C . GLY B 1 66 ? -16.219 -6.246 -2.479 1 96.06 66 GLY B C 1
ATOM 2482 O O . GLY B 1 66 ? -16.484 -6.688 -3.598 1 96.06 66 GLY B O 1
ATOM 2483 N N . LEU B 1 67 ? -15.031 -6.402 -1.889 1 97.38 67 LEU B N 1
ATOM 2484 C CA . LEU B 1 67 ? -13.969 -7.152 -2.553 1 97.38 67 LEU B CA 1
ATOM 2485 C C . LEU B 1 67 ? -13.461 -8.273 -1.657 1 97.38 67 LEU B C 1
ATOM 2487 O O . LEU B 1 67 ? -13.742 -8.297 -0.458 1 97.38 67 LEU B O 1
ATOM 2491 N N . VAL B 1 68 ? -12.875 -9.227 -2.225 1 98.06 68 VAL B N 1
ATOM 2492 C CA . VAL B 1 68 ? -12.125 -10.273 -1.536 1 98.06 68 VAL B CA 1
ATOM 2493 C C . VAL B 1 68 ? -10.625 -10.039 -1.696 1 98.06 68 VAL B C 1
ATOM 2495 O O . VAL B 1 68 ? -10.203 -9.336 -2.619 1 98.06 68 VAL B O 1
ATOM 2498 N N . PRO B 1 69 ? -9.844 -10.523 -0.772 1 98.75 69 PRO B N 1
ATOM 2499 C CA . PRO B 1 69 ? -10.117 -11.422 0.354 1 98.75 69 PRO B CA 1
ATOM 2500 C C . PRO B 1 69 ? -10.586 -10.672 1.601 1 98.75 69 PRO B C 1
ATOM 2502 O O . PRO B 1 69 ? -10.312 -9.477 1.748 1 98.75 69 PRO B O 1
ATOM 2505 N N . ILE B 1 70 ? -11.305 -11.367 2.43 1 98.75 70 ILE B N 1
ATOM 2506 C CA . ILE B 1 70 ? -11.656 -10.945 3.781 1 98.75 70 ILE B CA 1
ATOM 2507 C C . ILE B 1 70 ? -11.328 -12.062 4.773 1 98.75 70 ILE B C 1
ATOM 2509 O O . ILE B 1 70 ? -11.711 -13.211 4.562 1 98.75 70 ILE B O 1
ATOM 2513 N N . LEU B 1 71 ? -10.602 -11.781 5.777 1 98.88 71 LEU B N 1
ATOM 2514 C CA . LEU B 1 71 ? -10.414 -12.68 6.91 1 98.88 71 LEU B CA 1
ATOM 2515 C C . LEU B 1 71 ? -11.391 -12.344 8.031 1 98.88 71 LEU B C 1
ATOM 2517 O O . LEU B 1 71 ? -11.633 -11.172 8.328 1 98.88 71 LEU B O 1
ATOM 2521 N N . GLU B 1 72 ? -11.961 -13.344 8.562 1 98.69 72 GLU B N 1
ATOM 2522 C CA . GLU B 1 72 ? -12.859 -13.164 9.703 1 98.69 72 GLU B CA 1
ATOM 2523 C C . GLU B 1 72 ? -12.594 -14.219 10.773 1 98.69 72 GLU B C 1
ATOM 2525 O O . GLU B 1 72 ? -12.523 -15.414 10.477 1 98.69 72 GLU B O 1
ATOM 2530 N N . ILE B 1 73 ? -12.344 -13.836 12.008 1 98.12 73 ILE B N 1
ATOM 2531 C CA . ILE B 1 73 ? -12.266 -14.727 13.164 1 98.12 73 ILE B CA 1
ATOM 2532 C C . ILE B 1 73 ? -12.945 -14.07 14.367 1 98.12 73 ILE B C 1
ATOM 2534 O O . ILE B 1 73 ? -12.586 -12.969 14.766 1 98.12 73 ILE B O 1
ATOM 2538 N N . ASN B 1 74 ? -13.938 -14.719 14.844 1 96.94 74 ASN B N 1
ATOM 2539 C CA . ASN B 1 74 ? -14.758 -14.141 15.906 1 96.94 74 ASN B CA 1
ATOM 2540 C C . ASN B 1 74 ? -15.305 -12.773 15.508 1 96.94 74 ASN B C 1
ATOM 2542 O O . ASN B 1 74 ? -16.031 -12.648 14.516 1 96.94 74 ASN B O 1
ATOM 2546 N N . ASP B 1 75 ? -14.938 -11.688 16.094 1 94.31 75 ASP B N 1
ATOM 2547 C CA . ASP B 1 75 ? -15.492 -10.375 15.789 1 94.31 75 ASP B CA 1
ATOM 2548 C C . ASP B 1 75 ? -14.492 -9.516 15.023 1 94.31 75 ASP B C 1
ATOM 2550 O O . ASP B 1 75 ? -14.703 -8.32 14.828 1 94.31 75 ASP B O 1
ATOM 2554 N N . GLN B 1 76 ? -13.438 -10.141 14.555 1 97.25 76 GLN B N 1
ATOM 2555 C CA . GLN B 1 76 ? -12.391 -9.391 13.867 1 97.25 76 GLN B CA 1
ATOM 2556 C C . GLN B 1 76 ? -12.453 -9.633 12.359 1 97.25 76 GLN B C 1
ATOM 2558 O O . GLN B 1 76 ? -12.562 -10.781 11.914 1 97.25 76 GLN B O 1
ATOM 2563 N N . ILE B 1 77 ? -12.414 -8.586 11.617 1 98.38 77 ILE B N 1
ATOM 2564 C CA . ILE B 1 77 ? -12.438 -8.617 10.164 1 98.38 77 ILE B CA 1
ATOM 2565 C C . ILE B 1 77 ? -11.219 -7.891 9.609 1 98.38 77 ILE B C 1
ATOM 2567 O O . ILE B 1 77 ? -10.898 -6.781 10.047 1 98.38 77 ILE B O 1
ATOM 2571 N N . VAL B 1 78 ? -10.484 -8.516 8.75 1 98.75 78 VAL B N 1
ATOM 2572 C CA . VAL B 1 78 ? -9.336 -7.926 8.078 1 98.75 78 VAL B CA 1
ATOM 2573 C C . VAL B 1 78 ? -9.469 -8.125 6.566 1 98.75 78 VAL B C 1
ATOM 2575 O O . VAL B 1 78 ? -9.781 -9.227 6.105 1 98.75 78 VAL B O 1
ATOM 2578 N N . TYR B 1 79 ? -9.344 -7.051 5.84 1 98.38 79 TYR B N 1
ATOM 2579 C CA . TYR B 1 79 ? -9.336 -7.18 4.387 1 98.38 79 TYR B CA 1
ATOM 2580 C C . TYR B 1 79 ? -8.172 -6.414 3.775 1 98.38 79 TYR B C 1
ATOM 2582 O O . TYR B 1 79 ? -7.305 -5.914 4.496 1 98.38 79 TYR B O 1
ATOM 2590 N N . GLU B 1 80 ? -8.117 -6.395 2.408 1 98.06 80 GLU B N 1
ATOM 2591 C CA . GLU B 1 80 ? -6.945 -6.012 1.629 1 98.06 80 GLU B CA 1
ATOM 2592 C C . GLU B 1 80 ? -5.91 -7.133 1.599 1 98.06 80 GLU B C 1
ATOM 2594 O O . GLU B 1 80 ? -5.391 -7.531 2.643 1 98.06 80 GLU B O 1
ATOM 2599 N N . SER B 1 81 ? -5.562 -7.578 0.463 1 98.5 81 SER B N 1
ATOM 2600 C CA . SER B 1 81 ? -4.84 -8.836 0.292 1 98.5 81 SER B CA 1
ATOM 2601 C C . SER B 1 81 ? -3.477 -8.781 0.973 1 98.5 81 SER B C 1
ATOM 2603 O O . SER B 1 81 ? -3.104 -9.703 1.698 1 98.5 81 SER B O 1
ATOM 2605 N N . VAL B 1 82 ? -2.758 -7.637 0.789 1 98.62 82 VAL B N 1
ATOM 2606 C CA . VAL B 1 82 ? -1.43 -7.543 1.384 1 98.62 82 VAL B CA 1
ATOM 2607 C C . VAL B 1 82 ? -1.55 -7.445 2.902 1 98.62 82 VAL B C 1
ATOM 2609 O O . VAL B 1 82 ? -0.797 -8.094 3.635 1 98.62 82 VAL B O 1
ATOM 2612 N N . VAL B 1 83 ? -2.529 -6.668 3.422 1 98.69 83 VAL B N 1
ATOM 2613 C CA . VAL B 1 83 ? -2.779 -6.516 4.852 1 98.69 83 VAL B CA 1
ATOM 2614 C C . VAL B 1 83 ? -3.148 -7.867 5.457 1 98.69 83 VAL B C 1
ATOM 2616 O O . VAL B 1 83 ? -2.678 -8.219 6.543 1 98.69 83 VAL B O 1
ATOM 2619 N N . CYS B 1 84 ? -3.979 -8.641 4.754 1 98.88 84 CYS B N 1
ATOM 2620 C CA . CYS B 1 84 ? -4.352 -9.977 5.211 1 98.88 84 CYS B CA 1
ATOM 2621 C C . CYS B 1 84 ? -3.117 -10.852 5.391 1 98.88 84 CYS B C 1
ATOM 2623 O O . CYS B 1 84 ? -2.969 -11.516 6.418 1 98.88 84 CYS B O 1
ATOM 2625 N N . CYS B 1 85 ? -2.254 -10.836 4.418 1 98.88 85 CYS B N 1
ATOM 2626 C CA . CYS B 1 85 ? -1.061 -11.68 4.469 1 98.88 85 CYS B CA 1
ATOM 2627 C C . CYS B 1 85 ? -0.161 -11.273 5.633 1 98.88 85 CYS B C 1
ATOM 2629 O O . CYS B 1 85 ? 0.344 -12.125 6.359 1 98.88 85 CYS B O 1
ATOM 2631 N N . GLU B 1 86 ? 0.03 -9.977 5.781 1 98.5 86 GLU B N 1
ATOM 2632 C CA . GLU B 1 86 ? 0.86 -9.484 6.879 1 98.5 86 GLU B CA 1
ATOM 2633 C C . GLU B 1 86 ? 0.238 -9.812 8.234 1 98.5 86 GLU B C 1
ATOM 2635 O O . GLU B 1 86 ? 0.945 -10.188 9.172 1 98.5 86 GLU B O 1
ATOM 2640 N N . TYR B 1 87 ? -1.065 -9.664 8.359 1 98.75 87 TYR B N 1
ATOM 2641 C CA . TYR B 1 87 ? -1.787 -9.984 9.586 1 98.75 87 TYR B CA 1
ATOM 2642 C C . TYR B 1 87 ? -1.598 -11.445 9.961 1 98.75 87 TYR B C 1
ATOM 2644 O O . TYR B 1 87 ? -1.25 -11.758 11.102 1 98.75 87 TYR B O 1
ATOM 2652 N N . LEU B 1 88 ? -1.778 -12.328 8.992 1 98.81 88 LEU B N 1
ATOM 2653 C CA . LEU B 1 88 ? -1.585 -13.75 9.219 1 98.81 88 LEU B CA 1
ATOM 2654 C C . LEU B 1 88 ? -0.163 -14.039 9.688 1 98.81 88 LEU B C 1
ATOM 2656 O O . LEU B 1 88 ? 0.044 -14.844 10.602 1 98.81 88 LEU B O 1
ATOM 2660 N N . ASP B 1 89 ? 0.73 -13.391 9.023 1 98.5 89 ASP B N 1
ATOM 2661 C CA . ASP B 1 89 ? 2.143 -13.609 9.328 1 98.5 89 ASP B CA 1
ATOM 2662 C C . ASP B 1 89 ? 2.463 -13.195 10.766 1 98.5 89 ASP B C 1
ATOM 2664 O O . ASP B 1 89 ? 3.293 -13.82 11.422 1 98.5 89 ASP B O 1
ATOM 2668 N N . GLU B 1 90 ? 1.857 -12.156 11.25 1 97.25 90 GLU B N 1
ATOM 2669 C CA . GLU B 1 90 ? 2.119 -11.617 12.578 1 97.25 90 GLU B CA 1
ATOM 2670 C C . GLU B 1 90 ? 1.426 -12.453 13.656 1 97.25 90 GLU B C 1
ATOM 2672 O O . GLU B 1 90 ? 1.982 -12.664 14.734 1 97.25 90 GLU B O 1
ATOM 2677 N N . VAL B 1 91 ? 0.26 -12.922 13.422 1 97.81 91 VAL B N 1
ATOM 2678 C CA . VAL B 1 91 ? -0.604 -13.484 14.453 1 97.81 91 VAL B CA 1
ATOM 2679 C C . VAL B 1 91 ? -0.317 -14.977 14.609 1 97.81 91 VAL B C 1
ATOM 2681 O O . VAL B 1 91 ? -0.388 -15.523 15.719 1 97.81 91 VAL B O 1
ATOM 2684 N N . TYR B 1 92 ? 0.009 -15.609 13.555 1 97.81 92 TYR B N 1
ATOM 2685 C CA . TYR B 1 92 ? 0.171 -17.062 13.609 1 97.81 92 TYR B CA 1
ATOM 2686 C C . TYR B 1 92 ? 1.646 -17.438 13.656 1 97.81 92 TYR B C 1
ATOM 2688 O O . TYR B 1 92 ? 2.471 -16.828 12.969 1 97.81 92 TYR B O 1
ATOM 2696 N N . PRO B 1 93 ? 1.939 -18.422 14.359 1 95.38 93 PRO B N 1
ATOM 2697 C CA . PRO B 1 93 ? 3.334 -18.844 14.531 1 95.38 93 PRO B CA 1
ATOM 2698 C C . PRO B 1 93 ? 3.904 -19.531 13.297 1 95.38 93 PRO B C 1
ATOM 2700 O O . PRO B 1 93 ? 3.188 -19.734 12.312 1 95.38 93 PRO B O 1
ATOM 2703 N N . GLY B 1 94 ? 5.25 -19.828 13.383 1 93.31 94 GLY B N 1
ATOM 2704 C CA . GLY B 1 94 ? 5.938 -20.516 12.297 1 93.31 94 GLY B CA 1
ATOM 2705 C C . GLY B 1 94 ? 6.836 -19.594 11.492 1 93.31 94 GLY B C 1
ATOM 2706 O O . GLY B 1 94 ? 7.121 -18.469 11.914 1 93.31 94 GLY B O 1
ATOM 2707 N N . ASP B 1 95 ? 7.23 -20.125 10.383 1 92.25 95 ASP B N 1
ATOM 2708 C CA . ASP B 1 95 ? 8.125 -19.344 9.523 1 92.25 95 ASP B CA 1
ATOM 2709 C C . ASP B 1 95 ? 7.445 -18.062 9.039 1 92.25 95 ASP B C 1
ATOM 2711 O O . ASP B 1 95 ? 6.301 -18.109 8.57 1 92.25 95 ASP B O 1
ATOM 2715 N N . GLN B 1 96 ? 8.125 -16.984 9.156 1 95.81 96 GLN B N 1
ATOM 2716 C CA . GLN B 1 96 ? 7.57 -15.703 8.75 1 95.81 96 GLN B CA 1
ATOM 2717 C C . GLN B 1 96 ? 7.629 -15.539 7.23 1 95.81 96 GLN B C 1
ATOM 2719 O O . GLN B 1 96 ? 8.562 -16 6.586 1 95.81 96 GLN B O 1
ATOM 2724 N N . LEU B 1 97 ? 6.691 -14.852 6.734 1 98.25 97 LEU B N 1
ATOM 2725 C CA . LEU B 1 97 ? 6.641 -14.523 5.312 1 98.25 97 LEU B CA 1
ATOM 2726 C C . LEU B 1 97 ? 7.531 -13.328 5 1 98.25 97 LEU B C 1
ATOM 2728 O O . LEU B 1 97 ? 8.078 -13.219 3.9 1 98.25 97 LEU B O 1
ATOM 2732 N N . VAL B 1 98 ? 7.602 -12.422 5.965 1 97.81 98 VAL B N 1
ATOM 2733 C CA . VAL B 1 98 ? 8.367 -11.203 5.754 1 97.81 98 VAL B CA 1
ATOM 2734 C C . VAL B 1 98 ? 9.852 -11.484 5.973 1 97.81 98 VAL B C 1
ATOM 2736 O O . VAL B 1 98 ? 10.219 -12.445 6.652 1 97.81 98 VAL B O 1
ATOM 2739 N N . ALA B 1 99 ? 10.688 -10.656 5.41 1 96.56 99 ALA B N 1
ATOM 2740 C CA . ALA B 1 99 ? 12.141 -10.797 5.531 1 96.56 99 ALA B CA 1
ATOM 2741 C C . ALA B 1 99 ? 12.586 -10.609 6.977 1 96.56 99 ALA B C 1
ATOM 2743 O O . ALA B 1 99 ? 11.836 -10.078 7.801 1 96.56 99 ALA B O 1
ATOM 2744 N N . GLU B 1 100 ? 13.742 -11.023 7.25 1 94.81 100 GLU B N 1
ATOM 2745 C CA . GLU B 1 100 ? 14.266 -11.039 8.609 1 94.81 100 GLU B CA 1
ATOM 2746 C C . GLU B 1 100 ? 14.672 -9.641 9.062 1 94.81 100 GLU B C 1
ATOM 2748 O O . GLU B 1 100 ? 14.477 -9.273 10.227 1 94.81 100 GLU B O 1
ATOM 2753 N N . THR B 1 101 ? 15.266 -8.844 8.172 1 96.75 101 THR B N 1
ATOM 2754 C CA . THR B 1 101 ? 15.789 -7.547 8.578 1 96.75 101 THR B CA 1
ATOM 2755 C C . THR B 1 101 ? 14.852 -6.426 8.141 1 96.75 101 THR B C 1
ATOM 2757 O O . THR B 1 101 ? 14.219 -6.516 7.09 1 96.75 101 THR B O 1
ATOM 2760 N N . PRO B 1 102 ? 14.844 -5.34 8.883 1 97.5 102 PRO B N 1
ATOM 2761 C CA . PRO B 1 102 ? 14.008 -4.199 8.508 1 97.5 102 PRO B CA 1
ATOM 2762 C C . PRO B 1 102 ? 14.328 -3.66 7.121 1 97.5 102 PRO B C 1
ATOM 2764 O O . PRO B 1 102 ? 13.422 -3.27 6.379 1 97.5 102 PRO B O 1
ATOM 2767 N N . TYR B 1 103 ? 15.578 -3.631 6.785 1 98.06 103 TYR B N 1
ATOM 2768 C CA . TYR B 1 103 ? 15.969 -3.098 5.484 1 98.06 103 TYR B CA 1
ATOM 2769 C C . TYR B 1 103 ? 15.422 -3.961 4.355 1 98.06 103 TYR B C 1
ATOM 2771 O O . TYR B 1 103 ? 14.859 -3.443 3.385 1 98.06 103 TYR B O 1
ATOM 2779 N N . GLN B 1 104 ? 15.57 -5.277 4.48 1 97.31 104 GLN B N 1
ATOM 2780 C CA . GLN B 1 104 ? 15.055 -6.152 3.432 1 97.31 104 GLN B CA 1
ATOM 2781 C C . GLN B 1 104 ? 13.531 -6.109 3.367 1 97.31 104 GLN B C 1
ATOM 2783 O O . GLN B 1 104 ? 12.945 -6.215 2.289 1 97.31 104 GLN B O 1
ATOM 2788 N N . ARG B 1 105 ? 12.883 -5.969 4.562 1 98.06 105 ARG B N 1
ATOM 2789 C CA . ARG B 1 105 ? 11.43 -5.805 4.559 1 98.06 105 ARG B CA 1
ATOM 2790 C C . ARG B 1 105 ? 11.023 -4.551 3.791 1 98.06 105 ARG B C 1
ATOM 2792 O O . ARG B 1 105 ? 10.047 -4.566 3.041 1 98.06 105 ARG B O 1
ATOM 2799 N N . ALA B 1 106 ? 11.75 -3.486 3.961 1 98.5 106 ALA B N 1
ATOM 2800 C CA . ALA B 1 106 ? 11.484 -2.252 3.225 1 98.5 106 ALA B CA 1
ATOM 2801 C C . ALA B 1 106 ? 11.672 -2.459 1.724 1 98.5 106 ALA B C 1
ATOM 2803 O O . ALA B 1 106 ? 10.836 -2.033 0.923 1 98.5 106 ALA B O 1
ATOM 2804 N N . GLN B 1 107 ? 12.758 -3.135 1.384 1 98.06 107 GLN B N 1
ATOM 2805 C CA . GLN B 1 107 ? 13.016 -3.406 -0.026 1 98.06 107 GLN B CA 1
ATOM 2806 C C . GLN B 1 107 ? 11.914 -4.262 -0.637 1 98.06 107 GLN B C 1
ATOM 2808 O O . GLN B 1 107 ? 11.516 -4.043 -1.784 1 98.06 107 GLN B O 1
ATOM 2813 N N . ASP B 1 108 ? 11.445 -5.207 0.107 1 98.62 108 ASP B N 1
ATOM 2814 C CA . ASP B 1 108 ? 10.344 -6.051 -0.357 1 98.62 108 ASP B CA 1
ATOM 2815 C C . ASP B 1 108 ? 9.094 -5.227 -0.623 1 98.62 108 ASP B C 1
ATOM 2817 O O . ASP B 1 108 ? 8.43 -5.406 -1.645 1 98.62 108 ASP B O 1
ATOM 2821 N N . LYS B 1 109 ? 8.773 -4.355 0.312 1 98.56 109 LYS B N 1
ATOM 2822 C CA . LYS B 1 109 ? 7.59 -3.518 0.153 1 98.56 109 LYS B CA 1
ATOM 2823 C C . LYS B 1 109 ? 7.727 -2.594 -1.054 1 98.56 109 LYS B C 1
ATOM 2825 O O . LYS B 1 109 ? 6.762 -2.373 -1.787 1 98.56 109 LYS B O 1
ATOM 2830 N N . ILE B 1 110 ? 8.906 -2.051 -1.289 1 98.44 110 ILE B N 1
ATOM 2831 C CA . ILE B 1 110 ? 9.172 -1.201 -2.443 1 98.44 110 ILE B CA 1
ATOM 2832 C C . ILE B 1 110 ? 8.977 -1.999 -3.73 1 98.44 110 ILE B C 1
ATOM 2834 O O . ILE B 1 110 ? 8.359 -1.514 -4.68 1 98.44 110 ILE B O 1
ATOM 2838 N N . LEU B 1 111 ? 9.492 -3.205 -3.746 1 98.56 111 LEU B N 1
ATOM 2839 C CA . LEU B 1 111 ? 9.367 -4.066 -4.914 1 98.56 111 LEU B CA 1
ATOM 2840 C C . LEU B 1 111 ? 7.906 -4.406 -5.184 1 98.56 111 LEU B C 1
ATOM 2842 O O . LEU B 1 111 ? 7.465 -4.391 -6.336 1 98.56 111 LEU B O 1
ATOM 2846 N N . ILE B 1 112 ? 7.176 -4.719 -4.117 1 98.62 112 ILE B N 1
ATOM 2847 C CA . ILE B 1 112 ? 5.754 -5.023 -4.234 1 98.62 112 ILE B CA 1
ATOM 2848 C C . ILE B 1 112 ? 5.008 -3.812 -4.793 1 98.62 112 ILE B C 1
ATOM 2850 O O . ILE B 1 112 ? 4.152 -3.953 -5.672 1 98.62 112 ILE B O 1
ATOM 2854 N N . ASP B 1 113 ? 5.352 -2.662 -4.277 1 97.56 113 ASP B N 1
ATOM 2855 C CA . ASP B 1 113 ? 4.738 -1.429 -4.758 1 97.56 113 ASP B CA 1
ATOM 2856 C C . ASP B 1 113 ? 5.031 -1.215 -6.242 1 97.56 113 ASP B C 1
ATOM 2858 O O . ASP B 1 113 ? 4.141 -0.827 -7.004 1 97.56 113 ASP B O 1
ATOM 2862 N N . PHE B 1 114 ? 6.242 -1.415 -6.625 1 98.06 114 PHE B N 1
ATOM 2863 C CA . PHE B 1 114 ? 6.637 -1.306 -8.023 1 98.06 114 PHE B CA 1
ATOM 2864 C C . PHE B 1 114 ? 5.836 -2.27 -8.891 1 98.06 114 PHE B C 1
ATOM 2866 O O . PHE B 1 114 ? 5.27 -1.87 -9.914 1 98.06 114 PHE B O 1
ATOM 2873 N N . PHE B 1 115 ? 5.766 -3.514 -8.477 1 98.69 115 PHE B N 1
ATOM 2874 C CA . PHE B 1 115 ? 5.043 -4.547 -9.211 1 98.69 115 PHE B CA 1
ATOM 2875 C C . PHE B 1 115 ? 3.576 -4.164 -9.375 1 98.69 115 PHE B C 1
ATOM 2877 O O . PHE B 1 115 ? 3.043 -4.188 -10.484 1 98.69 115 PHE B O 1
ATOM 2884 N N . SER B 1 116 ? 2.969 -3.787 -8.289 1 97.88 116 SER B N 1
ATOM 2885 C CA . SER B 1 116 ? 1.549 -3.453 -8.266 1 97.88 116 SER B CA 1
ATOM 2886 C C . SER B 1 116 ? 1.264 -2.197 -9.086 1 97.88 116 SER B C 1
ATOM 2888 O O . SER B 1 116 ? 0.208 -2.086 -9.711 1 97.88 116 SER B O 1
ATOM 2890 N N . GLY B 1 117 ? 2.182 -1.308 -9.109 1 96.81 117 GLY B N 1
ATOM 2891 C CA . GLY B 1 117 ? 1.948 -0.017 -9.734 1 96.81 117 GLY B CA 1
ATOM 2892 C C . GLY B 1 117 ? 2.342 0.013 -11.203 1 96.81 117 GLY B C 1
ATOM 2893 O O . GLY B 1 117 ? 1.813 0.815 -11.977 1 96.81 117 GLY B O 1
ATOM 2894 N N . LYS B 1 118 ? 3.271 -0.826 -11.617 1 97.88 118 LYS B N 1
ATOM 2895 C CA . LYS B 1 118 ? 3.801 -0.73 -12.977 1 97.88 118 LYS B CA 1
ATOM 2896 C C . LYS B 1 118 ? 3.422 -1.955 -13.797 1 97.88 118 LYS B C 1
ATOM 2898 O O . LYS B 1 118 ? 2.996 -1.827 -14.953 1 97.88 118 LYS B O 1
ATOM 2903 N N . ILE B 1 119 ? 3.488 -3.107 -13.227 1 98.56 119 ILE B N 1
ATOM 2904 C CA . ILE B 1 119 ? 3.348 -4.336 -14.008 1 98.56 119 ILE B CA 1
ATOM 2905 C C . ILE B 1 119 ? 1.878 -4.742 -14.07 1 98.56 119 ILE B C 1
ATOM 2907 O O . ILE B 1 119 ? 1.344 -5 -15.148 1 98.56 119 ILE B O 1
ATOM 2911 N N . VAL B 1 120 ? 1.192 -4.762 -12.961 1 98.38 120 VAL B N 1
ATOM 2912 C CA . VAL B 1 120 ? -0.184 -5.238 -12.883 1 98.38 120 VAL B CA 1
ATOM 2913 C C . VAL B 1 120 ? -1.078 -4.391 -13.781 1 98.38 120 VAL B C 1
ATOM 2915 O O . VAL B 1 120 ? -1.838 -4.922 -14.594 1 98.38 120 VAL B O 1
ATOM 2918 N N . PRO B 1 121 ? -0.979 -3.033 -13.734 1 97.62 121 PRO B N 1
ATOM 2919 C CA . PRO B 1 121 ? -1.83 -2.232 -14.617 1 97.62 121 PRO B CA 1
ATOM 2920 C C . PRO B 1 121 ? -1.594 -2.533 -16.094 1 97.62 121 PRO B C 1
ATOM 2922 O O . PRO B 1 121 ? -2.537 -2.512 -16.891 1 97.62 121 PRO B O 1
ATOM 2925 N N . LEU B 1 122 ? -0.356 -2.785 -16.484 1 97.5 122 LEU B N 1
ATOM 2926 C CA . LEU B 1 122 ? -0.069 -3.152 -17.859 1 97.5 122 LEU B CA 1
ATOM 2927 C C . LEU B 1 122 ? -0.772 -4.453 -18.234 1 97.5 122 LEU B C 1
ATOM 2929 O O . LEU B 1 122 ? -1.426 -4.535 -19.281 1 97.5 122 LEU B O 1
ATOM 2933 N N . MET B 1 123 ? -0.68 -5.453 -17.375 1 97.31 123 MET B N 1
ATOM 2934 C CA . MET B 1 123 ? -1.328 -6.734 -17.641 1 97.31 123 MET B CA 1
ATOM 2935 C C . MET B 1 123 ? -2.836 -6.562 -17.781 1 97.31 123 MET B C 1
ATOM 2937 O O . MET B 1 123 ? -3.455 -7.191 -18.641 1 97.31 123 MET B O 1
ATOM 2941 N N . MET B 1 124 ? -3.406 -5.672 -16.984 1 95.19 124 MET B N 1
ATOM 2942 C CA . MET B 1 124 ? -4.852 -5.465 -16.984 1 95.19 124 MET B CA 1
ATOM 2943 C C . MET B 1 124 ? -5.293 -4.684 -18.219 1 95.19 124 MET B C 1
ATOM 2945 O O . MET B 1 124 ? -6.477 -4.672 -18.562 1 95.19 124 MET B O 1
ATOM 2949 N N . SER B 1 125 ? -4.391 -4.051 -18.891 1 96 125 SER B N 1
ATOM 2950 C CA . SER B 1 125 ? -4.719 -3.24 -20.062 1 96 125 SER B CA 1
ATOM 2951 C C . SER B 1 125 ? -4.676 -4.07 -21.344 1 96 125 SER B C 1
ATOM 2953 O O . SER B 1 125 ? -4.926 -3.557 -22.422 1 96 125 SER B O 1
ATOM 2955 N N . ARG B 1 126 ? -4.465 -5.312 -21.172 1 93.56 126 ARG B N 1
ATOM 2956 C CA . ARG B 1 126 ? -4.34 -6.188 -22.344 1 93.56 126 ARG B CA 1
ATOM 2957 C C . ARG B 1 126 ? -5.668 -6.316 -23.078 1 93.56 126 ARG B C 1
ATOM 2959 O O . ARG B 1 126 ? -6.734 -6.215 -22.453 1 93.56 126 ARG B O 1
ATOM 2966 N N . LYS B 1 127 ? -5.566 -6.555 -24.391 1 90.38 127 LYS B N 1
ATOM 2967 C CA . LYS B 1 127 ? -6.734 -6.961 -25.172 1 90.38 127 LYS B CA 1
ATOM 2968 C C . LYS B 1 127 ? -6.945 -8.469 -25.094 1 90.38 127 LYS B C 1
ATOM 2970 O O . LYS B 1 127 ? -5.98 -9.234 -25.125 1 90.38 127 LYS B O 1
ATOM 2975 N N . GLU B 1 128 ? -8.125 -8.906 -25.016 1 83.94 128 GLU B N 1
ATOM 2976 C CA . GLU B 1 128 ? -8.461 -10.312 -24.797 1 83.94 128 GLU B CA 1
ATOM 2977 C C . GLU B 1 128 ? -7.836 -11.195 -25.859 1 83.94 128 GLU B C 1
ATOM 2979 O O . GLU B 1 128 ? -7.27 -12.25 -25.562 1 83.94 128 GLU B O 1
ATOM 2984 N N . VAL B 1 129 ? -7.82 -10.734 -27.047 1 83 129 VAL B N 1
ATOM 2985 C CA . VAL B 1 129 ? -7.438 -11.586 -28.156 1 83 129 VAL B CA 1
ATOM 2986 C C . VAL B 1 129 ? -5.953 -11.398 -28.469 1 83 129 VAL B C 1
ATOM 2988 O O . VAL B 1 129 ? -5.215 -12.375 -28.625 1 83 129 VAL B O 1
ATOM 2991 N N . THR B 1 130 ? -5.484 -10.219 -28.438 1 90 130 THR B N 1
ATOM 2992 C CA . THR B 1 130 ? -4.164 -9.938 -29 1 90 130 THR B CA 1
ATOM 2993 C C . THR B 1 130 ? -3.148 -9.68 -27.875 1 90 130 THR B C 1
ATOM 2995 O O . THR B 1 130 ? -1.944 -9.633 -28.141 1 90 130 THR B O 1
ATOM 2998 N N . GLY B 1 131 ? -3.674 -9.57 -26.703 1 94.56 131 GLY B N 1
ATOM 2999 C CA . GLY B 1 131 ? -2.77 -9.266 -25.594 1 94.56 131 GLY B CA 1
ATOM 3000 C C . GLY B 1 131 ? -2.369 -7.805 -25.547 1 94.56 131 GLY B C 1
ATOM 3001 O O . GLY B 1 131 ? -3.178 -6.922 -25.844 1 94.56 131 GLY B O 1
ATOM 3002 N N . LEU B 1 132 ? -1.133 -7.59 -25.062 1 96 132 LEU B N 1
ATOM 3003 C CA . LEU B 1 132 ? -0.626 -6.227 -24.922 1 96 132 LEU B CA 1
ATOM 3004 C C . LEU B 1 132 ? -0.249 -5.652 -26.281 1 96 132 LEU B C 1
ATOM 3006 O O . LEU B 1 132 ? 0.323 -6.355 -27.125 1 96 132 LEU B O 1
ATOM 3010 N N . GLU B 1 133 ? -0.585 -4.398 -26.5 1 96.06 133 GLU B N 1
ATOM 3011 C CA . GLU B 1 133 ? -0.035 -3.682 -27.641 1 96.06 133 GLU B CA 1
ATOM 3012 C C . GLU B 1 133 ? 1.489 -3.633 -27.578 1 96.06 133 GLU B C 1
ATOM 3014 O O . GLU B 1 133 ? 2.076 -3.721 -26.5 1 96.06 133 GLU B O 1
ATOM 3019 N N . GLU B 1 134 ? 2.09 -3.42 -28.719 1 93.56 134 GLU B N 1
ATOM 3020 C CA . GLU B 1 134 ? 3.539 -3.551 -28.844 1 93.56 134 GLU B CA 1
ATOM 3021 C C . GLU B 1 134 ? 4.258 -2.625 -27.859 1 93.56 134 GLU B C 1
ATOM 3023 O O . GLU B 1 134 ? 5.195 -3.043 -27.172 1 93.56 134 GLU B O 1
ATOM 3028 N N . GLU B 1 135 ? 3.848 -1.403 -27.797 1 94.69 135 GLU B N 1
ATOM 3029 C CA . GLU B 1 135 ? 4.488 -0.453 -26.891 1 94.69 135 GLU B CA 1
ATOM 3030 C C . GLU B 1 135 ? 4.348 -0.893 -25.438 1 94.69 135 GLU B C 1
ATOM 3032 O O . GLU B 1 135 ? 5.309 -0.839 -24.672 1 94.69 135 GLU B O 1
ATOM 3037 N N . LYS B 1 136 ? 3.217 -1.346 -25.078 1 96.88 136 LYS B N 1
ATOM 3038 C CA . LYS B 1 136 ? 2.953 -1.798 -23.719 1 96.88 136 LYS B CA 1
ATOM 3039 C C . LYS B 1 136 ? 3.678 -3.107 -23.422 1 96.88 136 LYS B C 1
ATOM 3041 O O . LYS B 1 136 ? 4.098 -3.348 -22.281 1 96.88 136 LYS B O 1
ATOM 3046 N N . LYS B 1 137 ? 3.764 -3.912 -24.438 1 96.12 137 LYS B N 1
ATOM 3047 C CA . LYS B 1 137 ? 4.523 -5.152 -24.297 1 96.12 137 LYS B CA 1
ATOM 3048 C C . LYS B 1 137 ? 5.988 -4.867 -23.969 1 96.12 137 LYS B C 1
ATOM 3050 O O . LYS B 1 137 ? 6.586 -5.539 -23.125 1 96.12 137 LYS B O 1
ATOM 3055 N N . ASN B 1 138 ? 6.535 -3.891 -24.641 1 97.06 138 ASN B N 1
ATOM 3056 C CA . ASN B 1 138 ? 7.91 -3.484 -24.375 1 97.06 138 ASN B CA 1
ATOM 3057 C C . ASN B 1 138 ? 8.062 -2.959 -22.953 1 97.06 138 ASN B C 1
ATOM 3059 O O . ASN B 1 138 ? 9.039 -3.279 -22.266 1 97.06 138 ASN B O 1
ATOM 3063 N N . ASP B 1 139 ? 7.117 -2.133 -22.531 1 97.94 139 ASP B N 1
ATOM 3064 C CA . ASP B 1 139 ? 7.125 -1.646 -21.156 1 97.94 139 ASP B CA 1
ATOM 3065 C C . ASP B 1 139 ? 7.051 -2.805 -20.156 1 97.94 139 ASP B C 1
ATOM 3067 O O . ASP B 1 139 ? 7.762 -2.811 -19.156 1 97.94 139 ASP B O 1
ATOM 3071 N N . PHE B 1 140 ? 6.223 -3.75 -20.469 1 98.19 140 PHE B N 1
ATOM 3072 C CA . PHE B 1 140 ? 6.043 -4.934 -19.641 1 98.19 140 PHE B CA 1
ATOM 3073 C C . PHE B 1 140 ? 7.359 -5.688 -19.484 1 98.19 140 PHE B C 1
ATOM 3075 O O . PHE B 1 140 ? 7.77 -6.004 -18.359 1 98.19 140 PHE B O 1
ATOM 3082 N N . PHE B 1 141 ? 8.031 -5.898 -20.562 1 98.25 141 PHE B N 1
ATOM 3083 C CA . PHE B 1 141 ? 9.297 -6.617 -20.531 1 98.25 141 PHE B CA 1
ATOM 3084 C C . PHE B 1 141 ? 10.359 -5.816 -19.797 1 98.25 141 PHE B C 1
ATOM 3086 O O . PHE B 1 141 ? 11.164 -6.383 -19.047 1 98.25 141 PHE B O 1
ATOM 3093 N N . GLN B 1 142 ? 10.367 -4.539 -19.938 1 98.12 142 GLN B N 1
ATOM 3094 C CA . GLN B 1 142 ? 11.328 -3.695 -19.234 1 98.12 142 GLN B CA 1
ATOM 3095 C C . GLN B 1 142 ? 11.117 -3.771 -17.734 1 98.12 142 GLN B C 1
ATOM 3097 O O . GLN B 1 142 ? 12.086 -3.828 -16.969 1 98.12 142 GLN B O 1
ATOM 3102 N N . HIS B 1 143 ? 9.898 -3.736 -17.328 1 98.44 143 HIS B N 1
ATOM 3103 C CA . HIS B 1 143 ? 9.609 -3.854 -15.906 1 98.44 143 HIS B CA 1
ATOM 3104 C C . HIS B 1 143 ? 9.969 -5.242 -15.383 1 98.44 143 HIS B C 1
ATOM 3106 O O . HIS B 1 143 ? 10.445 -5.379 -14.258 1 98.44 143 HIS B O 1
ATOM 3112 N N . LEU B 1 144 ? 9.766 -6.289 -16.203 1 98.62 144 LEU B N 1
ATOM 3113 C CA . LEU B 1 144 ? 10.156 -7.637 -15.805 1 98.62 144 LEU B CA 1
ATOM 3114 C C . LEU B 1 144 ? 11.672 -7.758 -15.711 1 98.62 144 LEU B C 1
ATOM 3116 O O . LEU B 1 144 ? 12.188 -8.547 -14.914 1 98.62 144 LEU B O 1
ATOM 3120 N N . ASP B 1 145 ? 12.367 -6.945 -16.531 1 98.69 145 ASP B N 1
ATOM 3121 C CA . ASP B 1 145 ? 13.82 -6.902 -16.406 1 98.69 145 ASP B CA 1
ATOM 3122 C C . ASP B 1 145 ? 14.234 -6.488 -15 1 98.69 145 ASP B C 1
ATOM 3124 O O . ASP B 1 145 ? 15.211 -7.012 -14.461 1 98.69 145 ASP B O 1
ATOM 3128 N N . ARG B 1 146 ? 13.539 -5.559 -14.445 1 97.75 146 ARG B N 1
ATOM 3129 C CA . ARG B 1 146 ? 13.828 -5.137 -13.078 1 97.75 146 ARG B CA 1
ATOM 3130 C C . ARG B 1 146 ? 13.609 -6.285 -12.094 1 97.75 146 ARG B C 1
ATOM 3132 O O . ARG B 1 146 ? 14.406 -6.477 -11.172 1 97.75 146 ARG B O 1
ATOM 3139 N N . MET B 1 147 ? 12.547 -7.102 -12.281 1 98.56 147 MET B N 1
ATOM 3140 C CA . MET B 1 147 ? 12.273 -8.258 -11.43 1 98.56 147 MET B CA 1
ATOM 3141 C C . MET B 1 147 ? 13.367 -9.312 -11.578 1 98.56 147 MET B C 1
ATOM 3143 O O . MET B 1 147 ? 13.812 -9.891 -10.594 1 98.56 147 MET B O 1
ATOM 3147 N N . GLU B 1 148 ? 13.758 -9.539 -12.852 1 98.69 148 GLU B N 1
ATOM 3148 C CA . GLU B 1 148 ? 14.844 -10.469 -13.141 1 98.69 148 GLU B CA 1
ATOM 3149 C C . GLU B 1 148 ? 16.125 -10.062 -12.414 1 98.69 148 GLU B C 1
ATOM 3151 O O . GLU B 1 148 ? 16.797 -10.906 -11.812 1 98.69 148 GLU B O 1
ATOM 3156 N N . ASN B 1 149 ? 16.422 -8.789 -12.484 1 98.06 149 ASN B N 1
ATOM 3157 C CA . ASN B 1 149 ? 17.625 -8.258 -11.844 1 98.06 149 ASN B CA 1
ATOM 3158 C C . ASN B 1 149 ? 17.547 -8.359 -10.328 1 98.06 149 ASN B C 1
ATOM 3160 O O . ASN B 1 149 ? 18.562 -8.57 -9.656 1 98.06 149 ASN B O 1
ATOM 3164 N N . GLU B 1 150 ? 16.359 -8.164 -9.789 1 97.88 150 GLU B N 1
ATOM 3165 C CA . GLU B 1 150 ? 16.156 -8.312 -8.352 1 97.88 150 GLU B CA 1
ATOM 3166 C C . GLU B 1 150 ? 16.531 -9.727 -7.891 1 97.88 150 GLU B C 1
ATOM 3168 O O . GLU B 1 150 ? 17.234 -9.891 -6.887 1 97.88 150 GLU B O 1
ATOM 3173 N N . LEU B 1 151 ? 16.062 -10.734 -8.594 1 98.12 151 LEU B N 1
ATOM 3174 C CA . LEU B 1 151 ? 16.391 -12.109 -8.258 1 98.12 151 LEU B CA 1
ATOM 3175 C C . LEU B 1 151 ? 17.891 -12.359 -8.352 1 98.12 151 LEU B C 1
ATOM 3177 O O . LEU B 1 151 ? 18.469 -13.062 -7.52 1 98.12 151 LEU B O 1
ATOM 3181 N N . LYS B 1 152 ? 18.453 -11.758 -9.398 1 97.94 152 LYS B N 1
ATOM 3182 C CA . LYS B 1 152 ? 19.906 -11.883 -9.578 1 97.94 152 LYS B CA 1
ATOM 3183 C C . LYS B 1 152 ? 20.656 -11.312 -8.383 1 97.94 152 LYS B C 1
ATOM 3185 O O . LYS B 1 152 ? 21.594 -11.938 -7.875 1 97.94 152 LYS B O 1
ATOM 3190 N N . GLU B 1 153 ? 20.25 -10.18 -7.918 1 96.62 153 GLU B N 1
ATOM 3191 C CA . GLU B 1 153 ? 20.922 -9.5 -6.809 1 96.62 153 GLU B CA 1
ATOM 3192 C C . GLU B 1 153 ? 20.703 -10.242 -5.496 1 96.62 153 GLU B C 1
ATOM 3194 O O . GLU B 1 153 ? 21.594 -10.266 -4.641 1 96.62 153 GLU B O 1
ATOM 3199 N N . ARG B 1 154 ? 19.562 -10.812 -5.352 1 96.38 154 ARG B N 1
ATOM 3200 C CA . ARG B 1 154 ? 19.25 -11.508 -4.113 1 96.38 154 ARG B CA 1
ATOM 3201 C C . ARG B 1 154 ? 19.922 -12.875 -4.062 1 96.38 154 ARG B C 1
ATOM 3203 O O . ARG B 1 154 ? 20.078 -13.453 -2.988 1 96.38 154 ARG B O 1
ATOM 3210 N N . LYS B 1 155 ? 20.297 -13.43 -5.223 1 96.31 155 LYS B N 1
ATOM 3211 C CA . LYS B 1 155 ? 21.031 -14.688 -5.344 1 96.31 155 LYS B CA 1
ATOM 3212 C C . LYS B 1 155 ? 20.312 -15.82 -4.621 1 96.31 155 LYS B C 1
ATOM 3214 O O . LYS B 1 155 ? 20.922 -16.578 -3.867 1 96.31 155 LYS B O 1
ATOM 3219 N N . SER B 1 156 ? 19.047 -15.906 -4.734 1 95.38 156 SER B N 1
ATOM 3220 C CA . SER B 1 156 ? 18.234 -16.922 -4.094 1 95.38 156 SER B CA 1
ATOM 3221 C C . SER B 1 156 ? 17.156 -17.438 -5.043 1 95.38 156 SER B C 1
ATOM 3223 O O . SER B 1 156 ? 16.891 -16.828 -6.082 1 95.38 156 SER B O 1
ATOM 3225 N N . VAL B 1 157 ? 16.578 -18.516 -4.672 1 94.69 157 VAL B N 1
ATOM 3226 C CA . VAL B 1 157 ? 15.57 -19.172 -5.492 1 94.69 157 VAL B CA 1
ATOM 3227 C C . VAL B 1 157 ? 14.289 -18.344 -5.488 1 94.69 157 VAL B C 1
ATOM 3229 O O . VAL B 1 157 ? 13.68 -18.125 -6.539 1 94.69 157 VAL B O 1
ATOM 3232 N N . TYR B 1 158 ? 13.883 -17.938 -4.309 1 98.31 158 TYR B N 1
ATOM 3233 C CA . TYR B 1 158 ? 12.703 -17.094 -4.145 1 98.31 158 TYR B CA 1
ATOM 3234 C C . TYR B 1 158 ? 13.102 -15.656 -3.826 1 98.31 158 TYR B C 1
ATOM 3236 O O . TYR B 1 158 ? 14.242 -15.398 -3.441 1 98.31 158 TYR B O 1
ATOM 3244 N N . PHE B 1 159 ? 12.242 -14.719 -4.031 1 98.38 159 PHE B N 1
ATOM 3245 C CA . PHE B 1 159 ? 12.516 -13.336 -3.68 1 98.38 159 PHE B CA 1
ATOM 3246 C C . PHE B 1 159 ? 12.82 -13.203 -2.191 1 98.38 159 PHE B C 1
ATOM 3248 O O . PHE B 1 159 ? 13.633 -12.367 -1.791 1 98.38 159 PHE B O 1
ATOM 3255 N N . ARG B 1 160 ? 12.227 -13.977 -1.362 1 96.19 160 ARG B N 1
ATOM 3256 C CA . ARG B 1 160 ? 12.477 -13.938 0.074 1 96.19 160 ARG B CA 1
ATOM 3257 C C . ARG B 1 160 ? 13.797 -14.633 0.416 1 96.19 160 ARG B C 1
ATOM 3259 O O . ARG B 1 160 ? 14.438 -14.297 1.412 1 96.19 160 ARG B O 1
ATOM 3266 N N . GLY B 1 161 ? 14.195 -15.656 -0.305 1 95.25 161 GLY B N 1
ATOM 3267 C CA . GLY B 1 161 ? 15.352 -16.484 -0.016 1 95.25 161 GLY B CA 1
ATOM 3268 C C . GLY B 1 161 ? 15.172 -17.938 -0.44 1 95.25 161 GLY B C 1
ATOM 3269 O O . GLY B 1 161 ? 14.844 -18.219 -1.596 1 95.25 161 GLY B O 1
ATOM 3270 N N . GLU B 1 162 ? 15.328 -18.812 0.464 1 94.12 162 GLU B N 1
ATOM 3271 C CA . GLU B 1 162 ? 15.289 -20.25 0.163 1 94.12 162 GLU B CA 1
ATOM 3272 C C . GLU B 1 162 ? 13.859 -20.781 0.207 1 94.12 162 GLU B C 1
ATOM 3274 O O . GLU B 1 162 ? 13.586 -21.875 -0.302 1 94.12 162 GLU B O 1
ATOM 3279 N N . LYS B 1 163 ? 13.047 -20.078 0.813 1 95.88 163 LYS B N 1
ATOM 3280 C CA . LYS B 1 163 ? 11.617 -20.375 0.874 1 95.88 163 LYS B CA 1
ATOM 3281 C C . LYS B 1 163 ? 10.789 -19.203 0.376 1 95.88 163 LYS B C 1
ATOM 3283 O O . LYS B 1 163 ? 11.227 -18.047 0.441 1 95.88 163 LYS B O 1
ATOM 3288 N N . PRO B 1 164 ? 9.562 -19.516 -0.096 1 98 164 PRO B N 1
ATOM 3289 C CA . PRO B 1 164 ? 8.727 -18.391 -0.521 1 98 164 PRO B CA 1
ATOM 3290 C C . PRO B 1 164 ? 8.336 -17.484 0.639 1 98 164 PRO B C 1
ATOM 3292 O O . PRO B 1 164 ? 8.094 -17.953 1.751 1 98 164 PRO B O 1
ATOM 3295 N N . GLY B 1 165 ? 8.234 -16.281 0.369 1 98.19 165 GLY B N 1
ATOM 3296 C CA . GLY B 1 165 ? 7.801 -15.289 1.342 1 98.19 165 GLY B CA 1
ATOM 3297 C C . GLY B 1 165 ? 6.766 -14.328 0.791 1 98.19 165 GLY B C 1
ATOM 3298 O O . GLY B 1 165 ? 6.031 -14.656 -0.141 1 98.19 165 GLY B O 1
ATOM 3299 N N . LEU B 1 166 ? 6.699 -13.18 1.363 1 98.75 166 LEU B N 1
ATOM 3300 C CA . LEU B 1 166 ? 5.629 -12.227 1.085 1 98.75 166 LEU B CA 1
ATOM 3301 C C . LEU B 1 166 ? 5.66 -11.781 -0.373 1 98.75 166 LEU B C 1
ATOM 3303 O O . LEU B 1 166 ? 4.637 -11.797 -1.056 1 98.75 166 LEU B O 1
ATOM 3307 N N . VAL B 1 167 ? 6.828 -11.398 -0.853 1 98.88 167 VAL B N 1
ATOM 3308 C CA . VAL B 1 167 ? 6.93 -10.93 -2.232 1 98.88 167 VAL B CA 1
ATOM 3309 C C . VAL B 1 167 ? 6.469 -12.031 -3.184 1 98.88 167 VAL B C 1
ATOM 3311 O O . VAL B 1 167 ? 5.684 -11.781 -4.102 1 98.88 167 VAL B O 1
ATOM 3314 N N . ASP B 1 168 ? 6.934 -13.242 -2.967 1 98.94 168 ASP B N 1
ATOM 3315 C CA . ASP B 1 168 ? 6.605 -14.383 -3.822 1 98.94 168 ASP B CA 1
ATOM 3316 C C . ASP B 1 168 ? 5.094 -14.602 -3.883 1 98.94 168 ASP B C 1
ATOM 3318 O O . ASP B 1 168 ? 4.527 -14.758 -4.965 1 98.94 168 ASP B O 1
ATOM 3322 N N . ILE B 1 169 ? 4.512 -14.539 -2.742 1 98.75 169 ILE B N 1
ATOM 3323 C CA . ILE B 1 169 ? 3.088 -14.812 -2.588 1 98.75 169 ILE B CA 1
ATOM 3324 C C . ILE B 1 169 ? 2.277 -13.703 -3.252 1 98.75 169 ILE B C 1
ATOM 3326 O O . ILE B 1 169 ? 1.228 -13.961 -3.844 1 98.75 169 ILE B O 1
ATOM 3330 N N . ILE B 1 170 ? 2.738 -12.508 -3.139 1 98.88 170 ILE B N 1
ATOM 3331 C CA . ILE B 1 170 ? 1.996 -11.344 -3.607 1 98.88 170 ILE B CA 1
ATOM 3332 C C . ILE B 1 170 ? 2.047 -11.281 -5.133 1 98.88 170 ILE B C 1
ATOM 3334 O O . ILE B 1 170 ? 1.063 -10.906 -5.777 1 98.88 170 ILE B O 1
ATOM 3338 N N . ILE B 1 171 ? 3.146 -11.68 -5.762 1 98.88 171 ILE B N 1
ATOM 3339 C CA . ILE B 1 171 ? 3.277 -11.43 -7.191 1 98.88 171 ILE B CA 1
ATOM 3340 C C . ILE B 1 171 ? 2.893 -12.688 -7.973 1 98.88 171 ILE B C 1
ATOM 3342 O O . ILE B 1 171 ? 2.525 -12.602 -9.148 1 98.88 171 ILE B O 1
ATOM 3346 N N . TRP B 1 172 ? 2.875 -13.852 -7.371 1 98.88 172 TRP B N 1
ATOM 3347 C CA . TRP B 1 172 ? 2.68 -15.133 -8.039 1 98.88 172 TRP B CA 1
ATOM 3348 C C . TRP B 1 172 ? 1.357 -15.148 -8.805 1 98.88 172 TRP B C 1
ATOM 3350 O O . TRP B 1 172 ? 1.309 -15.562 -9.961 1 98.88 172 TRP B O 1
ATOM 3360 N N . PRO B 1 173 ? 0.249 -14.695 -8.188 1 98.81 173 PRO B N 1
ATOM 3361 C CA . PRO B 1 173 ? -1.033 -14.828 -8.883 1 98.81 173 PRO B CA 1
ATOM 3362 C C . PRO B 1 173 ? -1.015 -14.203 -10.281 1 98.81 173 PRO B C 1
ATOM 3364 O O . PRO B 1 173 ? -1.698 -14.688 -11.188 1 98.81 173 PRO B O 1
ATOM 3367 N N . PHE B 1 174 ? -0.207 -13.227 -10.453 1 98.62 174 PHE B N 1
ATOM 3368 C CA . PHE B 1 174 ? -0.177 -12.531 -11.727 1 98.62 174 PHE B CA 1
ATOM 3369 C C . PHE B 1 174 ? 0.745 -13.242 -12.719 1 98.62 174 PHE B C 1
ATOM 3371 O O . PHE B 1 174 ? 0.468 -13.273 -13.914 1 98.62 174 PHE B O 1
ATOM 3378 N N . PHE B 1 175 ? 1.834 -13.789 -12.203 1 98.44 175 PHE B N 1
ATOM 3379 C CA . PHE B 1 175 ? 2.703 -14.578 -13.07 1 98.44 175 PHE B CA 1
ATOM 3380 C C . PHE B 1 175 ? 1.992 -15.836 -13.547 1 98.44 175 PHE B C 1
ATOM 3382 O O . PHE B 1 175 ? 2.115 -16.219 -14.719 1 98.44 175 PHE B O 1
ATOM 3389 N N . GLU B 1 176 ? 1.261 -16.438 -12.672 1 97.81 176 GLU B N 1
ATOM 3390 C CA . GLU B 1 176 ? 0.494 -17.641 -13.016 1 97.81 176 GLU B CA 1
ATOM 3391 C C . GLU B 1 176 ? -0.48 -17.359 -14.156 1 97.81 176 GLU B C 1
ATOM 3393 O O . GLU B 1 176 ? -0.79 -18.25 -14.945 1 97.81 176 GLU B O 1
ATOM 3398 N N . ARG B 1 177 ? -0.898 -16.172 -14.312 1 97 177 ARG B N 1
ATOM 3399 C CA . ARG B 1 177 ? -1.99 -15.812 -15.211 1 97 177 ARG B CA 1
ATOM 3400 C C . ARG B 1 177 ? -1.458 -15.281 -16.547 1 97 177 ARG B C 1
ATOM 3402 O O . ARG B 1 177 ? -2.227 -15.039 -17.469 1 97 177 ARG B O 1
ATOM 3409 N N . ILE B 1 178 ? -0.134 -15.086 -16.688 1 97.12 178 ILE B N 1
ATOM 3410 C CA . ILE B 1 178 ? 0.426 -14.438 -17.859 1 97.12 178 ILE B CA 1
ATOM 3411 C C . ILE B 1 178 ? -0.067 -15.148 -19.125 1 97.12 178 ILE B C 1
ATOM 3413 O O . ILE B 1 178 ? -0.56 -14.508 -20.062 1 97.12 178 ILE B O 1
ATOM 3417 N N . GLU B 1 179 ? -0.019 -16.438 -19.172 1 94.5 179 GLU B N 1
ATOM 3418 C CA . GLU B 1 179 ? -0.45 -17.203 -20.328 1 94.5 179 GLU B CA 1
ATOM 3419 C C . GLU B 1 179 ? -1.972 -17.25 -20.438 1 94.5 179 GLU B C 1
ATOM 3421 O O . GLU B 1 179 ? -2.535 -16.953 -21.5 1 94.5 179 GLU B O 1
ATOM 3426 N N . GLY B 1 180 ? -2.635 -17.516 -19.375 1 94.19 180 GLY B N 1
ATOM 3427 C CA . GLY B 1 180 ? -4.082 -17.672 -19.359 1 94.19 180 GLY B CA 1
ATOM 3428 C C . GLY B 1 180 ? -4.812 -16.375 -19.703 1 94.19 180 GLY B C 1
ATOM 3429 O O . GLY B 1 180 ? -5.895 -16.422 -20.281 1 94.19 180 GLY B O 1
ATOM 3430 N N . MET B 1 181 ? -4.266 -15.312 -19.312 1 94.56 181 MET B N 1
ATOM 3431 C CA . MET B 1 181 ? -4.836 -14 -19.594 1 94.56 181 MET B CA 1
ATOM 3432 C C . MET B 1 181 ? -4.41 -13.508 -20.984 1 94.56 181 MET B C 1
ATOM 3434 O O . MET B 1 181 ? -4.781 -12.414 -21.391 1 94.56 181 MET B O 1
ATOM 3438 N N . ASN B 1 182 ? -3.549 -14.297 -21.672 1 95.06 182 ASN B N 1
ATOM 3439 C CA . ASN B 1 182 ? -3.049 -13.961 -23 1 95.06 182 ASN B CA 1
ATOM 3440 C C . ASN B 1 182 ? -2.346 -12.602 -23 1 95.06 182 ASN B C 1
ATOM 3442 O O . ASN B 1 182 ? -2.535 -11.805 -23.922 1 95.06 182 ASN B O 1
ATOM 3446 N N . VAL B 1 183 ? -1.543 -12.352 -21.938 1 96.25 183 VAL B N 1
ATOM 3447 C CA . VAL B 1 183 ? -0.883 -11.062 -21.781 1 96.25 183 VAL B CA 1
ATOM 3448 C C . VAL B 1 183 ? 0.062 -10.812 -22.953 1 96.25 183 VAL B C 1
ATOM 3450 O O . VAL B 1 183 ? 0.174 -9.688 -23.438 1 96.25 183 VAL B O 1
ATOM 3453 N N . LEU B 1 184 ? 0.643 -11.883 -23.453 1 95.94 184 LEU B N 1
ATOM 3454 C CA . LEU B 1 184 ? 1.685 -11.742 -24.469 1 95.94 184 LEU B CA 1
ATOM 3455 C C . LEU B 1 184 ? 1.178 -12.195 -25.828 1 95.94 184 LEU B C 1
ATOM 3457 O O . LEU B 1 184 ? 1.973 -12.516 -26.719 1 95.94 184 LEU B O 1
ATOM 3461 N N . GLY B 1 185 ? -0.136 -12.312 -26.031 1 93.12 185 GLY B N 1
ATOM 3462 C CA . GLY B 1 185 ? -0.74 -12.586 -27.328 1 93.12 185 GLY B CA 1
ATOM 3463 C C . GLY B 1 185 ? -0.437 -13.977 -27.844 1 93.12 185 GLY B C 1
ATOM 3464 O O . GLY B 1 185 ? -0.117 -14.148 -29.016 1 93.12 185 GLY B O 1
ATOM 3465 N N . GLY B 1 186 ? -0.406 -14.906 -26.922 1 89.81 186 GLY B N 1
ATOM 3466 C CA . GLY B 1 186 ? -0.178 -16.281 -27.344 1 89.81 186 GLY B CA 1
ATOM 3467 C C . GLY B 1 186 ? 1.228 -16.766 -27.047 1 89.81 186 GLY B C 1
ATOM 3468 O O . GLY B 1 186 ? 1.489 -17.969 -27.062 1 89.81 186 GLY B O 1
ATOM 3469 N N . ASP B 1 187 ? 2.002 -15.82 -26.719 1 87.75 187 ASP B N 1
ATOM 3470 C CA . ASP B 1 187 ? 3.381 -16.188 -26.406 1 87.75 187 ASP B CA 1
ATOM 3471 C C . ASP B 1 187 ? 3.564 -16.406 -24.906 1 87.75 187 ASP B C 1
ATOM 3473 O O . ASP B 1 187 ? 2.814 -15.867 -24.094 1 87.75 187 ASP B O 1
ATOM 3477 N N . SER B 1 188 ? 4.504 -17.312 -24.609 1 90.62 188 SER B N 1
ATOM 3478 C CA . SER B 1 188 ? 4.938 -17.469 -23.219 1 90.62 188 SER B CA 1
ATOM 3479 C C . SER B 1 188 ? 6.031 -16.469 -22.875 1 90.62 188 SER B C 1
ATOM 3481 O O . SER B 1 188 ? 6.578 -15.805 -23.75 1 90.62 188 SER B O 1
ATOM 3483 N N . LEU B 1 189 ? 6.297 -16.359 -21.531 1 95 189 LEU B N 1
ATOM 3484 C CA . LEU B 1 189 ? 7.426 -15.555 -21.094 1 95 189 LEU B CA 1
ATOM 3485 C C . LEU B 1 189 ? 8.727 -16.062 -21.703 1 95 189 LEU B C 1
ATOM 3487 O O . LEU B 1 189 ? 9.039 -17.25 -21.594 1 95 189 LEU B O 1
ATOM 3491 N N . PRO B 1 190 ? 9.43 -15.25 -22.422 1 96.12 190 PRO B N 1
ATOM 3492 C CA . PRO B 1 190 ? 10.664 -15.727 -23.062 1 96.12 190 PRO B CA 1
ATOM 3493 C C . PRO B 1 190 ? 11.734 -16.125 -22.047 1 96.12 190 PRO B C 1
ATOM 3495 O O . PRO B 1 190 ? 12.359 -15.266 -21.422 1 96.12 190 PRO B O 1
ATOM 3498 N N . GLY B 1 191 ? 12.008 -17.375 -21.953 1 96.31 191 GLY B N 1
ATOM 3499 C CA . GLY B 1 191 ? 12.938 -17.922 -20.969 1 96.31 191 GLY B CA 1
ATOM 3500 C C . GLY B 1 191 ? 14.367 -17.469 -21.188 1 96.31 191 GLY B C 1
ATOM 3501 O O . GLY B 1 191 ? 15.164 -17.422 -20.25 1 96.31 191 GLY B O 1
ATOM 3502 N N . ASN B 1 192 ? 14.766 -17.172 -22.391 1 96.81 192 ASN B N 1
ATOM 3503 C CA . ASN B 1 192 ? 16.109 -16.688 -22.672 1 96.81 192 ASN B CA 1
ATOM 3504 C C . ASN B 1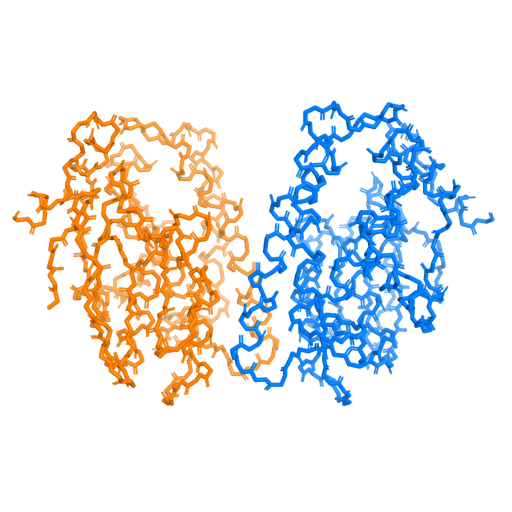 192 ? 16.344 -15.297 -22.094 1 96.81 192 ASN B C 1
ATOM 3506 O O . ASN B 1 192 ? 17.453 -14.977 -21.656 1 96.81 192 ASN B O 1
ATOM 3510 N N . ARG B 1 193 ? 15.328 -14.484 -22.094 1 96.81 193 ARG B N 1
ATOM 3511 C CA . ARG B 1 193 ? 15.438 -13.133 -21.562 1 96.81 193 ARG B CA 1
ATOM 3512 C C . ARG B 1 193 ? 15.25 -13.117 -20.047 1 96.81 193 ARG B C 1
ATOM 3514 O O . ARG B 1 193 ? 15.883 -12.328 -19.344 1 96.81 193 ARG B O 1
ATOM 3521 N N . PHE B 1 194 ? 14.367 -14.055 -19.609 1 98.5 194 PHE B N 1
ATOM 3522 C CA . PHE B 1 194 ? 14.023 -14.07 -18.188 1 98.5 194 PHE B CA 1
ATOM 3523 C C . PHE B 1 194 ? 14.305 -15.438 -17.594 1 98.5 194 PHE B C 1
ATOM 3525 O O . PHE B 1 194 ? 13.406 -16.078 -17.047 1 98.5 194 PHE B O 1
ATOM 3532 N N . PRO B 1 195 ? 15.531 -15.891 -17.578 1 98.31 195 PRO B N 1
ATOM 3533 C CA . PRO B 1 195 ? 15.844 -17.234 -17.078 1 98.31 195 PRO B CA 1
ATOM 3534 C C . PRO B 1 195 ? 15.57 -17.391 -15.594 1 98.31 195 PRO B C 1
ATOM 3536 O O . PRO B 1 195 ? 15.125 -18.469 -15.156 1 98.31 195 PRO B O 1
ATOM 3539 N N . LEU B 1 196 ? 15.836 -16.391 -14.805 1 98.5 196 LEU B N 1
ATOM 3540 C CA . LEU B 1 196 ? 15.656 -16.516 -13.359 1 98.5 196 LEU B CA 1
ATOM 3541 C C . LEU B 1 196 ? 14.172 -16.484 -13 1 98.5 196 LEU B C 1
ATOM 3543 O O . LEU B 1 196 ? 13.727 -17.25 -12.141 1 98.5 196 LEU B O 1
ATOM 3547 N N . LEU B 1 197 ? 13.414 -15.602 -13.625 1 98.62 197 LEU B N 1
ATOM 3548 C CA . LEU B 1 197 ? 11.969 -15.57 -13.391 1 98.62 197 LEU B CA 1
ATOM 3549 C C . LEU B 1 197 ? 11.32 -16.891 -13.812 1 98.62 197 LEU B C 1
ATOM 3551 O O . LEU B 1 197 ? 10.422 -17.375 -13.125 1 98.62 197 LEU B O 1
ATOM 3555 N N . THR B 1 198 ? 11.773 -17.422 -14.969 1 98.06 198 THR B N 1
ATOM 3556 C CA . THR B 1 198 ? 11.25 -18.703 -15.43 1 98.06 198 THR B CA 1
ATOM 3557 C C . THR B 1 198 ? 11.562 -19.812 -14.43 1 98.06 198 THR B C 1
ATOM 3559 O O . THR B 1 198 ? 10.703 -20.641 -14.125 1 98.06 198 THR B O 1
ATOM 3562 N N . SER B 1 199 ? 12.766 -19.828 -13.969 1 98.12 199 SER B N 1
ATOM 3563 C CA . SER B 1 199 ? 13.148 -20.781 -12.938 1 98.12 199 SER B CA 1
ATOM 3564 C C . SER B 1 199 ? 12.336 -20.594 -11.664 1 98.12 199 SER B C 1
ATOM 3566 O O . SER B 1 199 ? 11.875 -21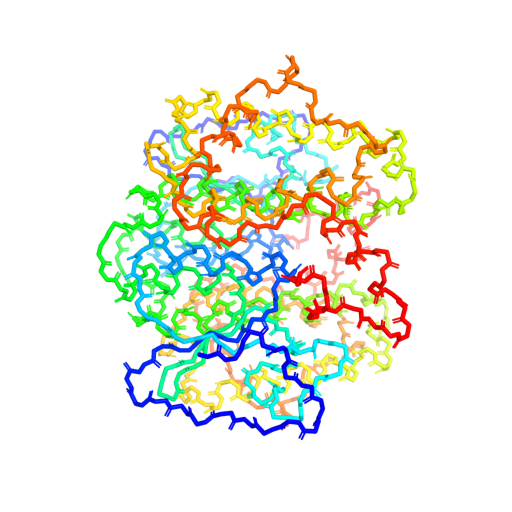.562 -11.055 1 98.12 199 SER B O 1
ATOM 3568 N N . TRP B 1 200 ? 12.203 -19.328 -11.195 1 98.62 200 TRP B N 1
ATOM 3569 C CA . TRP B 1 200 ? 11.398 -18.984 -10.031 1 98.62 200 TRP B CA 1
ATOM 3570 C C . TRP B 1 200 ? 9.969 -19.5 -10.188 1 98.62 200 TRP B C 1
ATOM 3572 O O . TRP B 1 200 ? 9.406 -20.094 -9.266 1 98.62 200 TRP B O 1
ATOM 3582 N N . MET B 1 201 ? 9.375 -19.328 -11.375 1 98.25 201 MET B N 1
ATOM 3583 C CA . MET B 1 201 ? 8.008 -19.797 -11.625 1 98.25 201 MET B CA 1
ATOM 3584 C C . MET B 1 201 ? 7.922 -21.312 -11.477 1 98.25 201 MET B C 1
ATOM 3586 O O . MET B 1 201 ? 6.961 -21.828 -10.898 1 98.25 201 MET B O 1
ATOM 3590 N N . SER B 1 202 ? 8.898 -21.984 -12.031 1 97.94 202 SER B N 1
ATOM 3591 C CA . SER B 1 202 ? 8.93 -23.438 -11.914 1 97.94 202 SER B CA 1
ATOM 3592 C C . SER B 1 202 ? 9.016 -23.875 -10.453 1 97.94 202 SER B C 1
ATOM 3594 O O . SER B 1 202 ? 8.344 -24.828 -10.039 1 97.94 202 SER B O 1
ATOM 3596 N N . GLN B 1 203 ? 9.82 -23.219 -9.68 1 98.38 203 GLN B N 1
ATOM 3597 C CA . GLN B 1 203 ? 9.961 -23.531 -8.266 1 98.38 203 GLN B CA 1
ATOM 3598 C C . GLN B 1 203 ? 8.688 -23.203 -7.496 1 98.38 203 GLN B C 1
ATOM 3600 O O . GLN B 1 203 ? 8.289 -23.938 -6.59 1 98.38 203 GLN B O 1
ATOM 3605 N N . MET B 1 204 ? 8.086 -22.047 -7.797 1 98.62 204 MET B N 1
ATOM 3606 C CA . MET B 1 204 ? 6.816 -21.688 -7.164 1 98.62 204 MET B CA 1
ATOM 3607 C C . MET B 1 204 ? 5.773 -22.781 -7.387 1 98.62 204 MET B C 1
ATOM 3609 O O . MET B 1 204 ? 5.023 -23.125 -6.469 1 98.62 204 MET B O 1
ATOM 3613 N N . MET B 1 205 ? 5.742 -23.375 -8.57 1 97.88 205 MET B N 1
ATOM 3614 C CA . MET B 1 205 ? 4.762 -24.391 -8.914 1 97.88 205 MET B CA 1
ATOM 3615 C C . MET B 1 205 ? 4.977 -25.656 -8.086 1 97.88 205 MET B C 1
ATOM 3617 O O . MET B 1 205 ? 4.082 -26.5 -7.984 1 97.88 205 MET B O 1
ATOM 3621 N N . GLU B 1 206 ? 6.109 -25.75 -7.461 1 97.75 206 GLU B N 1
ATOM 3622 C CA . GLU B 1 206 ? 6.406 -26.922 -6.625 1 97.75 206 GLU B CA 1
ATOM 3623 C C . GLU B 1 206 ? 5.98 -26.672 -5.176 1 97.75 206 GLU B C 1
ATOM 3625 O O . GLU B 1 206 ? 5.969 -27.594 -4.363 1 97.75 206 GLU B O 1
ATOM 3630 N N . VAL B 1 207 ? 5.754 -25.484 -4.805 1 98.06 207 VAL B N 1
ATOM 3631 C CA . VAL B 1 207 ? 5.266 -25.172 -3.463 1 98.06 207 VAL B CA 1
ATOM 3632 C C . VAL B 1 207 ? 3.877 -25.766 -3.262 1 98.06 207 VAL B C 1
ATOM 3634 O O . VAL B 1 207 ? 2.959 -25.5 -4.039 1 98.06 207 VAL B O 1
ATOM 3637 N N . PRO B 1 208 ? 3.639 -26.5 -2.242 1 98.25 208 PRO B N 1
ATOM 3638 C CA . PRO B 1 208 ? 2.363 -27.188 -2.062 1 98.25 208 PRO B CA 1
ATOM 3639 C C . PRO B 1 208 ? 1.164 -26.25 -2.1 1 98.25 208 PRO B C 1
ATOM 3641 O O . PRO B 1 208 ? 0.157 -26.547 -2.746 1 98.25 208 PRO B O 1
ATOM 3644 N N . ALA B 1 209 ? 1.229 -25.141 -1.482 1 97.94 209 ALA B N 1
ATOM 3645 C CA . ALA B 1 209 ? 0.13 -24.172 -1.473 1 97.94 209 ALA B CA 1
ATOM 3646 C C . ALA B 1 209 ? -0.21 -23.719 -2.887 1 97.94 209 ALA B C 1
ATOM 3648 O O . ALA B 1 209 ? -1.382 -23.516 -3.219 1 97.94 209 ALA B O 1
ATOM 3649 N N . VAL B 1 210 ? 0.819 -23.5 -3.721 1 98.44 210 VAL B N 1
ATOM 3650 C CA . VAL B 1 210 ? 0.64 -23.062 -5.102 1 98.44 210 VAL B CA 1
ATOM 3651 C C . VAL B 1 210 ? 0.043 -24.188 -5.93 1 98.44 210 VAL B C 1
ATOM 3653 O O . VAL B 1 210 ? -0.928 -23.984 -6.664 1 98.44 210 VAL B O 1
ATOM 3656 N N . LYS B 1 211 ? 0.554 -25.359 -5.754 1 97.38 211 LYS B N 1
ATOM 3657 C CA . LYS B 1 211 ? 0.077 -26.531 -6.484 1 97.38 211 LYS B CA 1
ATOM 3658 C C . LYS B 1 211 ? -1.389 -26.828 -6.172 1 97.38 211 LYS B C 1
ATOM 3660 O O . LYS B 1 211 ? -2.182 -27.094 -7.074 1 97.38 211 LYS B O 1
ATOM 3665 N N . ASN B 1 212 ? -1.697 -26.719 -4.961 1 95.62 212 ASN B N 1
ATOM 3666 C CA . ASN B 1 212 ? -3.037 -27.062 -4.496 1 95.62 212 ASN B CA 1
ATOM 3667 C C . ASN B 1 212 ? -4.074 -26.062 -5 1 95.62 212 ASN B C 1
ATOM 3669 O O . ASN B 1 212 ? -5.246 -26.406 -5.172 1 95.62 212 ASN B O 1
ATOM 3673 N N . HIS B 1 213 ? -3.641 -24.828 -5.238 1 96 213 HIS B N 1
ATOM 3674 C CA . HIS B 1 213 ? -4.578 -23.797 -5.652 1 96 213 HIS B CA 1
ATOM 3675 C C . HIS B 1 213 ? -4.391 -23.438 -7.121 1 96 213 HIS B C 1
ATOM 3677 O O . HIS B 1 213 ? -4.895 -22.406 -7.586 1 96 213 HIS B O 1
ATOM 3683 N N . HIS B 1 214 ? -3.678 -24.219 -7.828 1 95.94 214 HIS B N 1
ATOM 3684 C CA . HIS B 1 214 ? -3.297 -23.906 -9.203 1 95.94 214 HIS B CA 1
ATOM 3685 C C . HIS B 1 214 ? -4.516 -23.906 -10.125 1 95.94 214 HIS B C 1
ATOM 3687 O O . HIS B 1 214 ? -5.395 -24.766 -10 1 95.94 214 HIS B O 1
ATOM 3693 N N . VAL B 1 215 ? -4.629 -22.969 -10.969 1 95.12 215 VAL B N 1
ATOM 3694 C CA . VAL B 1 215 ? -5.578 -22.875 -12.078 1 95.12 215 VAL B CA 1
ATOM 3695 C C . VAL B 1 215 ? -4.828 -22.906 -13.406 1 95.12 215 VAL B C 1
ATOM 3697 O O . VAL B 1 215 ? -3.863 -22.172 -13.602 1 95.12 215 VAL B O 1
ATOM 3700 N N . SER B 1 216 ? -5.242 -23.766 -14.328 1 94.88 216 SER B N 1
ATOM 3701 C CA . SER B 1 216 ? -4.52 -23.922 -15.586 1 94.88 216 SER B CA 1
ATOM 3702 C C . SER B 1 216 ? -4.75 -22.734 -16.516 1 94.88 216 SER B C 1
ATOM 3704 O O . SER B 1 216 ? -5.754 -22.031 -16.391 1 94.88 216 SER B O 1
ATOM 3706 N N . PRO B 1 217 ? -3.775 -22.516 -17.438 1 94.56 217 PRO B N 1
ATOM 3707 C CA . PRO B 1 217 ? -3.99 -21.453 -18.438 1 94.56 217 PRO B CA 1
ATOM 3708 C C . PRO B 1 217 ? -5.312 -21.609 -19.172 1 94.56 217 PRO B C 1
ATOM 3710 O O . PRO B 1 217 ? -5.98 -20.609 -19.469 1 94.56 217 PRO B O 1
ATOM 3713 N N . GLU B 1 218 ? -5.719 -22.812 -19.469 1 93.06 218 GLU B N 1
ATOM 3714 C CA . GLU B 1 218 ? -6.977 -23.062 -20.156 1 93.06 218 GLU B CA 1
ATOM 3715 C C . GLU B 1 218 ? -8.172 -22.641 -19.312 1 93.06 218 GLU B C 1
ATOM 3717 O O . GLU B 1 218 ? -9.117 -22.031 -19.828 1 93.06 218 GLU B O 1
ATOM 3722 N N . GLN B 1 219 ? -8.109 -22.969 -18.078 1 93.56 219 GLN B N 1
ATOM 3723 C CA . GLN B 1 219 ? -9.172 -22.562 -17.156 1 93.56 219 GLN B CA 1
ATOM 3724 C C . GLN B 1 219 ? -9.242 -21.047 -17.031 1 93.56 219 GLN B C 1
ATOM 3726 O O . GLN B 1 219 ? -10.328 -20.469 -17.016 1 93.56 219 GLN B O 1
ATOM 3731 N N . PHE B 1 220 ? -8.102 -20.359 -16.938 1 94.44 220 PHE B N 1
ATOM 3732 C CA . PHE B 1 220 ? -8.07 -18.906 -16.891 1 94.44 220 PHE B CA 1
ATOM 3733 C C . PHE B 1 220 ? -8.664 -18.312 -18.156 1 94.44 220 PHE B C 1
ATOM 3735 O O . PHE B 1 220 ? -9.422 -17.344 -18.109 1 94.44 220 PHE B O 1
ATOM 3742 N N . ARG B 1 221 ? -8.289 -18.922 -19.312 1 91.44 221 ARG B N 1
ATOM 3743 C CA . ARG B 1 221 ? -8.82 -18.438 -20.594 1 91.44 221 ARG B CA 1
ATOM 3744 C C . ARG B 1 221 ? -10.344 -18.516 -20.609 1 91.44 221 ARG B C 1
ATOM 3746 O O . ARG B 1 221 ? -11.008 -17.578 -21.062 1 91.44 221 ARG B O 1
ATOM 3753 N N . ARG B 1 222 ? -10.812 -19.594 -20.141 1 89.5 222 ARG B N 1
ATOM 3754 C CA . ARG B 1 222 ? -12.266 -19.766 -20.078 1 89.5 222 ARG B CA 1
ATOM 3755 C C . ARG B 1 222 ? -12.891 -18.734 -19.156 1 89.5 222 ARG B C 1
ATOM 3757 O O . ARG B 1 222 ? -13.93 -18.141 -19.469 1 89.5 222 ARG B O 1
ATOM 3764 N N . PHE B 1 223 ? -12.32 -18.5 -18.078 1 91.75 223 PHE B N 1
ATOM 3765 C CA . PHE B 1 223 ? -12.836 -17.531 -17.109 1 91.75 223 PHE B CA 1
ATOM 3766 C C . PHE B 1 223 ? -12.867 -16.141 -17.703 1 91.75 223 PHE B C 1
ATOM 3768 O O . PHE B 1 223 ? -13.898 -15.461 -17.656 1 91.75 223 PHE B O 1
ATOM 3775 N N . TYR B 1 224 ? -11.758 -15.727 -18.281 1 89.56 224 TYR B N 1
ATOM 3776 C CA . TYR B 1 224 ? -11.641 -14.352 -18.766 1 89.56 224 TYR B CA 1
ATOM 3777 C C . TYR B 1 224 ? -12.492 -14.133 -20 1 89.56 224 TYR B C 1
ATOM 3779 O O . TYR B 1 224 ? -12.961 -13.023 -20.266 1 89.56 224 TYR B O 1
ATOM 3787 N N . LYS B 1 225 ? -12.727 -15.188 -20.688 1 84.19 225 LYS B N 1
ATOM 3788 C CA . LYS B 1 225 ? -13.609 -15.102 -21.859 1 84.19 225 LYS B CA 1
ATOM 3789 C C . LYS B 1 225 ? -15.055 -14.867 -21.438 1 84.19 225 LYS B C 1
ATOM 3791 O O . LYS B 1 225 ? -15.789 -14.141 -22.109 1 84.19 225 LYS B O 1
ATOM 3796 N N . HIS B 1 226 ? -15.414 -15.391 -20.297 1 80.44 226 HIS B N 1
ATOM 3797 C CA . HIS B 1 226 ? -16.828 -15.375 -19.922 1 80.44 226 HIS B CA 1
ATOM 3798 C C . HIS B 1 226 ? -17.094 -14.383 -18.797 1 80.44 226 HIS B C 1
ATOM 3800 O O . HIS B 1 226 ? -18.25 -14.109 -18.453 1 80.44 226 HIS B O 1
ATOM 3806 N N . TYR B 1 227 ? -16.156 -13.898 -18.25 1 75.38 227 TYR B N 1
ATOM 3807 C CA . TYR B 1 227 ? -16.312 -13.07 -17.062 1 75.38 227 TYR B CA 1
ATOM 3808 C C . TYR B 1 227 ? -17.094 -11.805 -17.391 1 75.38 227 TYR B C 1
ATOM 3810 O O . TYR B 1 227 ? -17.891 -11.336 -16.578 1 75.38 227 TYR B O 1
ATOM 3818 N N . ASN B 1 228 ? -16.875 -11.367 -18.531 1 71 228 ASN B N 1
ATOM 3819 C CA . ASN B 1 228 ? -17.578 -10.141 -18.859 1 71 228 ASN B CA 1
ATOM 3820 C C . ASN B 1 228 ? -18.953 -10.43 -19.484 1 71 228 ASN B C 1
ATOM 3822 O O . ASN B 1 228 ? -19.688 -9.508 -19.828 1 71 228 ASN B O 1
ATOM 3826 N N . SER B 1 229 ? -19.234 -11.695 -19.5 1 72.06 229 SER B N 1
ATOM 3827 C CA . SER B 1 229 ? -20.547 -12.078 -20.031 1 72.06 229 SER B CA 1
ATOM 3828 C C . SER B 1 229 ? -21.625 -11.961 -18.953 1 72.06 229 SER B C 1
ATOM 3830 O O . SER B 1 229 ? -21.328 -11.992 -17.766 1 72.06 229 SER B O 1
ATOM 3832 N N . PRO B 1 230 ? -22.734 -11.594 -19.312 1 66.69 230 PRO B N 1
ATOM 3833 C CA . PRO B 1 230 ? -23.844 -11.453 -18.375 1 66.69 230 PRO B CA 1
ATOM 3834 C C . PRO B 1 230 ? -24 -12.672 -17.453 1 66.69 230 PRO B C 1
ATOM 3836 O O . PRO B 1 230 ? -24.547 -12.555 -16.359 1 66.69 230 PRO B O 1
ATOM 3839 N N . ASN B 1 231 ? -23.594 -13.852 -18.047 1 66.25 231 ASN B N 1
ATOM 3840 C CA . ASN B 1 231 ? -23.609 -15.062 -17.234 1 66.25 231 ASN B CA 1
ATOM 3841 C C . ASN B 1 231 ? -22.203 -15.57 -16.953 1 66.25 231 ASN B C 1
ATOM 3843 O O . ASN B 1 231 ? -21.75 -16.516 -17.594 1 66.25 231 ASN B O 1
ATOM 3847 N N . PRO B 1 232 ? -21.594 -14.938 -15.953 1 68.62 232 PRO B N 1
ATOM 3848 C CA . PRO B 1 232 ? -20.219 -15.375 -15.727 1 68.62 232 PRO B CA 1
ATOM 3849 C C . PRO B 1 232 ? -20.125 -16.828 -15.25 1 68.62 232 PRO B C 1
ATOM 3851 O O . PRO B 1 232 ? -20.984 -17.281 -14.492 1 68.62 232 PRO B O 1
ATOM 3854 N N . LEU B 1 233 ? -19.297 -17.547 -15.898 1 75.5 233 LEU B N 1
ATOM 3855 C CA . LEU B 1 233 ? -18.984 -18.906 -15.477 1 75.5 233 LEU B CA 1
ATOM 3856 C C . LEU B 1 233 ? -17.891 -18.906 -14.422 1 75.5 233 LEU B C 1
ATOM 3858 O O . LEU B 1 233 ? -16.797 -18.359 -14.648 1 75.5 233 LEU B O 1
ATOM 3862 N N . ILE B 1 234 ? -18.234 -19.344 -13.266 1 82.25 234 ILE B N 1
ATOM 3863 C CA . ILE B 1 234 ? -17.219 -19.422 -12.219 1 82.25 234 ILE B CA 1
ATOM 3864 C C . ILE B 1 234 ? -17.094 -20.859 -11.742 1 82.25 234 ILE B C 1
ATOM 3866 O O . ILE B 1 234 ? -16.062 -21.516 -11.984 1 82.25 234 ILE B O 1
ATOM 3870 N N . ASP B 1 235 ? -18.125 -21.422 -11.336 1 85.94 235 ASP B N 1
ATOM 3871 C CA . ASP B 1 235 ? -18.094 -22.75 -10.734 1 85.94 235 ASP B CA 1
ATOM 3872 C C . ASP B 1 235 ? -17.953 -23.828 -11.805 1 85.94 235 ASP B C 1
ATOM 3874 O O . ASP B 1 235 ? -17.375 -24.891 -11.555 1 85.94 235 ASP B O 1
ATOM 3878 N N . GLU B 1 236 ? -18.375 -23.5 -12.984 1 81.62 236 GLU B N 1
ATOM 3879 C CA . GLU B 1 236 ? -18.375 -24.469 -14.07 1 81.62 236 GLU B CA 1
ATOM 3880 C C . GLU B 1 236 ? -16.969 -24.688 -14.625 1 81.62 236 GLU B C 1
ATOM 3882 O O . GLU B 1 236 ? -16.688 -25.703 -15.258 1 81.62 236 GLU B O 1
ATOM 3887 N N . ILE B 1 237 ? -16.172 -23.703 -14.43 1 83.38 237 ILE B N 1
ATOM 3888 C CA . ILE B 1 237 ? -14.828 -23.734 -14.992 1 83.38 237 ILE B CA 1
ATOM 3889 C C . ILE B 1 237 ? -13.961 -24.719 -14.195 1 83.38 237 ILE B C 1
ATOM 3891 O O . ILE B 1 237 ? -13.07 -25.359 -14.758 1 83.38 237 ILE B O 1
ATOM 3895 N N . LEU B 1 238 ? -14.203 -24.797 -12.906 1 76.38 238 LEU B N 1
ATOM 3896 C CA . LEU B 1 238 ? -13.336 -25.578 -12.023 1 76.38 238 LEU B CA 1
ATOM 3897 C C . LEU B 1 238 ? -13.664 -27.062 -12.102 1 76.38 238 LEU B C 1
ATOM 3899 O O . LEU B 1 238 ? -12.984 -27.891 -11.484 1 76.38 238 LEU B O 1
ATOM 3903 N N . LEU B 1 239 ? -14.781 -27.328 -12.852 1 64.5 239 LEU B N 1
ATOM 3904 C CA . LEU B 1 239 ? -15.172 -28.719 -13.047 1 64.5 239 LEU B CA 1
ATOM 3905 C C . LEU B 1 239 ? -14.367 -29.359 -14.172 1 64.5 239 LEU B C 1
ATOM 3907 O O . LEU B 1 239 ? -14.023 -28.688 -15.148 1 64.5 239 LEU B O 1
#

Nearest PDB structures (foldseek):
  6mhb-assembly1_C  TM=8.897E-01  e=2.728E-22  Homo sapiens
  3wd6-assembly1_A  TM=9.071E-01  e=2.075E-20  Bombyx mori
  6srb-assembly1_B  TM=8.453E-01  e=1.312E-13  Trametes pubescens
  6srb-assembly1_A  TM=8.552E-01  e=1.145E-12  Trametes pubescens
  3mdk-assembly1_A  TM=8.115E-01  e=5.902E-11  Pseudomonas putida KT2440

pLDDT: mean 94.67, std 7.29, range [44.19, 98.94]

InterPro domains:
  IPR004045 Glutathione S-transferase, N-terminal [PF13417] (23-94)
  IPR004045 Glutathione S-transferase, N-terminal [PS50404] (16-96)
  IPR004046 Glutathione S-transferase, C-terminal [PF00043] (115-208)
  IPR005442 Glutathione S-transferase, omega-class [PR01625] (18-33)
  IPR005442 Glutathione S-transferase, omega-class [PR01625] (92-106)
  IPR005442 Glutathione S-transferase, omega-class [PR01625] (158-177)
  IPR010987 Glutathione S-transferase, C-terminal-like [PS50405] (101-223)
  IPR036249 Thioredoxin-like superfamily [SSF52833] (19-120)
  IPR036282 Glutathione S-transferase, C-terminal domain superfamily [SSF47616] (90-227)
  IPR040079 Glutathione transferase family [SFLDS00019] (20-206)
  IPR050983 Glutathione S-transferase Omega/HSP26 [PTHR43968] (2-229)

Organism: Saccoglossus kowalevskii (NCBI:txid10224)

Foldseek 3Di:
DDPDADFAPDDDDDDDAQAKEWEAALLDLLQQLLLLLCQQQVPGHYYHYHDLLGGYPCQCVQPVVSDDTWIDHDHDIDGGSLRSSQVCQVPDDDDHQAADDPVLNVVLVVLLCLCVPQQVVLQVPFDQAQAGDPVSVVSNLVSVLVVLVCCVVQVALENRHPDHHNSCSNNLSVLLQCLLSCNRNNDHDDCVSRVSVVSSNVVCCVRPSCVVSHDHSVLSNQQVVCVPPPDGDRSVSVD/DDLDADFAPDDDDDDDAQAKEWEAALLDLLQQLLLLLCQQQVPGHYYHYHDLLGGYPCQCVQPVVSDDTWIDHDHDIDGGSLRSSQVCQVPDDDDHQAADDPVLNVVLVVLLCLCVPQQVVLQVPFDQAQAGDPVSVVSNLVSVLVVLVCCVVQVALENRHPDHHNSCSNNLSVLLQCLLSCNRNNDHDDCVSRVSVVSSNVVQCVRPSCVVSHDHSVLSNQQVVPVPPPDGDRSVSVD

Solvent-accessible surface area (backbone atoms only — not comparable to full-atom values): 26048 Å² total; per-residue (Å²): 111,63,87,54,53,38,32,49,89,47,76,83,76,85,80,54,81,88,38,42,32,34,38,29,33,95,86,38,50,48,18,44,24,36,54,35,43,34,44,72,54,66,54,78,65,45,55,45,30,43,28,84,88,42,50,28,77,71,50,42,78,73,32,82,82,64,61,58,22,32,38,37,41,76,94,45,70,42,48,51,34,68,47,38,36,52,42,50,44,70,75,44,75,75,79,60,37,63,52,91,44,65,67,56,37,40,50,42,52,46,50,48,48,47,42,59,66,57,46,48,55,53,56,70,66,33,38,79,78,58,8,35,53,69,71,55,41,52,51,47,51,53,55,48,47,53,54,38,50,49,39,60,73,66,68,39,68,30,80,58,26,92,50,76,14,47,56,41,40,64,49,41,49,56,62,64,34,36,59,16,58,18,34,58,41,80,42,70,83,58,47,88,84,32,49,63,49,47,50,31,50,57,55,49,56,65,36,63,36,45,50,75,67,61,71,52,45,68,48,42,35,54,32,65,70,26,51,82,37,96,71,54,52,60,64,69,57,79,100,109,60,85,54,52,39,32,50,89,48,76,84,75,84,79,54,80,90,38,41,32,35,37,29,32,95,84,38,51,48,18,44,25,35,53,33,44,33,44,72,54,65,55,79,65,44,51,44,29,43,27,83,88,42,49,28,76,71,49,42,78,72,32,84,82,64,62,59,21,32,38,37,42,76,92,46,70,42,47,50,35,69,47,38,36,52,41,49,45,71,74,45,75,74,81,61,35,63,53,93,46,66,67,54,36,40,50,42,53,46,50,47,49,47,42,60,67,56,47,49,55,53,56,69,65,32,38,80,80,59,8,36,54,71,71,54,42,52,52,48,51,54,55,46,48,54,54,36,49,48,38,60,72,65,69,38,68,29,81,59,26,93,49,76,14,47,58,40,39,64,51,41,48,57,63,65,33,38,58,16,60,18,33,57,41,79,42,72,84,57,48,88,83,32,49,62,51,49,50,32,51,56,54,48,54,67,37,64,38,44,49,75,65,61,70,52,44,67,47,41,35,54,32,65,70,26,53,82,38,96,71,53,54,60,64,70,57,80,100